Protein 3T0P (pdb70)

Secondary structure (DSSP, 8-state):
--EEEEHHHHHHHHHHHGGGS-SS---GGGEEEEEESSSSEE--B--EEEEEEEP-EESS-EEEEEEHHHHHHHHHHS-SSEEEEEE-TT-EEEEEETTEEEEEE-B-GGGS-PPPP----SEEEEEHHHHHHHHHTTGGGS-SSSSS---EEEEEEEETEEEEEEE-SSEEEEEEE----EEEEEEEEEHHHHHHHHHH----TTSEEEEEEETTEEEEEETTEEEEEE---SPPP---------SEEEEEEHHHHHHHHHHHHTT-------B----TT--B----SSB--B----EEEE-----B-HHHHHHHHTT---SEEEE---TTS-EEEE-TTS-EEEEEPPP--/--EEEEHHHHHHHHHHHGGGS-SS---GGGEEEEEESSSSEE--B--EEEEEEE--EESS-EEEEEEHHHHHHHHHHS-SSEEEEEE-TT-EEEEEETTEEEEEE-B-GGGS-PPPP----SEEEEEHHHHHHHHHTTGGGS-SSSSS---EEEEEEEETEEEEEEE-SSEEEEEEE----EEEEEEEEEHHHHHHHHHH----SSSEEEEEEETTEEEEEETTEEEEEE---SPPP---------SEEEEEEHHHHHHHHHHHHTT--TT----B----TT--B----SS---B----EEEE-----B-HHHHHHHHTT---SEEEE---TTS-EEEE-TTS-EEEEEPPP----

InterPro domains:
  IPR001001 DNA polymerase III, beta sliding clamp [PIRSF000804] (1-364)
  IPR001001 DNA polymerase III, beta sliding clamp [PTHR30478] (1-365)
  IPR001001 DNA polymerase III, beta sliding clamp [SM00480] (17-361)
  IPR001001 DNA polymerase III, beta sliding clamp [TIGR00663] (1-364)
  IPR001001 DNA polymerase III, beta sliding clamp [cd00140] (1-363)
  IPR022634 DNA polymerase III, beta sliding clamp, N-terminal [PF00712] (1-118)
  IPR022635 DNA polymerase III, beta sliding clamp, C-terminal [PF02768] (248-362)
  IPR022637 DNA polymerase III, beta sliding clamp, central [PF02767] (129-241)
  IPR046938 DNA clamp superfamily [SSF55979] (1-115)
  IPR046938 DNA clamp superfamily [SSF55979] (126-241)
  IPR046938 DNA clamp superfamily [SSF55979] (246-363)

B-factor: mean 57.4, std 16.7, range [25.67, 190.21]

Radius of gyration: 31.94 Å; Cα contacts (8 Å, |Δi|>4): 1647; chains: 2; bounding box: 55×83×84 Å

Foldseek 3Di:
DKWKAFLVLVLLQLLQQVLAQDPDDVPLQQWKKFFQQDPWTWIHHDLKGKIFTGDTDPPDGDMWTDRSVVVNVCSVPAPRAMWMWDADPQQWIWIDDDHDIDTDGTDHCVVPDDDDDFDFDDKDKDFLQVLLLVCLQALVAAAPDVPDVLCWWKWWAAFFKTWIWHHHPFKIKIFIDGPGTDDTDIFTFHSSLSVSSSSSRPNDRPFMWIWGDGPQWIWIDGDRMIMIHGTDDDDRDPDVVVPPDFQKKKKFFLVVLLVVLVVQCVQQPPHFWKWWKADAQWWTKTQDPSGIIDMGGIHMDGDIAEIARSVLSNSNSVSDPDRIWMWGYHHQAWIWTDDPVRRIIMTGGTDPD/DKWKAFLVLVLLQLQQQCLQQDPDDPPLQQWKKFFQQDPWTWIHHDLKGKIFTGDTDPPDGDMWIDRSVVVNVCSVPAPRAMWMWDADPQQFIWIDDDHDIDTDGTDHCVVPDDDDDFDFDDKDKDFLQRLLLVCLQALVAAAPDVPDVLCWWKWWAAFFKTWIWHHHPFKIKIFIDGPGTDDTDIFTFHSSLSVSSSSSRPNDNPFMWIWGDGPQWIWIDGDRMIMIHGTDDDDRDPDVVVPPDFQKKKKFFLVVLLVVLVVQCVQADPVGFWWWDKADAQWWTKTADPSGIIDMGGIHMDGDIAETARSVLSNSNSVSDPDRIWMWGYHHQAWIWTADPVRRIIMTGGTDCPVD

Structure (mmCIF, N/CA/C/O backbone):
data_3T0P
#
_entry.id   3T0P
#
_cell.length_a   127.760
_cell.length_b   95.560
_cell.length_c   84.010
_cell.angle_alpha   90.000
_cell.angle_beta   115.940
_cell.angle_gamma   90.000
#
_symmetry.space_group_name_H-M   'C 1 2 1'
#
loop_
_entity.id
_entity.type
_entity.pdbx_description
1 polymer 'DNA polymerase III, beta subunit'
2 non-polymer R-1,2-PROPANEDIOL
3 non-polymer 'ACETATE ION'
4 non-polymer 1,2-ETHANEDIOL
5 non-polymer 'CHLORIDE ION'
6 water water
#
loop_
_atom_site.group_PDB
_atom_site.id
_atom_site.type_symbol
_atom_site.label_atom_id
_atom_site.label_alt_id
_atom_site.label_comp_id
_atom_site.label_asym_id
_atom_site.label_entity_id
_atom_site.label_seq_id
_atom_site.pdbx_PDB_ins_code
_atom_site.Cartn_x
_atom_site.Cartn_y
_atom_site.Cartn_z
_atom_site.occupancy
_atom_site.B_iso_or_equiv
_atom_site.auth_seq_id
_atom_site.auth_comp_id
_atom_site.auth_asym_id
_atom_site.auth_atom_id
_atom_site.pdbx_PDB_model_num
ATOM 1 N N . GLY A 1 1 ? -5.658 108.446 37.604 1.00 71.65 0 GLY A N 1
ATOM 2 C CA . GLY A 1 1 ? -5.480 107.021 37.889 1.00 69.64 0 GLY A CA 1
ATOM 3 C C . GLY A 1 1 ? -4.074 106.486 37.653 1.00 69.09 0 GLY A C 1
ATOM 4 O O . GLY A 1 1 ? -3.315 107.042 36.846 1.00 72.43 0 GLY A O 1
ATOM 13 N N . LYS A 1 3 ? -0.711 104.172 36.638 1.00 51.20 2 LYS A N 1
ATOM 14 C CA . LYS A 1 3 ? -0.117 103.609 35.414 1.00 51.08 2 LYS A CA 1
ATOM 15 C C . LYS A 1 3 ? 1.306 103.132 35.703 1.00 53.98 2 LYS A C 1
ATOM 16 O O . LYS A 1 3 ? 2.143 103.937 36.102 1.00 53.78 2 LYS A O 1
ATOM 22 N N . LEU A 1 4 ? 1.554 101.814 35.569 1.00 49.57 3 LEU A N 1
ATOM 23 C CA . LEU A 1 4 ? 2.857 101.174 35.841 1.00 48.92 3 LEU A CA 1
ATOM 24 C C . LEU A 1 4 ? 3.288 100.268 34.731 1.00 50.79 3 LEU A C 1
ATOM 25 O O . LEU A 1 4 ? 2.430 99.684 34.098 1.00 50.53 3 LEU A O 1
ATOM 30 N N . ILE A 1 5 ? 4.610 100.085 34.546 1.00 48.30 4 ILE A N 1
ATOM 31 C CA . ILE A 1 5 ? 5.230 99.153 33.589 1.00 48.98 4 ILE A CA 1
ATOM 32 C C . ILE A 1 5 ? 6.175 98.262 34.397 1.00 53.97 4 ILE A C 1
ATOM 33 O O . ILE A 1 5 ? 7.041 98.782 35.093 1.00 54.69 4 ILE A O 1
ATOM 38 N N . CYS A 1 6 ? 5.992 96.947 34.333 1.00 50.00 5 CYS A N 1
ATOM 39 C CA . CYS A 1 6 ? 6.795 95.953 35.069 1.00 51.32 5 CYS A CA 1
ATOM 40 C C . CYS A 1 6 ? 7.148 94.827 34.162 1.00 53.54 5 CYS A C 1
ATOM 41 O O . CYS A 1 6 ? 6.287 94.403 33.393 1.00 54.28 5 CYS A O 1
ATOM 44 N N . SER A 1 7 ? 8.309 94.201 34.370 1.00 48.18 6 SER A N 1
ATOM 45 C CA . SER A 1 7 ? 8.624 92.956 33.661 1.00 46.05 6 SER A CA 1
ATOM 46 C C . SER A 1 7 ? 7.695 91.905 34.213 1.00 45.00 6 SER A C 1
ATOM 47 O O . SER A 1 7 ? 7.400 91.946 35.405 1.00 43.72 6 SER A O 1
ATOM 50 N N . LYS A 1 8 ? 7.175 91.011 33.352 1.00 40.75 7 LYS A N 1
ATOM 51 C CA . LYS A 1 8 ? 6.240 89.964 33.758 1.00 39.33 7 LYS A CA 1
ATOM 52 C C . LYS A 1 8 ? 6.849 89.077 34.844 1.00 44.33 7 LYS A C 1
ATOM 53 O O . LYS A 1 8 ? 6.135 88.684 35.771 1.00 46.27 7 LYS A O 1
ATOM 59 N N . ALA A 1 9 ? 8.142 88.740 34.727 1.00 40.99 8 ALA A N 1
ATOM 60 C CA . ALA A 1 9 ? 8.820 87.821 35.667 1.00 39.90 8 ALA A CA 1
ATOM 61 C C . ALA A 1 9 ? 8.885 88.425 37.052 1.00 41.66 8 ALA A C 1
ATOM 62 O O . ALA A 1 9 ? 8.632 87.740 38.020 1.00 41.90 8 ALA A O 1
ATOM 64 N N . ASN A 1 10 ? 9.115 89.725 37.140 1.00 40.47 9 ASN A N 1
ATOM 65 C CA . ASN A 1 10 ? 9.182 90.405 38.436 1.00 40.29 9 ASN A CA 1
ATOM 66 C C . ASN A 1 10 ? 7.809 90.475 39.066 1.00 42.35 9 ASN A C 1
ATOM 67 O O . ASN A 1 10 ? 7.669 90.254 40.259 1.00 41.56 9 ASN A O 1
ATOM 72 N N . LEU A 1 11 ? 6.788 90.720 38.247 1.00 39.37 10 LEU A N 1
ATOM 73 C CA . LEU A 1 11 ? 5.414 90.830 38.704 1.00 39.49 10 LEU A CA 1
ATOM 74 C C . LEU A 1 11 ? 4.924 89.485 39.134 1.00 41.44 10 LEU A C 1
ATOM 75 O O . LEU A 1 11 ? 4.272 89.404 40.165 1.00 40.93 10 LEU A O 1
ATOM 80 N N . LEU A 1 12 ? 5.316 88.407 38.402 1.00 37.91 11 LEU A N 1
ATOM 81 C CA . LEU A 1 12 ? 4.916 87.041 38.717 1.00 36.21 11 LEU A CA 1
ATOM 82 C C . LEU A 1 12 ? 5.545 86.585 40.021 1.00 40.90 11 LEU A C 1
ATOM 83 O O . LEU A 1 12 ? 4.845 86.008 40.868 1.00 40.83 11 LEU A O 1
ATOM 88 N N . LYS A 1 13 ? 6.838 86.824 40.193 1.00 37.47 12 LYS A N 1
ATOM 89 C CA . LYS A 1 13 ? 7.492 86.425 41.445 1.00 38.39 12 LYS A CA 1
ATOM 90 C C . LYS A 1 13 ? 6.787 87.128 42.622 1.00 43.26 12 LYS A C 1
ATOM 91 O O . LYS A 1 13 ? 6.490 86.484 43.608 1.00 45.35 12 LYS A O 1
ATOM 97 N N . GLY A 1 14 ? 6.441 88.397 42.462 1.00 40.07 13 GLY A N 1
ATOM 98 C CA . GLY A 1 14 ? 5.791 89.172 43.509 1.00 40.02 13 GLY A CA 1
ATOM 99 C C . GLY A 1 14 ? 4.405 88.697 43.880 1.00 43.07 13 GLY A C 1
ATOM 100 O O . GLY A 1 14 ? 4.102 88.591 45.069 1.00 42.70 13 GLY A O 1
ATOM 101 N N . VAL A 1 15 ? 3.537 88.434 42.874 1.00 39.25 14 VAL A N 1
ATOM 102 C CA . VAL A 1 15 ? 2.158 87.978 43.153 1.00 38.75 14 VAL A CA 1
ATOM 103 C C . VAL A 1 15 ? 2.202 86.587 43.795 1.00 42.64 14 VAL A C 1
ATOM 104 O O . VAL A 1 15 ? 1.395 86.311 44.668 1.00 42.02 14 VAL A O 1
ATOM 108 N N . ASN A 1 16 ? 3.167 85.738 43.396 1.00 38.46 15 ASN A N 1
ATOM 109 C CA . ASN A 1 16 ? 3.355 84.408 43.949 1.00 37.61 15 ASN A CA 1
ATOM 110 C C . ASN A 1 16 ? 3.820 84.451 45.406 1.00 42.55 15 ASN A C 1
ATOM 111 O O . ASN A 1 16 ? 3.568 83.514 46.148 1.00 43.97 15 ASN A O 1
ATOM 116 N N . ILE A 1 17 ? 4.499 85.518 45.816 1.00 37.59 16 ILE A N 1
ATOM 117 C CA . ILE A 1 17 ? 4.941 85.658 47.197 1.00 35.71 16 ILE A CA 1
ATOM 118 C C . ILE A 1 17 ? 3.769 86.167 48.074 1.00 39.87 16 ILE A C 1
ATOM 119 O O . ILE A 1 17 ? 3.432 85.511 49.059 1.00 38.17 16 ILE A O 1
ATOM 124 N N . VAL A 1 18 ? 3.135 87.294 47.700 1.00 36.46 17 VAL A N 1
ATOM 125 C CA . VAL A 1 18 ? 2.101 87.937 48.516 1.00 35.95 17 VAL A CA 1
ATOM 126 C C . VAL A 1 18 ? 0.826 87.115 48.600 1.00 39.63 17 VAL A C 1
ATOM 127 O O . VAL A 1 18 ? 0.124 87.242 49.590 1.00 39.33 17 VAL A O 1
ATOM 131 N N . SER A 1 19 ? 0.551 86.251 47.608 1.00 37.63 18 SER A N 1
ATOM 132 C CA . SER A 1 19 ? -0.613 85.355 47.576 1.00 38.33 18 SER A CA 1
ATOM 133 C C . SER A 1 19 ? -0.697 84.435 48.792 1.00 41.96 18 SER A C 1
ATOM 134 O O . SER A 1 19 ? -1.804 84.014 49.153 1.00 44.54 18 SER A O 1
ATOM 137 N N . LYS A 1 20 ? 0.441 84.147 49.442 1.00 38.65 19 LYS A N 1
ATOM 138 C CA . LYS A 1 20 ? 0.483 83.273 50.639 1.00 39.24 19 LYS A CA 1
ATOM 139 C C . LYS A 1 20 ? -0.193 83.890 51.852 1.00 43.42 19 LYS A C 1
ATOM 140 O O . LYS A 1 20 ? -0.414 83.169 52.816 1.00 45.64 19 LYS A O 1
ATOM 146 N N . ALA A 1 21 ? -0.494 85.204 51.831 1.00 39.48 20 ALA A N 1
ATOM 147 C CA . ALA A 1 21 ? -1.198 85.900 52.926 1.00 39.90 20 ALA A CA 1
ATOM 148 C C . ALA A 1 21 ? -2.642 86.249 52.505 1.00 44.69 20 ALA A C 1
ATOM 149 O O . ALA A 1 21 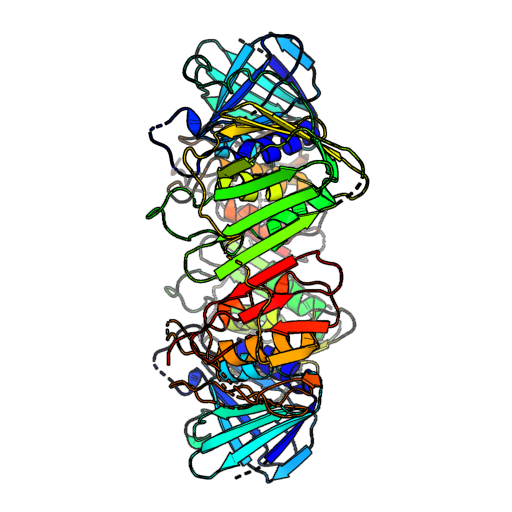? -3.363 86.928 53.249 1.00 45.91 20 ALA A O 1
ATOM 151 N N . VAL A 1 22 ? -3.067 85.787 51.311 1.00 39.91 21 VAL A N 1
ATOM 152 C CA . VAL A 1 22 ? -4.428 86.039 50.833 1.00 39.49 21 VAL A CA 1
ATOM 153 C C . VAL A 1 22 ? -5.273 84.971 51.504 1.00 42.68 21 VAL A C 1
ATOM 154 O O . VAL A 1 22 ? -5.020 83.783 51.309 1.00 41.44 21 VAL A O 1
ATOM 158 N N . PRO A 1 23 ? -6.224 85.370 52.366 1.00 40.19 22 PRO A N 1
ATOM 159 C CA . PRO A 1 23 ? -7.048 84.364 53.038 1.00 40.23 22 PRO A CA 1
ATOM 160 C C . PRO A 1 23 ? -7.869 83.581 52.022 1.00 45.94 22 PRO A C 1
ATOM 161 O O . PRO A 1 23 ? -8.434 84.181 51.100 1.00 44.90 22 PRO A O 1
ATOM 165 N N . THR A 1 24 ? -7.898 82.254 52.183 1.00 45.35 23 THR A N 1
ATOM 166 C CA . THR A 1 24 ? -8.685 81.293 51.392 1.00 47.61 23 THR A CA 1
ATOM 167 C C . THR A 1 24 ? -10.152 81.691 51.492 1.00 54.20 23 THR A C 1
ATOM 168 O O . THR A 1 24 ? -10.850 81.757 50.474 1.00 55.85 23 THR A O 1
ATOM 172 N N A ARG A 1 25 ? -10.602 81.977 52.729 0.50 50.38 24 ARG A N 1
ATOM 173 N N B ARG A 1 25 ? -10.607 81.988 52.721 0.50 50.81 24 ARG A N 1
ATOM 174 C CA A ARG A 1 25 ? -11.961 82.374 53.074 0.50 50.88 24 ARG A CA 1
ATOM 175 C CA B ARG A 1 25 ? -11.961 82.436 53.012 0.50 51.51 24 ARG A CA 1
ATOM 176 C C A ARG A 1 25 ? -11.899 83.585 54.017 0.50 54.55 24 ARG A C 1
ATOM 177 C C B ARG A 1 25 ? -11.890 83.601 53.988 0.50 54.80 24 ARG A C 1
ATOM 178 O O A ARG A 1 25 ? -11.100 83.588 54.959 0.50 53.88 24 ARG A O 1
ATOM 179 O O B ARG A 1 25 ? -11.077 83.590 54.916 0.50 54.12 24 ARG A O 1
ATOM 194 N N . THR A 1 26 ? -12.724 84.619 53.761 1.00 51.16 25 THR A N 1
ATOM 195 C CA . THR A 1 26 ? -12.750 85.821 54.601 1.00 51.61 25 THR A CA 1
ATOM 196 C C . THR A 1 26 ? -14.158 86.422 54.715 1.00 55.15 25 THR A C 1
ATOM 197 O O . THR A 1 26 ? -14.996 86.249 53.830 1.00 54.00 25 THR A O 1
ATOM 201 N N . THR A 1 27 ? -14.367 87.183 55.795 1.00 52.60 26 THR A N 1
ATOM 202 C CA . THR A 1 27 ? -15.575 87.944 56.089 1.00 54.25 26 THR A CA 1
ATOM 203 C C . THR A 1 27 ? -15.481 89.333 55.437 1.00 59.80 26 THR A C 1
ATOM 204 O O . THR A 1 27 ? -16.485 90.044 55.405 1.00 60.32 26 THR A O 1
ATOM 216 N N . ALA A 1 29 ? -14.422 91.196 51.992 1.00 58.13 28 ALA A N 1
ATOM 217 C CA . ALA A 1 29 ? -14.235 91.069 50.544 1.00 56.22 28 ALA A CA 1
ATOM 218 C C . ALA A 1 29 ? -12.905 91.624 50.060 1.00 57.56 28 ALA A C 1
ATOM 219 O O . ALA A 1 29 ? -12.231 91.016 49.233 1.00 56.97 28 ALA A O 1
ATOM 221 N N . ILE A 1 30 ? -12.508 92.751 50.613 1.00 53.56 29 ILE A N 1
ATOM 222 C CA . ILE A 1 30 ? -11.266 93.438 50.263 1.00 52.86 29 ILE A CA 1
ATOM 223 C C . ILE A 1 30 ? -10.031 92.618 50.616 1.00 53.63 29 ILE A C 1
ATOM 224 O O . ILE A 1 30 ? -9.003 92.814 49.988 1.00 53.58 29 ILE A O 1
ATOM 229 N N . LEU A 1 31 ? -10.124 91.679 51.565 1.00 47.58 30 LEU A N 1
ATOM 230 C CA . LEU A 1 31 ? -8.954 90.908 51.916 1.00 45.40 30 LEU A CA 1
ATOM 231 C C . LEU A 1 31 ? -8.679 89.775 50.905 1.00 51.36 30 LEU A C 1
ATOM 232 O O . LEU A 1 31 ? -7.606 89.183 50.967 1.00 51.07 30 LEU A O 1
ATOM 237 N N . GLU A 1 32 ? -9.582 89.558 49.904 1.00 49.46 31 GLU A N 1
ATOM 238 C CA . GLU A 1 32 ? -9.385 88.587 48.796 1.00 48.21 31 GLU A CA 1
ATOM 239 C C . GLU A 1 32 ? -8.488 89.204 47.740 1.00 50.12 31 GLU A C 1
ATOM 240 O O . GLU A 1 32 ? -8.118 88.558 46.761 1.00 48.12 31 GLU A O 1
ATOM 246 N N . CYS A 1 33 ? -8.203 90.490 47.907 1.00 45.88 32 CYS A N 1
ATOM 247 C CA . CYS A 1 33 ? -7.427 91.262 46.966 1.00 46.91 32 CYS A CA 1
ATOM 248 C C . CYS A 1 33 ? -5.949 91.363 47.314 1.00 47.23 32 CYS A C 1
ATOM 249 O O . CYS A 1 33 ? -5.546 91.214 48.465 1.00 47.58 32 CYS A O 1
ATOM 252 N N . ILE A 1 34 ? -5.161 91.708 46.296 1.00 41.48 33 ILE A N 1
ATOM 253 C CA . ILE A 1 34 ? -3.756 92.083 46.372 1.00 40.28 33 ILE A CA 1
ATOM 254 C C . ILE A 1 34 ? -3.753 93.586 46.175 1.00 43.39 33 ILE A C 1
ATOM 255 O O . ILE A 1 34 ? -4.348 94.095 45.214 1.00 43.06 33 ILE A O 1
ATOM 260 N N . LEU A 1 35 ? -3.101 94.290 47.064 1.00 39.96 34 LEU A N 1
ATOM 261 C CA . LEU A 1 35 ? -2.993 95.722 46.945 1.00 41.37 34 LEU A CA 1
ATOM 262 C C . LEU A 1 35 ? -1.753 96.094 46.142 1.00 44.60 34 LEU A C 1
ATOM 263 O O . LEU A 1 35 ? -0.654 95.652 46.489 1.00 44.74 34 LEU A O 1
ATOM 268 N N . ILE A 1 36 ? -1.925 96.930 45.101 1.00 39.91 35 ILE A N 1
ATOM 269 C CA . ILE A 1 36 ? -0.802 97.485 44.352 1.00 40.02 35 ILE A CA 1
ATOM 270 C C . ILE A 1 36 ? -0.662 98.923 44.858 1.00 47.28 35 ILE A C 1
ATOM 271 O O . ILE A 1 36 ? -1.546 99.746 44.627 1.00 46.69 35 ILE A O 1
ATOM 276 N N . ASP A 1 37 ? 0.403 99.195 45.610 1.00 45.79 36 ASP A N 1
ATOM 277 C CA . ASP A 1 37 ? 0.660 100.531 46.126 1.00 45.74 36 ASP A CA 1
ATOM 278 C C . ASP A 1 37 ? 1.850 101.121 45.375 1.00 49.92 36 ASP A C 1
ATOM 279 O O . ASP A 1 37 ? 2.991 100.695 45.551 1.00 51.79 36 ASP A O 1
ATOM 284 N N . ALA A 1 38 ? 1.560 102.049 44.483 1.00 46.05 37 ALA A N 1
ATOM 285 C CA . ALA A 1 38 ? 2.552 102.780 43.707 1.00 46.01 37 ALA A CA 1
ATOM 286 C C . ALA A 1 38 ? 2.371 104.287 43.966 1.00 54.11 37 ALA A C 1
ATOM 287 O O . ALA A 1 38 ? 2.501 105.086 43.046 1.00 55.77 37 ALA A O 1
ATOM 289 N N . SER A 1 39 ? 2.034 104.671 45.218 1.00 54.73 38 SER A N 1
ATOM 290 C CA . SER A 1 39 ? 1.782 106.074 45.590 1.00 57.09 38 SER A CA 1
ATOM 291 C C . SER A 1 39 ? 3.066 106.863 45.814 1.00 67.73 38 SER A C 1
ATOM 292 O O . SER A 1 39 ? 3.041 108.084 45.666 1.00 71.22 38 SER A O 1
ATOM 295 N N . ALA A 1 40 ? 4.175 106.193 46.184 1.00 64.83 39 ALA A N 1
ATOM 296 C CA . ALA A 1 40 ? 5.452 106.873 46.429 1.00 65.80 39 ALA A CA 1
ATOM 297 C C . ALA A 1 40 ? 6.420 106.667 45.243 1.00 70.25 39 ALA A C 1
ATOM 298 O O . ALA A 1 40 ? 6.065 107.015 44.108 1.00 69.27 39 ALA A O 1
ATOM 300 N N . ASN A 1 41 ? 7.626 106.103 45.496 1.00 66.99 40 ASN A N 1
ATOM 301 C CA . ASN A 1 41 ? 8.637 105.882 44.459 1.00 66.85 40 ASN A CA 1
ATOM 302 C C . ASN A 1 41 ? 8.932 104.409 44.243 1.00 66.65 40 ASN A C 1
ATOM 303 O O . ASN A 1 41 ? 9.839 104.082 43.480 1.00 67.70 40 ASN A O 1
ATOM 308 N N . GLU A 1 42 ? 8.167 103.529 44.887 1.00 59.03 41 GLU A N 1
ATOM 309 C CA . GLU A 1 42 ? 8.347 102.090 44.746 1.00 56.92 41 GLU A CA 1
ATOM 310 C C . GLU A 1 42 ? 7.035 101.406 44.403 1.00 57.03 41 GLU A C 1
ATOM 311 O O . GLU A 1 42 ? 5.965 101.849 44.839 1.00 56.74 41 GLU A O 1
ATOM 317 N N . ILE A 1 43 ? 7.116 100.298 43.664 1.00 49.93 42 ILE A N 1
ATOM 318 C CA . ILE A 1 43 ? 5.926 99.498 43.378 1.00 46.69 42 ILE A CA 1
ATOM 319 C C . ILE A 1 43 ? 5.889 98.434 44.443 1.00 47.54 42 ILE A C 1
ATOM 320 O O . ILE A 1 43 ? 6.785 97.585 44.518 1.00 44.98 42 ILE A O 1
ATOM 325 N N . LYS A 1 44 ? 4.861 98.496 45.276 1.00 45.51 43 LYS A N 1
ATOM 326 C CA . LYS A 1 44 ? 4.691 97.583 46.383 1.00 45.60 43 LYS A CA 1
ATOM 327 C C . LYS A 1 44 ? 3.439 96.746 46.218 1.00 50.15 43 LYS A C 1
ATOM 328 O O . LYS A 1 44 ? 2.362 97.292 45.999 1.00 51.22 43 LYS A O 1
ATOM 334 N N . LEU A 1 45 ? 3.585 95.418 46.330 1.00 45.49 44 LEU A N 1
ATOM 335 C CA . LEU A 1 45 ? 2.464 94.492 46.338 1.00 44.28 44 LEU A CA 1
ATOM 336 C C . LEU A 1 45 ? 2.203 94.140 47.771 1.00 48.77 44 LEU A C 1
ATOM 337 O O . LEU A 1 45 ? 3.153 93.952 48.522 1.00 47.27 44 LEU A O 1
ATOM 350 N N . ALA A 1 47 ? -0.589 91.868 50.595 1.00 38.44 46 ALA A N 1
ATOM 351 C CA . ALA A 1 47 ? -1.714 91.038 50.969 1.00 37.22 46 ALA A CA 1
ATOM 352 C C . ALA A 1 47 ? -1.743 90.911 52.470 1.00 43.62 46 ALA A C 1
ATOM 353 O O . ALA A 1 47 ? -0.699 90.860 53.111 1.00 43.13 46 ALA A O 1
ATOM 355 N N . ASN A 1 48 ? -2.942 90.821 53.031 1.00 43.33 47 ASN A N 1
ATOM 356 C CA . ASN A 1 48 ? -3.143 90.753 54.465 1.00 44.84 47 ASN A CA 1
ATOM 357 C C . ASN A 1 48 ? -4.391 89.966 54.839 1.00 50.06 47 ASN A C 1
ATOM 358 O O . ASN A 1 48 ? -5.419 90.080 54.157 1.00 51.00 47 ASN A O 1
ATOM 363 N N . ASP A 1 49 ? -4.325 89.207 55.936 1.00 45.60 48 ASP A N 1
ATOM 364 C CA . ASP A 1 49 ? -5.511 88.510 56.405 1.00 46.51 48 ASP A CA 1
ATOM 365 C C . ASP A 1 49 ? -5.892 88.920 57.868 1.00 51.85 48 ASP A C 1
ATOM 366 O O . ASP A 1 49 ? -6.804 88.309 58.430 1.00 52.61 48 ASP A O 1
ATOM 379 N N . GLU A 1 51 ? -3.961 88.656 60.539 1.00 44.17 50 GLU A N 1
ATOM 380 C CA . GLU A 1 51 ? -2.991 87.981 61.399 1.00 44.19 50 GLU A CA 1
ATOM 381 C C . GLU A 1 51 ? -1.600 87.979 60.732 1.00 45.93 50 GLU A C 1
ATOM 382 O O . GLU A 1 51 ? -0.593 88.225 61.385 1.00 44.81 50 GLU A O 1
ATOM 388 N N . LEU A 1 52 ? -1.580 87.695 59.434 1.00 41.78 51 LEU A N 1
ATOM 389 C CA . LEU A 1 52 ? -0.405 87.585 58.599 1.00 40.32 51 LEU A CA 1
ATOM 390 C C . LEU A 1 52 ? -0.506 88.537 57.418 1.00 45.06 51 LEU A C 1
ATOM 391 O O . LEU A 1 52 ? -1.507 88.561 56.715 1.00 45.07 51 LEU A O 1
ATOM 396 N N . GLY A 1 53 ? 0.546 89.307 57.219 1.00 42.39 52 GLY A N 1
ATOM 397 C CA . GLY A 1 53 ? 0.656 90.255 56.125 1.00 42.41 52 GLY A CA 1
ATOM 398 C C . GLY A 1 53 ? 1.975 90.045 55.418 1.00 44.68 52 GLY A C 1
ATOM 399 O O . GLY A 1 53 ? 2.973 89.688 56.054 1.00 42.78 52 GLY A O 1
ATOM 400 N N . ILE A 1 54 ? 1.960 90.177 54.091 1.00 41.27 53 ILE A N 1
ATOM 401 C CA . ILE A 1 54 ? 3.141 90.027 53.236 1.00 41.09 53 ILE A CA 1
ATOM 402 C C . ILE A 1 54 ? 3.172 91.218 52.286 1.00 48.21 53 ILE A C 1
ATOM 403 O O . ILE A 1 54 ? 2.172 91.560 51.656 1.00 46.86 53 ILE A O 1
ATOM 408 N N . GLU A 1 55 ? 4.345 91.833 52.219 1.00 47.31 54 GLU A N 1
ATOM 409 C CA . GLU A 1 55 ? 4.724 92.993 51.420 1.00 48.15 54 GLU A CA 1
ATOM 410 C C . GLU A 1 55 ? 5.911 92.629 50.541 1.00 47.99 54 GLU A C 1
ATOM 411 O O . GLU A 1 55 ? 6.829 91.979 51.037 1.00 46.86 54 GLU A O 1
ATOM 417 N N . THR A 1 56 ? 5.927 93.045 49.268 1.00 43.33 55 THR A N 1
ATOM 418 C CA . THR A 1 56 ? 7.059 92.783 48.366 1.00 42.81 55 THR A CA 1
ATOM 419 C C . THR A 1 56 ? 7.204 93.982 47.395 1.00 46.48 55 THR A C 1
ATOM 420 O O . THR A 1 56 ? 6.218 94.639 47.054 1.00 45.70 55 THR A O 1
ATOM 424 N N . ILE A 1 57 ? 8.449 94.296 47.023 1.00 46.67 56 ILE A N 1
ATOM 425 C CA . ILE A 1 57 ? 8.775 95.405 46.126 1.00 48.46 56 ILE A CA 1
ATOM 426 C C . ILE A 1 57 ? 9.037 94.843 44.751 1.00 53.09 56 ILE A C 1
ATOM 427 O O . ILE A 1 57 ? 9.814 93.896 44.612 1.00 54.43 56 ILE A O 1
ATOM 432 N N . ILE A 1 58 ? 8.334 95.391 43.749 1.00 48.48 57 ILE A N 1
ATOM 433 C CA . ILE A 1 58 ? 8.463 95.002 42.342 1.00 48.45 57 ILE A CA 1
ATOM 434 C C . ILE A 1 58 ? 9.284 96.051 41.612 1.00 55.02 57 ILE A C 1
ATOM 435 O O . ILE A 1 58 ? 9.004 97.245 41.754 1.00 55.69 57 ILE A O 1
ATOM 440 N N . ASP A 1 59 ? 10.300 95.611 40.843 1.00 52.06 58 ASP A N 1
ATOM 441 C CA . ASP A 1 59 ? 11.050 96.530 39.997 1.00 53.19 58 ASP A CA 1
ATOM 442 C C . ASP A 1 59 ? 10.154 96.923 38.844 1.00 55.42 58 ASP A C 1
ATOM 443 O O . ASP A 1 59 ? 9.447 96.075 38.280 1.00 54.25 58 ASP A O 1
ATOM 448 N N . GLY A 1 60 ? 10.143 98.203 38.532 1.00 51.74 59 GLY A N 1
ATOM 449 C CA . GLY A 1 60 ? 9.343 98.712 37.435 1.00 52.02 59 GLY A CA 1
ATOM 450 C C . GLY A 1 60 ? 9.327 100.214 37.377 1.00 59.51 59 GLY A C 1
ATOM 451 O O . GLY A 1 60 ? 9.986 100.878 38.180 1.00 63.31 59 GLY A O 1
ATOM 452 N N . THR A 1 61 ? 8.546 100.749 36.454 1.00 54.79 60 THR A N 1
ATOM 453 C CA . THR A 1 61 ? 8.424 102.173 36.223 1.00 56.03 60 THR A CA 1
ATOM 454 C C . THR A 1 61 ? 7.036 102.640 36.613 1.00 59.85 60 THR A C 1
ATOM 455 O O . THR A 1 61 ? 6.040 102.056 36.170 1.00 57.77 60 THR A O 1
ATOM 459 N N . ILE A 1 62 ? 6.980 103.714 37.434 1.00 56.16 61 ILE A N 1
ATOM 460 C CA . ILE A 1 62 ? 5.738 104.372 37.823 1.00 54.77 61 ILE A CA 1
ATOM 461 C C . ILE A 1 62 ? 5.578 105.556 36.867 1.00 60.59 61 ILE A C 1
ATOM 462 O O . ILE A 1 62 ? 6.377 106.485 36.906 1.00 62.28 61 ILE A O 1
ATOM 467 N N . GLU A 1 63 ? 4.583 105.500 35.999 1.00 56.67 62 GLU A N 1
ATOM 468 C CA . GLU A 1 63 ? 4.297 106.537 35.034 1.00 58.57 62 GLU A CA 1
ATOM 469 C C . GLU A 1 63 ? 3.328 107.535 35.638 1.00 63.05 62 GLU A C 1
ATOM 470 O O . GLU A 1 63 ? 3.419 108.726 35.363 1.00 65.00 62 GLU A O 1
ATOM 476 N N . GLU A 1 64 ? 2.389 107.032 36.445 1.00 57.48 63 GLU A N 1
ATOM 477 C CA . GLU A 1 64 ? 1.352 107.779 37.151 1.00 56.83 63 GLU A CA 1
ATOM 478 C C . GLU A 1 64 ? 1.108 107.058 38.474 1.00 59.34 63 GLU A C 1
ATOM 479 O O . GLU A 1 64 ? 0.779 105.861 38.489 1.00 56.95 63 GLU A O 1
ATOM 481 N N . ARG A 1 65 ? 1.382 107.770 39.588 1.00 54.69 64 ARG A N 1
ATOM 482 C CA . ARG A 1 65 ? 1.249 107.256 40.947 1.00 53.10 64 ARG A CA 1
ATOM 483 C C . ARG A 1 65 ? -0.191 106.868 41.263 1.00 56.93 64 ARG A C 1
ATOM 484 O O . ARG A 1 65 ? -1.132 107.481 40.752 1.00 58.12 64 ARG A O 1
ATOM 492 N N . GLY A 1 66 ? -0.355 105.845 42.089 1.00 51.07 65 GLY A N 1
ATOM 493 C CA . GLY A 1 66 ? -1.691 105.391 42.435 1.00 50.43 65 GLY A CA 1
ATOM 494 C C . GLY A 1 66 ? -1.720 104.111 43.218 1.00 52.35 65 GLY A C 1
ATOM 495 O O . GLY A 1 66 ? -0.692 103.470 43.438 1.00 49.21 65 GLY A O 1
ATOM 496 N N . ILE A 1 67 ? -2.917 103.771 43.676 1.00 52.13 66 ILE A N 1
ATOM 497 C CA . ILE A 1 67 ? -3.215 102.592 44.468 1.00 52.95 66 ILE A CA 1
ATOM 498 C C . ILE A 1 67 ? -4.470 101.925 43.909 1.00 56.81 66 ILE A C 1
ATOM 499 O O . ILE A 1 67 ? -5.432 102.616 43.565 1.00 56.57 66 ILE A O 1
ATOM 504 N N . ILE A 1 68 ? -4.462 100.585 43.854 1.00 50.61 67 ILE A N 1
ATOM 505 C CA . ILE A 1 68 ? -5.598 99.771 43.449 1.00 49.70 67 ILE A CA 1
ATOM 506 C C . ILE A 1 68 ? -5.516 98.425 44.182 1.00 51.37 67 ILE A C 1
ATOM 507 O O . ILE A 1 68 ? -4.415 97.951 44.458 1.00 50.32 67 ILE A O 1
ATOM 512 N N . ALA A 1 69 ? -6.681 97.814 44.456 1.00 46.10 68 ALA A N 1
ATOM 513 C CA . ALA A 1 69 ? -6.819 96.457 44.971 1.00 44.13 68 ALA A CA 1
ATOM 514 C C . ALA A 1 69 ? -7.423 95.609 43.862 1.00 47.47 68 ALA A C 1
ATOM 515 O O . ALA A 1 69 ? -8.430 95.999 43.270 1.00 48.33 68 ALA A O 1
ATOM 517 N N . LEU A 1 70 ? -6.780 94.494 43.533 1.00 41.54 69 LEU A N 1
ATOM 518 C CA . LEU A 1 70 ? -7.248 93.589 42.495 1.00 41.07 69 LEU A CA 1
ATOM 519 C C . LEU A 1 70 ? -7.469 92.237 43.094 1.00 44.49 69 LEU A C 1
ATOM 520 O O . LEU A 1 70 ? -6.711 91.852 43.985 1.00 42.35 69 LEU A O 1
ATOM 525 N N . ASP A 1 71 ? -8.492 91.504 42.619 1.00 40.68 70 ASP A N 1
ATOM 526 C CA . ASP A 1 71 ? -8.764 90.148 43.088 1.00 40.19 70 ASP A CA 1
ATOM 527 C C . ASP A 1 71 ? -7.491 89.335 42.938 1.00 43.19 70 ASP A C 1
ATOM 528 O O . ASP A 1 71 ? -6.941 89.286 41.845 1.00 42.58 70 ASP A O 1
ATOM 533 N N . ALA A 1 72 ? -6.995 88.760 44.028 1.00 40.72 71 ALA A N 1
ATOM 534 C CA . ALA A 1 72 ? -5.752 88.000 44.030 1.00 40.83 71 ALA A CA 1
ATOM 535 C C . ALA A 1 72 ? -5.765 86.833 43.027 1.00 45.61 71 ALA A C 1
ATOM 536 O O . ALA A 1 72 ? -4.780 86.655 42.309 1.00 45.94 71 ALA A O 1
ATOM 538 N N . LYS A 1 73 ? -6.867 86.077 42.949 1.00 42.45 72 LYS A N 1
ATOM 539 C CA . LYS A 1 73 ? -6.958 84.930 42.032 1.00 42.67 72 LYS A CA 1
ATOM 540 C C . LYS A 1 73 ? -6.904 85.370 40.570 1.00 45.31 72 LYS A C 1
ATOM 541 O O . LYS A 1 73 ? -6.047 84.882 39.824 1.00 44.01 72 LYS A O 1
ATOM 544 N N . ILE A 1 74 ? -7.744 86.344 40.174 1.00 41.22 73 ILE A N 1
ATOM 545 C CA . ILE A 1 74 ? -7.766 86.809 38.784 1.00 40.11 73 ILE A CA 1
ATOM 546 C C . ILE A 1 74 ? -6.426 87.473 38.403 1.00 43.07 73 ILE A C 1
ATOM 547 O O . ILE A 1 74 ? -5.877 87.153 37.355 1.00 42.59 73 ILE A O 1
ATOM 552 N N . PHE A 1 75 ? -5.890 88.356 39.256 1.00 39.46 74 PHE A N 1
ATOM 553 C CA . PHE A 1 75 ? -4.663 89.068 38.961 1.00 39.35 74 PHE A CA 1
ATOM 554 C C . PHE A 1 75 ? -3.469 88.103 38.827 1.00 42.68 74 PHE A C 1
ATOM 555 O O . PHE A 1 75 ? -2.708 88.235 37.865 1.00 41.85 74 PHE A O 1
ATOM 563 N N . SER A 1 76 ? -3.326 87.128 39.744 1.00 38.15 75 SER A N 1
ATOM 564 C CA . SER A 1 76 ? -2.232 86.157 39.645 1.00 38.81 75 SER A CA 1
ATOM 565 C C . SER A 1 76 ? -2.356 85.296 38.366 1.00 43.03 75 SER A C 1
ATOM 566 O O . SER A 1 76 ? -1.353 85.074 37.681 1.00 43.33 75 SER A O 1
ATOM 569 N N . GLU A 1 77 ? -3.571 84.826 38.051 1.00 38.06 76 GLU A N 1
ATOM 570 C CA . GLU A 1 77 ? -3.791 83.982 36.862 1.00 38.33 76 GLU A CA 1
ATOM 571 C C . GLU A 1 77 ? -3.484 84.786 35.592 1.00 41.79 76 GLU A C 1
ATOM 572 O O . GLU A 1 77 ? -2.856 84.248 34.681 1.00 40.75 76 GLU A O 1
ATOM 575 N N . ILE A 1 78 ? -3.822 86.106 35.583 1.00 38.25 77 ILE A N 1
ATOM 576 C CA . ILE A 1 78 ? -3.532 86.966 34.439 1.00 38.12 77 ILE A CA 1
ATOM 577 C C . ILE A 1 78 ? -2.025 87.053 34.255 1.00 45.22 77 ILE A C 1
ATOM 578 O O . ILE A 1 78 ? -1.537 86.719 33.181 1.00 44.68 77 ILE A O 1
ATOM 583 N N . VAL A 1 79 ? -1.291 87.424 35.334 1.00 42.40 78 VAL A N 1
ATOM 584 C CA . VAL A 1 79 ? 0.156 87.650 35.324 1.00 41.35 78 VAL A CA 1
ATOM 585 C C . VAL A 1 79 ? 0.900 86.377 34.895 1.00 42.45 78 VAL A C 1
ATOM 586 O O . VAL A 1 79 ? 1.792 86.443 34.059 1.00 44.15 78 VAL A O 1
ATOM 590 N N A ARG A 1 80 ? 0.493 85.231 35.432 0.50 38.08 79 ARG A N 1
ATOM 591 N N B ARG A 1 80 ? 0.532 85.247 35.441 0.50 38.16 79 ARG A N 1
ATOM 592 C CA A ARG A 1 80 ? 1.047 83.900 35.150 0.50 37.78 79 ARG A CA 1
ATOM 593 C CA B ARG A 1 80 ? 1.155 83.983 35.079 0.50 38.03 79 ARG A CA 1
ATOM 594 C C A ARG A 1 80 ? 0.881 83.465 33.687 0.50 42.97 79 ARG A C 1
ATOM 595 C C B ARG A 1 80 ? 0.995 83.687 33.572 0.50 42.74 79 ARG A C 1
ATOM 596 O O A ARG A 1 80 ? 1.714 82.698 33.190 0.50 43.32 79 ARG A O 1
ATOM 597 O O B ARG A 1 80 ? 1.971 83.314 32.916 0.50 42.86 79 ARG A O 1
ATOM 612 N N . LYS A 1 81 ? -0.219 83.896 33.029 1.00 38.63 80 LYS A N 1
ATOM 613 C CA . LYS A 1 81 ? -0.530 83.540 31.643 1.00 39.27 80 LYS A CA 1
ATOM 614 C C . LYS A 1 81 ? -0.149 84.606 30.610 1.00 44.15 80 LYS A C 1
ATOM 615 O O . LYS A 1 81 ? -0.224 84.324 29.417 1.00 44.57 80 LYS A O 1
ATOM 621 N N . LEU A 1 82 ? 0.328 85.779 31.034 1.00 40.89 81 LEU A N 1
ATOM 622 C CA . LEU A 1 82 ? 0.719 86.808 30.059 1.00 42.69 81 LEU A CA 1
ATOM 623 C C . LEU A 1 82 ? 2.023 86.432 29.367 1.00 44.80 81 LEU A C 1
ATOM 624 O O . LEU A 1 82 ? 2.796 85.654 29.930 1.00 42.40 81 LEU A O 1
ATOM 629 N N . PRO A 1 83 ? 2.305 86.964 28.157 1.00 42.50 82 PRO A N 1
ATOM 630 C CA . PRO A 1 83 ? 3.623 86.706 27.540 1.00 43.35 82 PRO A CA 1
ATOM 631 C C . PRO A 1 83 ? 4.772 87.270 28.401 1.00 47.78 82 PRO A C 1
ATOM 632 O O . PRO A 1 83 ? 4.544 88.133 29.262 1.00 46.26 82 PRO A O 1
ATOM 636 N N . ASP A 1 84 ? 6.002 86.809 28.152 1.00 46.64 83 ASP A N 1
ATOM 637 C CA . ASP A 1 84 ? 7.184 87.206 28.919 1.00 48.26 83 ASP A CA 1
ATOM 638 C C . ASP A 1 84 ? 7.755 88.471 28.373 1.00 56.56 83 ASP A C 1
ATOM 639 O O . ASP A 1 84 ? 8.768 88.451 27.688 1.00 61.62 83 ASP A O 1
ATOM 644 N N . ASN A 1 85 ? 7.048 89.565 28.601 1.00 50.23 84 ASN A N 1
ATOM 645 C CA . ASN A 1 85 ? 7.375 90.893 28.132 1.00 49.38 84 ASN A CA 1
ATOM 646 C C . ASN A 1 85 ? 6.958 91.900 29.196 1.00 50.89 84 ASN A C 1
ATOM 647 O O . ASN A 1 85 ? 6.630 91.491 30.302 1.00 50.02 84 ASN A O 1
ATOM 652 N N . ASP A 1 86 ? 7.007 93.200 28.895 1.00 46.73 85 ASP A N 1
ATOM 653 C CA . ASP A 1 86 ? 6.615 94.198 29.881 1.00 46.97 85 ASP A CA 1
ATOM 654 C C . ASP A 1 86 ? 5.12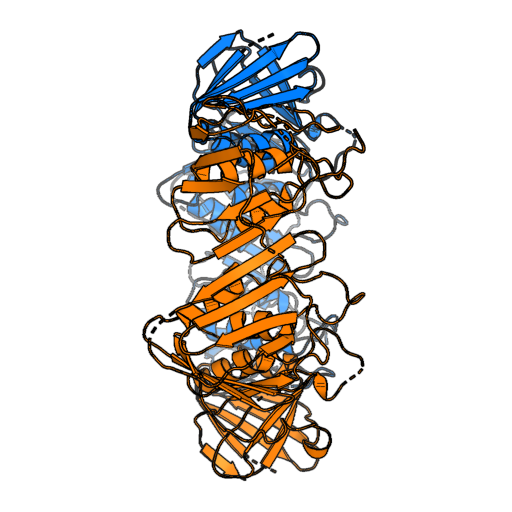0 94.252 30.012 1.00 48.99 85 ASP A C 1
ATOM 655 O O . ASP A 1 86 ? 4.406 94.227 29.022 1.00 49.40 85 ASP A O 1
ATOM 660 N N . VAL A 1 87 ? 4.661 94.315 31.235 1.00 43.54 86 VAL A N 1
ATOM 661 C CA . VAL A 1 87 ? 3.249 94.366 31.559 1.00 41.45 86 VAL A CA 1
ATOM 662 C C . VAL A 1 87 ? 2.909 95.784 31.972 1.00 45.91 86 VAL A C 1
ATOM 663 O O . VAL A 1 87 ? 3.562 96.336 32.868 1.00 45.59 86 VAL A O 1
ATOM 667 N N . THR A 1 88 ? 1.886 96.370 31.332 1.00 39.93 87 THR A N 1
ATOM 668 C CA . THR A 1 88 ? 1.405 97.673 31.745 1.00 40.43 87 THR A CA 1
ATOM 669 C C . THR A 1 88 ? 0.113 97.444 32.526 1.00 44.04 87 THR A C 1
ATOM 670 O O . THR A 1 88 ? -0.765 96.654 32.106 1.00 41.72 87 THR A O 1
ATOM 674 N N . ILE A 1 89 ? 0.005 98.142 33.644 1.00 41.60 88 ILE A N 1
ATOM 675 C CA . ILE A 1 89 ? -1.184 98.178 34.489 1.00 42.33 88 ILE A CA 1
ATOM 676 C C . ILE A 1 89 ? -1.657 99.625 34.519 1.00 47.75 88 ILE A C 1
ATOM 677 O O . ILE A 1 89 ? -0.916 100.500 34.962 1.00 48.28 88 ILE A O 1
ATOM 682 N N . GLU A 1 90 ? -2.886 99.857 34.072 1.00 44.53 89 GLU A N 1
ATOM 683 C CA . GLU A 1 90 ? -3.512 101.167 34.051 1.00 46.06 89 GLU A CA 1
ATOM 684 C C . GLU A 1 90 ? -4.899 101.110 34.660 1.00 53.15 89 GLU A C 1
ATOM 685 O O . GLU A 1 90 ? -5.697 100.239 34.298 1.00 55.05 89 GLU A O 1
ATOM 691 N N . THR A 1 91 ? -5.189 102.041 35.581 1.00 49.37 90 THR A N 1
ATOM 692 C CA . THR A 1 91 ? -6.506 102.160 36.206 1.00 50.36 90 THR A CA 1
ATOM 693 C C . THR A 1 91 ? -7.097 103.565 35.949 1.00 59.29 90 THR A C 1
ATOM 694 O O . THR A 1 91 ? -6.359 104.491 35.607 1.00 60.69 90 THR A O 1
ATOM 698 N N . ASP A 1 92 ? -8.423 103.712 36.087 1.00 56.68 91 ASP A N 1
ATOM 699 C CA . ASP A 1 92 ? -9.086 105.016 35.997 1.00 58.07 91 ASP A CA 1
ATOM 700 C C . ASP A 1 92 ? -9.775 105.288 37.358 1.00 61.25 91 ASP A C 1
ATOM 701 O O . ASP A 1 92 ? -9.691 104.440 38.253 1.00 58.97 91 ASP A O 1
ATOM 706 N N . ALA A 1 93 ? -10.482 106.419 37.504 1.00 58.80 92 ALA A N 1
ATOM 707 C CA . ALA A 1 93 ? -11.144 106.806 38.763 1.00 59.08 92 ALA A CA 1
ATOM 708 C C . ALA A 1 93 ? -12.325 105.901 39.124 1.00 61.86 92 ALA A C 1
ATOM 709 O O . ALA A 1 93 ? -12.718 105.877 40.292 1.00 61.88 92 ALA A O 1
ATOM 711 N N . SER A 1 94 ? -12.899 105.181 38.132 1.00 58.05 93 SER A N 1
ATOM 712 C CA . SER A 1 94 ? -14.014 104.248 38.332 1.0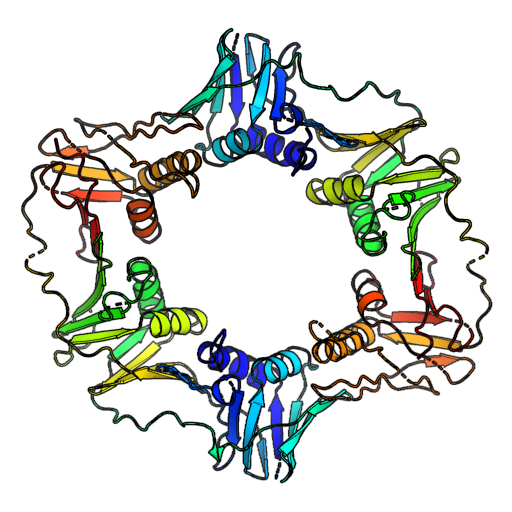0 58.69 93 SER A CA 1
ATOM 713 C C . SER A 1 94 ? -13.508 102.831 38.683 1.00 61.91 93 SER A C 1
ATOM 714 O O . SER A 1 94 ? -14.313 101.892 38.820 1.00 62.52 93 SER A O 1
ATOM 717 N N . PHE A 1 95 ? -12.168 102.692 38.817 1.00 55.95 94 PHE A N 1
ATOM 718 C CA . PHE A 1 95 ? -11.433 101.469 39.190 1.00 54.24 94 PHE A CA 1
ATOM 719 C C . PHE A 1 95 ? -11.387 100.435 38.070 1.00 56.81 94 PHE A C 1
ATOM 720 O O . PHE A 1 95 ? -10.937 99.307 38.306 1.00 55.52 94 PHE A O 1
ATOM 728 N N . LYS A 1 96 ? -11.710 100.862 36.826 1.00 53.52 95 LYS A N 1
ATOM 729 C CA . LYS A 1 96 ? -11.557 100.000 35.654 1.00 52.89 95 LYS A CA 1
ATOM 730 C C . LYS A 1 96 ? -10.056 99.833 35.450 1.00 55.14 95 LYS A C 1
ATOM 731 O O . LYS A 1 96 ? -9.314 100.820 35.515 1.00 54.74 95 LYS A O 1
ATOM 737 N N . THR A 1 97 ? -9.608 98.589 35.312 1.00 49.50 96 THR A N 1
ATOM 738 C CA . THR A 1 97 ? -8.195 98.271 35.190 1.00 48.12 96 THR A CA 1
ATOM 739 C C . THR A 1 97 ? -7.922 97.565 33.871 1.00 51.03 96 THR A C 1
ATOM 740 O O . THR A 1 97 ? -8.585 96.586 33.513 1.00 49.27 96 THR A O 1
ATOM 744 N N . VAL A 1 98 ? -6.890 98.047 33.183 1.00 47.28 97 VAL A N 1
ATOM 745 C CA . VAL A 1 98 ? -6.377 97.451 31.954 1.00 46.02 97 VAL A CA 1
ATOM 746 C C . VAL A 1 98 ? -4.987 96.908 32.251 1.00 46.99 97 VAL A C 1
ATOM 747 O O . VAL A 1 98 ? -4.120 97.634 32.731 1.00 45.84 97 VAL A O 1
ATOM 751 N N . ILE A 1 99 ? -4.792 95.635 31.979 1.00 42.61 98 ILE A N 1
ATOM 752 C CA . ILE A 1 99 ? -3.521 94.944 32.114 1.00 41.35 98 ILE A CA 1
ATOM 753 C C . ILE A 1 99 ? -3.163 94.550 30.699 1.00 45.77 98 ILE A C 1
ATOM 754 O O . ILE A 1 99 ? -3.917 93.808 30.062 1.00 44.89 98 ILE A O 1
ATOM 759 N N . SER A 1 100 ? -2.056 95.083 30.178 0.50 42.80 99 SER A N 1
ATOM 760 C CA . SER A 1 100 ? -1.669 94.816 28.797 0.50 42.81 99 SER A CA 1
ATOM 761 C C . SER A 1 100 ? -0.221 94.361 28.687 0.50 47.82 99 SER A C 1
ATOM 762 O O . SER A 1 100 ? 0.623 94.739 29.496 0.50 47.44 99 SER A O 1
ATOM 765 N N . CYS A 1 101 ? 0.048 93.524 27.683 1.00 45.79 100 CYS A N 1
ATOM 766 C CA . CYS A 1 101 ? 1.353 92.942 27.434 1.00 47.22 100 CYS A CA 1
ATOM 767 C C . CYS A 1 101 ? 1.408 92.481 26.000 1.00 51.88 100 CYS A C 1
ATOM 768 O O . CYS A 1 101 ? 0.565 91.672 25.622 1.00 52.34 100 CYS A O 1
ATOM 771 N N . GLU A 1 102 ? 2.402 92.956 25.208 1.00 48.17 101 GLU A N 1
ATOM 772 C CA . GLU A 1 102 ? 2.573 92.625 23.788 1.00 48.11 101 GLU A CA 1
ATOM 773 C C . GLU A 1 102 ? 1.292 93.045 23.078 1.00 50.29 101 GLU A C 1
ATOM 774 O O . GLU A 1 102 ? 0.904 94.212 23.211 1.00 48.88 101 GLU A O 1
ATOM 780 N N . LYS A 1 103 ? 0.573 92.090 22.450 1.00 45.02 102 LYS A N 1
ATOM 781 C CA . LYS A 1 103 ? -0.672 92.401 21.730 1.00 46.11 102 LYS A CA 1
ATOM 782 C C . LYS A 1 103 ? -1.924 91.902 22.507 1.00 49.08 102 LYS A C 1
ATOM 783 O O . LYS A 1 103 ? -3.007 91.803 21.936 1.00 49.36 102 LYS A O 1
ATOM 789 N N . ALA A 1 104 ? -1.757 91.569 23.787 1.00 42.85 103 ALA A N 1
ATOM 790 C CA . ALA A 1 104 ? -2.834 91.077 24.640 1.00 41.11 103 ALA A CA 1
ATOM 791 C C . ALA A 1 104 ? -3.247 92.139 25.661 1.00 47.41 103 ALA A C 1
ATOM 792 O O . ALA A 1 104 ? -2.419 92.897 26.165 1.00 45.93 103 ALA A O 1
ATOM 794 N N . LYS A 1 105 ? -4.540 92.175 25.971 1.00 45.96 104 LYS A N 1
ATOM 795 C CA . LYS A 1 105 ? -5.124 93.173 26.844 1.00 46.39 104 LYS A CA 1
ATOM 796 C C . LYS A 1 105 ? -6.266 92.555 27.662 1.00 47.79 104 LYS A C 1
ATOM 797 O O . LYS A 1 105 ? -7.116 91.862 27.103 1.00 46.18 104 LYS A O 1
ATOM 803 N N . PHE A 1 106 ? -6.271 92.800 28.981 1.00 42.21 105 PHE A N 1
ATOM 804 C CA . PHE A 1 106 ? -7.328 92.358 29.889 1.00 41.23 105 PHE A CA 1
ATOM 805 C C . PHE A 1 106 ? -8.022 93.554 30.503 1.00 44.47 105 PHE A C 1
ATOM 806 O O . PHE A 1 106 ? -7.350 94.474 30.964 1.00 42.54 105 PHE A O 1
ATOM 814 N N . ASN A 1 107 ? -9.348 93.514 30.575 1.00 41.05 106 ASN A N 1
ATOM 815 C CA . ASN A 1 107 ? -10.091 94.597 31.226 1.00 41.87 106 ASN A CA 1
ATOM 816 C C . ASN A 1 107 ? -10.812 94.010 32.417 1.00 46.86 106 ASN A C 1
ATOM 817 O O . ASN A 1 107 ? -11.558 93.039 32.283 1.00 47.35 106 ASN A O 1
ATOM 822 N N . ILE A 1 108 ? -10.471 94.484 33.593 1.00 44.07 107 ILE A N 1
ATOM 823 C CA . ILE A 1 108 ? -11.060 93.985 34.840 1.00 44.13 107 ILE A CA 1
ATOM 824 C C . ILE A 1 108 ? -11.445 95.187 35.691 1.00 49.98 107 ILE A C 1
ATOM 825 O O . ILE A 1 108 ? -11.201 96.318 35.286 1.00 50.22 107 ILE A O 1
ATOM 830 N N . ILE A 1 109 ? -12.100 94.954 36.825 1.00 48.19 108 ILE A N 1
ATOM 831 C CA . ILE A 1 109 ? -12.482 96.030 37.728 1.00 48.73 108 ILE A CA 1
ATOM 832 C C . ILE A 1 109 ? -11.818 95.799 39.061 1.00 50.32 108 ILE A C 1
ATOM 833 O O . ILE A 1 109 ? -11.851 94.696 39.597 1.00 47.05 108 ILE A O 1
ATOM 838 N N . GLY A 1 110 ? -11.168 96.840 39.542 1.00 48.44 109 GLY A N 1
ATOM 839 C CA . GLY A 1 110 ? -10.503 96.836 40.825 1.00 48.36 109 GLY A CA 1
ATOM 840 C C . GLY A 1 110 ? -11.371 97.467 41.895 1.00 55.00 109 GLY A C 1
ATOM 841 O O . GLY A 1 110 ? -12.551 97.755 41.682 1.00 55.98 109 GLY A O 1
ATOM 842 N N . LYS A 1 111 ? -10.791 97.640 43.064 1.00 52.08 110 LYS A N 1
ATOM 843 C CA . LYS A 1 111 ? -11.430 98.249 44.218 1.00 52.59 110 LYS A CA 1
ATOM 844 C C . LYS A 1 111 ? -10.525 99.330 44.745 1.00 54.63 110 LYS A C 1
ATOM 845 O O . LYS A 1 111 ? -9.312 99.281 44.511 1.00 52.24 110 LYS A O 1
ATOM 851 N N . SER A 1 112 ? -11.096 100.281 45.488 1.00 52.17 111 SER A N 1
ATOM 852 C CA . SER A 1 112 ? -10.313 101.321 46.150 1.00 53.07 111 SER A CA 1
ATOM 853 C C . SER A 1 112 ? -9.401 100.688 47.196 1.00 55.89 111 SER A C 1
ATOM 854 O O . SER A 1 112 ? -9.819 99.768 47.893 1.00 54.89 111 SER A O 1
ATOM 857 N N . GLY A 1 113 ? -8.182 101.190 47.301 1.00 54.64 112 GLY A N 1
ATOM 858 C CA . GLY A 1 113 ? -7.229 100.734 48.309 1.00 55.34 112 GLY A CA 1
ATOM 859 C C . GLY A 1 113 ? -7.555 101.253 49.697 1.00 64.54 112 GLY A C 1
ATOM 860 O O . GLY A 1 113 ? -7.006 100.761 50.685 1.00 63.67 112 GLY A O 1
ATOM 861 N N . ASP A 1 114 ? -8.445 102.267 49.781 1.00 65.95 113 ASP A N 1
ATOM 862 C CA . ASP A 1 114 ? -8.885 102.926 51.024 1.00 68.03 113 ASP A CA 1
ATOM 863 C C . ASP A 1 114 ? -9.612 101.966 51.975 1.00 72.30 113 ASP A C 1
ATOM 864 O O . ASP A 1 114 ? -9.639 102.219 53.185 1.00 71.78 113 ASP A O 1
ATOM 869 N N . ASP A 1 115 ? -10.183 100.870 51.437 1.00 68.84 114 ASP A N 1
ATOM 870 C CA A ASP A 1 115 ? -10.888 99.858 52.222 0.50 68.25 114 ASP A CA 1
ATOM 871 C CA B ASP A 1 115 ? -10.875 99.899 52.289 0.50 68.14 114 ASP A CA 1
ATOM 872 C C . ASP A 1 115 ? -9.893 98.832 52.777 1.00 69.16 114 ASP A C 1
ATOM 873 O O . ASP A 1 115 ? -10.205 98.103 53.708 1.00 68.56 114 ASP A O 1
ATOM 878 N N . PHE A 1 116 ? -8.692 98.766 52.191 1.00 63.16 115 PHE A N 1
ATOM 879 C CA . PHE A 1 116 ? -7.671 97.794 52.570 1.00 61.07 115 PHE A CA 1
ATOM 880 C C . PHE A 1 116 ? -7.029 98.090 53.902 1.00 64.39 115 PHE A C 1
ATOM 881 O O . PHE A 1 116 ? -6.713 99.234 54.223 1.00 64.14 115 PHE A O 1
ATOM 889 N N . SER A 1 117 ? -6.815 97.023 54.672 1.00 61.45 116 SER A N 1
ATOM 890 C CA . SER A 1 117 ? -6.164 97.094 55.979 1.00 60.91 116 SER A CA 1
ATOM 891 C C . SER A 1 117 ? -4.674 96.875 55.775 1.00 60.81 116 SER A C 1
ATOM 892 O O . SER A 1 117 ? -4.249 95.758 55.495 1.00 58.46 116 SER A O 1
ATOM 895 N N . TYR A 1 118 ? -3.894 97.961 55.834 1.00 57.56 117 TYR A N 1
ATOM 896 C CA . TYR A 1 118 ? -2.449 97.913 55.612 1.00 56.90 117 TYR A CA 1
ATOM 897 C C . TYR A 1 118 ? -1.726 97.211 56.730 1.00 61.69 117 TYR A C 1
ATOM 898 O O . TYR A 1 118 ? -2.209 97.191 57.866 1.00 61.32 117 TYR A O 1
ATOM 907 N N . ILE A 1 119 ? -0.549 96.653 56.415 1.00 58.56 118 ILE A N 1
ATOM 908 C CA . ILE A 1 119 ? 0.297 96.018 57.412 1.00 58.21 118 ILE A CA 1
ATOM 909 C C . ILE A 1 119 ? 0.700 97.118 58.394 1.00 63.84 118 ILE A C 1
ATOM 910 O O . ILE A 1 119 ? 1.130 98.186 57.933 1.00 63.64 118 ILE A O 1
ATOM 915 N N . PRO A 1 120 ? 0.499 96.929 59.728 1.00 60.46 119 PRO A N 1
ATOM 916 C CA . PRO A 1 120 ? 0.872 97.993 60.673 1.00 60.48 119 PRO A CA 1
ATOM 917 C C . PRO A 1 120 ? 2.372 98.246 60.708 1.00 64.84 119 PRO A C 1
ATOM 918 O O . PRO A 1 120 ? 3.164 97.368 60.346 1.00 64.45 119 PRO A O 1
ATOM 922 N N . TYR A 1 121 ? 2.756 99.438 61.172 1.00 62.29 120 TYR A N 1
ATOM 923 C CA . TYR A 1 121 ? 4.154 99.769 61.369 1.00 62.96 120 TYR A CA 1
ATOM 924 C C . TYR A 1 121 ? 4.627 98.988 62.589 1.00 64.11 120 TYR A C 1
ATOM 925 O O . TYR A 1 121 ? 3.903 98.915 63.586 1.00 65.38 120 TYR A O 1
ATOM 934 N N . VAL A 1 122 ? 5.807 98.382 62.504 1.00 56.85 121 VAL A N 1
ATOM 935 C CA . VAL A 1 122 ? 6.389 97.599 63.602 1.00 55.06 121 VAL A CA 1
ATOM 936 C C . VAL A 1 122 ? 7.798 98.128 63.799 1.00 62.17 121 VAL A C 1
ATOM 937 O O . VAL A 1 122 ? 8.603 98.139 62.858 1.00 62.08 121 VAL A O 1
ATOM 941 N N . GLU A 1 123 ? 8.069 98.582 65.018 1.00 61.64 122 GLU A N 1
ATOM 942 C CA A GLU A 1 123 ? 9.368 99.115 65.426 0.50 62.74 122 GLU A CA 1
ATOM 943 C CA B GLU A 1 123 ? 9.360 99.111 65.447 0.50 62.88 122 GLU A CA 1
ATOM 944 C C . GLU A 1 123 ? 10.426 98.011 65.331 1.00 66.34 122 GLU A C 1
ATOM 945 O O . GLU A 1 123 ? 10.224 96.911 65.853 1.00 65.19 122 GLU A O 1
ATOM 956 N N . ARG A 1 124 ? 11.534 98.292 64.630 1.00 62.84 123 ARG A N 1
ATOM 957 C CA . ARG A 1 124 ? 12.618 97.334 64.432 1.00 61.36 123 ARG A CA 1
ATOM 958 C C . ARG A 1 124 ? 13.713 97.553 65.480 1.00 65.82 123 ARG A C 1
ATOM 959 O O . ARG A 1 124 ? 14.509 98.479 65.355 1.00 67.72 123 ARG A O 1
ATOM 967 N N . ASN A 1 125 ? 13.738 96.718 66.524 1.00 61.43 124 ASN A N 1
ATOM 968 C CA . ASN A 1 125 ? 14.735 96.821 67.590 1.00 61.34 124 ASN A CA 1
ATOM 969 C C . ASN A 1 125 ? 15.866 95.837 67.294 1.00 59.33 124 ASN A C 1
ATOM 970 O O . ASN A 1 125 ? 16.520 95.962 66.250 1.00 58.40 124 ASN A O 1
ATOM 975 N N . GLU A 1 126 ? 16.090 94.881 68.197 1.00 52.17 125 GLU A N 1
ATOM 976 C CA . GLU A 1 126 ? 17.077 93.820 68.071 1.00 50.45 125 GLU A CA 1
ATOM 977 C C . GLU A 1 126 ? 16.677 92.889 66.923 1.00 50.20 125 GLU A C 1
ATOM 978 O O . GLU A 1 126 ? 15.503 92.530 66.807 1.00 48.91 125 GLU A O 1
ATOM 984 N N . SER A 1 127 ? 17.640 92.561 66.052 1.00 45.55 126 SER A N 1
ATOM 985 C CA . SER A 1 127 ? 17.480 91.681 64.886 1.00 45.32 126 SER A CA 1
ATOM 986 C C . SER A 1 127 ? 18.135 90.340 65.137 1.00 53.02 126 SER A C 1
ATOM 987 O O . SER A 1 127 ? 19.192 90.280 65.757 1.00 53.72 126 SER A O 1
ATOM 990 N N . ILE A 1 128 ? 17.523 89.279 64.638 1.00 49.76 127 ILE A N 1
ATOM 991 C CA . ILE A 1 128 ? 18.022 87.914 64.723 1.00 49.58 127 ILE A CA 1
ATOM 992 C C . ILE A 1 128 ? 18.267 87.446 63.275 1.00 50.72 127 ILE A C 1
ATOM 993 O O . ILE A 1 128 ? 17.374 87.559 62.439 1.00 48.61 127 ILE A O 1
ATOM 998 N N . VAL A 1 129 ? 19.463 86.927 62.976 1.00 46.49 128 VAL A N 1
ATOM 999 C CA . VAL A 1 129 ? 19.734 86.426 61.625 1.00 44.77 128 VAL A CA 1
ATOM 1000 C C . VAL A 1 129 ? 19.823 84.875 61.608 1.00 49.36 128 VAL A C 1
ATOM 1001 O O . VAL A 1 129 ? 20.581 84.272 62.372 1.00 49.85 128 VAL A O 1
ATOM 1005 N N . LEU A 1 130 ? 19.089 84.261 60.704 1.00 45.08 129 LEU A N 1
ATOM 1006 C CA . LEU A 1 130 ? 19.134 82.818 60.436 1.00 44.68 129 LEU A CA 1
ATOM 1007 C C . LEU A 1 130 ? 19.244 82.638 58.944 1.00 48.40 129 LEU A C 1
ATOM 1008 O O . LEU A 1 130 ? 18.696 83.461 58.190 1.00 47.11 129 LEU A O 1
ATOM 1013 N N . SER A 1 131 ? 19.865 81.538 58.489 1.00 45.19 130 SER A N 1
ATOM 1014 C CA . SER A 1 131 ? 19.842 81.278 57.049 1.00 43.90 130 SER A CA 1
ATOM 1015 C C . SER A 1 131 ? 18.443 80.864 56.675 1.00 45.80 130 SER A C 1
ATOM 1016 O O . SER A 1 131 ? 17.668 80.426 57.534 1.00 45.64 130 SER A O 1
ATOM 1019 N N . GLN A 1 132 ? 18.091 81.054 55.418 1.00 41.91 131 GLN A N 1
ATOM 1020 C CA . GLN A 1 132 ? 16.827 80.618 54.884 1.00 41.22 131 GLN A CA 1
ATOM 1021 C C . GLN A 1 132 ? 16.669 79.110 55.126 1.00 47.18 131 GLN A C 1
ATOM 1022 O O . GLN A 1 132 ? 15.579 78.642 55.470 1.00 46.89 131 GLN A O 1
ATOM 1028 N N . PHE A 1 133 ? 17.772 78.360 54.944 1.00 44.01 132 PHE A N 1
ATOM 1029 C CA . PHE A 1 133 ? 17.835 76.916 55.156 1.00 44.65 132 PHE A CA 1
ATOM 1030 C C . PHE A 1 133 ? 17.452 76.550 56.588 1.00 44.93 132 PHE A C 1
ATOM 1031 O O . PHE A 1 133 ? 16.584 75.707 56.787 1.00 43.24 132 PHE A O 1
ATOM 1039 N N . THR A 1 134 ? 18.094 77.185 57.569 1.00 41.45 133 THR A N 1
ATOM 1040 C CA . THR A 1 134 ? 17.881 76.903 58.979 1.00 41.25 133 THR A CA 1
ATOM 1041 C C . THR A 1 134 ? 16.425 77.172 59.360 1.00 45.27 133 THR A C 1
ATOM 1042 O O . THR A 1 134 ? 15.824 76.362 60.056 1.00 46.13 133 THR A O 1
ATOM 1046 N N . LEU A 1 135 ? 15.862 78.299 58.907 1.00 40.77 134 LEU A N 1
ATOM 1047 C CA . LEU A 1 135 ? 14.494 78.633 59.258 1.00 40.16 134 LEU A CA 1
ATOM 1048 C C . LEU A 1 135 ? 13.512 77.650 58.596 1.00 42.79 134 LEU A C 1
ATOM 1049 O O . LEU A 1 135 ? 12.552 77.225 59.230 1.00 42.35 134 LEU A O 1
ATOM 1054 N N . LYS A 1 136 ? 13.769 77.289 57.343 1.00 39.39 135 LYS A N 1
ATOM 1055 C CA . LYS A 1 136 ? 12.875 76.390 56.614 1.00 39.49 135 LYS A CA 1
ATOM 1056 C C . LYS A 1 136 ? 12.936 74.981 57.219 1.00 42.33 135 LYS A C 1
ATOM 1057 O O . LYS A 1 136 ? 11.899 74.365 57.425 1.00 39.72 135 LYS A O 1
ATOM 1063 N N . GLU A 1 137 ? 14.121 74.542 57.600 1.00 41.99 136 GLU A N 1
ATOM 1064 C CA . GLU A 1 137 ? 14.315 73.232 58.196 1.00 43.51 136 GLU A CA 1
ATOM 1065 C C . GLU A 1 137 ? 13.732 73.159 59.604 1.00 44.97 136 GLU A C 1
ATOM 1066 O O . GLU A 1 137 ? 13.041 72.180 59.886 1.00 43.89 136 GLU A O 1
ATOM 1070 N N . VAL A 1 138 ? 13.945 74.198 60.465 1.00 38.45 137 VAL A N 1
ATOM 1071 C CA . VAL A 1 138 ? 13.423 74.129 61.830 1.00 37.98 137 VAL A CA 1
ATOM 1072 C C . VAL A 1 138 ? 11.878 74.084 61.821 1.00 40.37 137 VAL A C 1
ATOM 1073 O O . VAL A 1 138 ? 11.292 73.413 62.675 1.00 41.61 137 VAL A O 1
ATOM 1077 N N . ILE A 1 139 ? 11.225 74.735 60.836 1.00 35.41 138 ILE A N 1
ATOM 1078 C CA . ILE A 1 139 ? 9.763 74.681 60.744 1.00 33.57 138 ILE A CA 1
ATOM 1079 C C . ILE A 1 139 ? 9.373 73.249 60.304 1.00 38.96 138 ILE A C 1
ATOM 1080 O O . ILE A 1 139 ? 8.458 72.656 60.876 1.00 39.50 138 ILE A O 1
ATOM 1085 N N . ARG A 1 140 ? 10.063 72.704 59.294 1.00 34.94 139 ARG A N 1
ATOM 1086 C CA . ARG A 1 140 ? 9.762 71.356 58.790 1.00 36.05 139 ARG A CA 1
ATOM 1087 C C . ARG A 1 140 ? 9.890 70.315 59.935 1.00 40.67 139 ARG A C 1
ATOM 1088 O O . ARG A 1 140 ? 9.048 69.436 60.058 1.00 41.45 139 ARG A O 1
ATOM 1096 N N . GLN A 1 141 ? 10.880 70.506 60.802 1.00 36.68 140 GLN A N 1
ATOM 1097 C CA . GLN A 1 141 ? 11.244 69.641 61.914 1.00 36.32 140 GLN A CA 1
ATOM 1098 C C . GLN A 1 141 ? 10.312 69.736 63.120 1.00 41.14 140 GLN A C 1
ATOM 1099 O O . GLN A 1 141 ? 10.471 68.937 64.059 1.00 39.45 140 GLN A O 1
ATOM 1105 N N . THR A 1 142 ? 9.344 70.693 63.110 1.00 39.05 141 THR A N 1
ATOM 1106 C CA . THR A 1 142 ? 8.447 70.881 64.267 1.00 38.22 141 THR A CA 1
ATOM 1107 C C . THR A 1 142 ? 6.988 71.131 63.930 1.00 41.04 141 THR A C 1
ATOM 1108 O O . THR A 1 142 ? 6.136 70.870 64.774 1.00 40.92 141 THR A O 1
ATOM 1112 N N . ILE A 1 143 ? 6.688 71.717 62.764 1.00 38.65 142 ILE A N 1
ATOM 1113 C CA . ILE A 1 143 ? 5.331 72.150 62.393 1.00 38.11 142 ILE A CA 1
ATOM 1114 C C . ILE A 1 143 ? 4.266 71.027 62.420 1.00 43.55 142 ILE A C 1
ATOM 1115 O O . ILE A 1 143 ? 3.105 71.324 62.697 1.00 44.73 142 ILE A O 1
ATOM 1120 N N . PHE A 1 144 ? 4.651 69.771 62.180 1.00 39.28 143 PHE A N 1
ATOM 1121 C CA . PHE A 1 144 ? 3.730 68.633 62.117 1.00 38.07 143 PHE A CA 1
ATOM 1122 C C . PHE A 1 144 ? 3.028 68.333 63.460 1.00 42.68 143 PHE A C 1
ATOM 1123 O O . PHE A 1 144 ? 2.040 67.611 63.449 1.00 43.95 143 PHE A O 1
ATOM 1131 N N . SER A 1 145 ? 3.557 68.807 64.602 1.00 39.12 144 SER A N 1
ATOM 1132 C CA . SER A 1 145 ? 2.952 68.443 65.880 1.00 39.83 144 SER A CA 1
ATOM 1133 C C . SER A 1 145 ? 2.227 69.598 66.589 1.00 47.62 144 SER A C 1
ATOM 1134 O O . SER A 1 145 ? 1.996 69.508 67.792 1.00 49.02 144 SER A O 1
ATOM 1137 N N . ILE A 1 146 ? 1.786 70.631 65.838 1.00 44.71 145 ILE A N 1
ATOM 1138 C CA . ILE A 1 146 ? 0.921 71.693 66.358 1.00 44.33 145 ILE A CA 1
ATOM 1139 C C . ILE A 1 146 ? -0.493 71.077 66.383 1.00 50.40 145 ILE A C 1
ATOM 1140 O O . ILE A 1 146 ? -0.737 70.119 65.631 1.00 49.34 145 ILE A O 1
ATOM 1145 N N . ALA A 1 147 ? -1.426 71.603 67.204 1.00 48.86 146 ALA A N 1
ATOM 1146 C CA . ALA A 1 147 ? -2.769 71.014 67.230 1.00 50.30 146 ALA A CA 1
ATOM 1147 C C . ALA A 1 147 ? -3.509 71.216 65.897 1.00 58.37 146 ALA A C 1
ATOM 1148 O O . ALA A 1 147 ? -3.360 72.258 65.263 1.00 57.17 146 ALA A O 1
ATOM 1150 N N . ASP A 1 148 ? -4.276 70.189 65.468 1.00 59.15 147 ASP A N 1
ATOM 1151 C CA . ASP A 1 148 ? -5.064 70.190 64.225 1.00 60.33 147 ASP A CA 1
ATOM 1152 C C . ASP A 1 148 ? -6.472 70.820 64.432 1.00 68.49 147 ASP A C 1
ATOM 1153 O O . ASP A 1 148 ? -7.276 70.833 63.491 1.00 69.44 147 ASP A O 1
ATOM 1155 N N . ASN A 1 149 ? -6.753 71.353 65.646 1.00 66.03 148 ASN A N 1
ATOM 1156 C CA . ASN A 1 149 ? -8.015 72.015 66.011 1.00 67.51 148 ASN A CA 1
ATOM 1157 C C . ASN A 1 149 ? -7.726 73.296 66.811 1.00 72.96 148 ASN A C 1
ATOM 1158 O O . ASN A 1 149 ? -6.592 73.487 67.244 1.00 71.70 148 ASN A O 1
ATOM 1163 N N . ASP A 1 150 ? -8.747 74.149 67.033 1.00 72.33 149 ASP A N 1
ATOM 1164 C CA . ASP A 1 150 ? -8.581 75.433 67.739 1.00 73.64 149 ASP A CA 1
ATOM 1165 C C . ASP A 1 150 ? -9.017 75.398 69.228 1.00 78.12 149 ASP A C 1
ATOM 1166 O O . ASP A 1 150 ? -9.173 76.466 69.829 1.00 79.00 149 ASP A O 1
ATOM 1171 N N . ASN A 1 151 ? -9.151 74.197 69.839 1.00 74.05 150 ASN A N 1
ATOM 1172 C CA . ASN A 1 151 ? -9.560 74.050 71.248 1.00 74.96 150 ASN A CA 1
ATOM 1173 C C . ASN A 1 151 ? -8.657 74.857 72.199 1.00 77.24 150 ASN A C 1
ATOM 1174 O O . ASN A 1 151 ? -9.145 75.399 73.194 1.00 77.86 150 ASN A O 1
ATOM 1179 N N . ASN A 1 152 ? -7.350 74.941 71.877 1.00 70.59 151 ASN A N 1
ATOM 1180 C CA . ASN A 1 152 ? -6.335 75.692 72.626 1.00 68.95 151 ASN A CA 1
ATOM 1181 C C . ASN A 1 152 ? -5.513 76.489 71.613 1.00 67.46 151 ASN A C 1
ATOM 1182 O O . ASN A 1 152 ? -4.823 75.895 70.783 1.00 66.06 151 ASN A O 1
ATOM 1187 N N . LYS A 1 153 ? -5.608 77.824 71.667 1.00 61.00 152 LYS A N 1
ATOM 1188 C CA . LYS A 1 153 ? -4.950 78.732 70.729 1.00 58.69 152 LYS A CA 1
ATOM 1189 C C . LYS A 1 153 ? -3.414 78.599 70.756 1.00 56.30 152 LYS A C 1
ATOM 1190 O O . LYS A 1 153 ? -2.810 78.562 69.696 1.00 55.21 152 LYS A O 1
ATOM 1194 N N . LEU A 1 154 ? -2.804 78.470 71.933 1.00 50.56 153 LEU A N 1
ATOM 1195 C CA . LEU A 1 154 ? -1.357 78.324 72.068 1.00 49.00 153 LEU A CA 1
ATOM 1196 C C . LEU A 1 154 ? -0.808 77.055 71.385 1.00 50.79 153 LEU A C 1
ATOM 1197 O O . LEU A 1 154 ? 0.272 77.106 70.793 1.00 50.21 153 LEU A O 1
ATOM 1210 N N . THR A 1 156 ? -1.881 75.804 68.673 1.00 44.45 155 THR A N 1
ATOM 1211 C CA . THR A 1 156 ? -1.927 76.023 67.216 1.00 43.91 155 THR A CA 1
ATOM 1212 C C . THR A 1 156 ? -0.675 76.794 66.742 1.00 48.32 155 THR A C 1
ATOM 1213 O O . THR A 1 156 ? -0.439 76.902 65.550 1.00 46.77 155 THR A O 1
ATOM 1217 N N . GLY A 1 157 ? 0.115 77.307 67.674 1.00 47.32 156 GLY A N 1
ATOM 1218 C CA . GLY A 1 157 ? 1.344 78.000 67.330 1.00 46.96 156 GLY A CA 1
ATOM 1219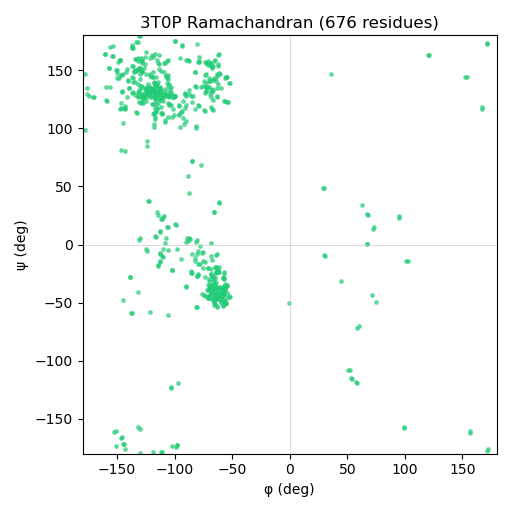 C C . GLY A 1 157 ? 2.593 77.244 67.745 1.00 50.32 156 GLY A C 1
ATOM 1220 O O . GLY A 1 157 ? 2.514 76.120 68.248 1.00 50.12 156 GLY A O 1
ATOM 1221 N N . GLU A 1 158 ? 3.759 77.846 67.484 1.00 43.78 157 GLU A N 1
ATOM 1222 C CA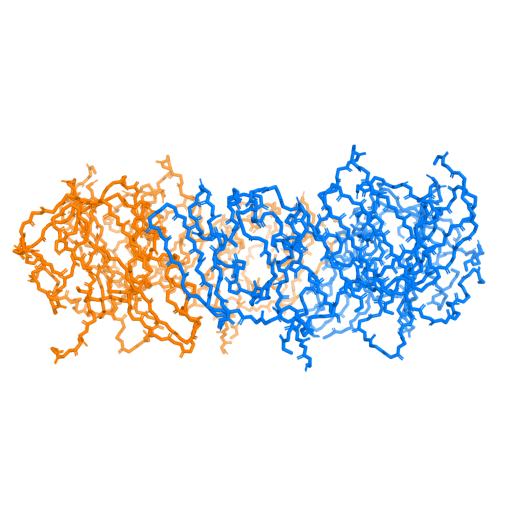 . GLU A 1 158 ? 5.041 77.311 67.889 1.00 41.24 157 GLU A CA 1
ATOM 1223 C C . GLU A 1 158 ? 5.733 78.287 68.784 1.00 45.25 157 GLU A C 1
ATOM 1224 O O . GLU A 1 158 ? 5.799 79.484 68.463 1.00 46.72 157 GLU A O 1
ATOM 1230 N N . LEU A 1 159 ? 6.259 77.791 69.908 1.00 39.55 158 LEU A N 1
ATOM 1231 C CA . LEU A 1 159 ? 7.048 78.610 70.801 1.00 39.89 158 LEU A CA 1
ATOM 1232 C C . LEU A 1 159 ? 8.419 78.877 70.170 1.00 47.48 158 LEU A C 1
ATOM 1233 O O . LEU A 1 159 ? 9.071 77.948 69.689 1.00 46.10 158 LEU A O 1
ATOM 1238 N N . PHE A 1 160 ? 8.848 80.153 70.177 1.00 46.06 159 PHE A N 1
ATOM 1239 C CA . PHE A 1 160 ? 10.173 80.588 69.755 1.00 46.19 159 PHE A CA 1
ATOM 1240 C C . PHE A 1 160 ? 10.844 81.172 70.991 1.00 49.34 159 PHE A C 1
ATOM 1241 O O . PHE A 1 160 ? 10.341 82.143 71.551 1.00 48.37 159 PHE A O 1
ATOM 1249 N N . GLU A 1 161 ? 11.911 80.530 71.475 1.00 47.16 160 GLU A N 1
ATOM 1250 C CA . GLU A 1 161 ? 12.606 80.969 72.684 1.00 47.55 160 GLU A CA 1
ATOM 1251 C C . GLU A 1 161 ? 14.105 81.174 72.426 1.00 53.10 160 GLU A C 1
ATOM 1252 O O . GLU A 1 161 ? 14.791 80.270 71.965 1.00 51.92 160 GLU A O 1
ATOM 1258 N N . ILE A 1 162 ? 14.607 82.358 72.778 1.00 52.47 161 ILE A N 1
ATOM 1259 C CA . ILE A 1 162 ? 16.005 82.749 72.641 1.00 53.43 161 ILE A CA 1
ATOM 1260 C C . ILE A 1 162 ? 16.552 83.090 74.010 1.00 60.26 161 ILE A C 1
ATOM 1261 O O . ILE A 1 162 ? 15.903 83.822 74.761 1.00 58.54 161 ILE A O 1
ATOM 1266 N N . GLU A 1 163 ? 17.746 82.548 74.327 1.00 60.76 162 GLU A N 1
ATOM 1267 C CA . GLU A 1 163 ? 18.552 82.768 75.537 1.00 63.46 162 GLU A CA 1
ATOM 1268 C C . GLU A 1 163 ? 19.999 82.756 75.084 1.00 66.06 162 GLU A C 1
ATOM 1269 O O . GLU A 1 163 ? 20.460 81.738 74.546 1.00 65.14 162 GLU A O 1
ATOM 1275 N N . GLU A 1 164 ? 20.694 83.894 75.245 1.00 61.78 163 GLU A N 1
ATOM 1276 C CA . GLU A 1 164 ? 22.087 84.115 74.824 1.00 61.44 163 GLU A CA 1
ATOM 1277 C C . GLU A 1 164 ? 22.252 83.738 73.343 1.00 64.00 163 GLU A C 1
ATOM 1278 O O . GLU A 1 164 ? 21.706 84.456 72.501 1.00 65.15 163 GLU A O 1
ATOM 1284 N N . ASN A 1 165 ? 22.937 82.619 73.017 1.00 58.41 164 ASN A N 1
ATOM 1285 C CA . ASN A 1 165 ? 23.149 82.206 71.621 1.00 56.77 164 ASN A CA 1
ATOM 1286 C C . ASN A 1 165 ? 22.366 80.922 71.253 1.00 59.00 164 ASN A C 1
ATOM 1287 O O . ASN A 1 165 ? 22.704 80.247 70.277 1.00 59.28 164 ASN A O 1
ATOM 1292 N N . LYS A 1 166 ? 21.310 80.614 72.004 1.00 54.01 165 LYS A N 1
ATOM 1293 C CA . LYS A 1 166 ? 20.515 79.420 71.762 1.00 52.95 165 LYS A CA 1
ATOM 1294 C C . LYS A 1 166 ? 19.082 79.777 71.438 1.00 56.13 165 LYS A C 1
ATOM 1295 O O . LYS A 1 166 ? 18.461 80.598 72.120 1.00 57.78 165 LYS A O 1
ATOM 1301 N N . LEU A 1 167 ? 18.574 79.170 70.370 1.00 49.00 166 LEU A N 1
ATOM 1302 C CA . LEU A 1 167 ? 17.203 79.288 69.938 1.00 47.58 166 LEU A CA 1
ATOM 1303 C C . LEU A 1 167 ? 16.548 77.934 70.139 1.00 49.53 166 LEU A C 1
ATOM 1304 O O . LEU A 1 167 ? 17.128 76.922 69.763 1.00 47.20 166 LEU A O 1
ATOM 1309 N N . ARG A 1 168 ? 15.369 77.906 70.765 1.00 46.19 167 ARG A N 1
ATOM 1310 C CA . ARG A 1 168 ? 14.625 76.670 70.879 1.00 45.69 167 ARG A CA 1
ATOM 1311 C C . ARG A 1 168 ? 13.199 76.889 70.289 1.00 45.57 167 ARG A C 1
ATOM 1312 O O . ARG A 1 168 ? 12.574 77.941 70.478 1.00 42.95 167 ARG A O 1
ATOM 1320 N N . VAL A 1 169 ? 12.766 75.922 69.469 1.00 43.13 168 VAL A N 1
ATOM 1321 C CA . VAL A 1 169 ? 11.482 75.921 68.759 1.00 42.36 168 VAL A CA 1
ATOM 1322 C C . VAL A 1 169 ? 10.690 74.732 69.272 1.00 46.66 168 VAL A C 1
ATOM 1323 O O . VAL A 1 169 ? 11.200 73.614 69.295 1.00 45.18 168 VAL A O 1
ATOM 1327 N N . VAL A 1 170 ? 9.464 74.993 69.771 1.00 43.70 169 VAL A N 1
ATOM 1328 C CA . VAL A 1 170 ? 8.614 73.976 70.404 1.00 41.75 169 VAL A CA 1
ATOM 1329 C C . VAL A 1 170 ? 7.217 73.973 69.797 1.00 47.74 169 VAL A C 1
ATOM 1330 O O . VAL A 1 170 ? 6.625 75.031 69.624 1.00 48.74 169 VAL A O 1
ATOM 1334 N N . SER A 1 171 ? 6.678 72.774 69.539 1.00 43.38 170 SER A N 1
ATOM 1335 C CA . SER A 1 171 ? 5.292 72.534 69.168 1.00 42.42 170 SER A CA 1
ATOM 1336 C C . SER A 1 171 ? 4.775 71.335 69.977 1.00 45.43 170 SER A C 1
ATOM 1337 O O . SER A 1 171 ? 5.544 70.458 70.357 1.00 44.98 170 SER A O 1
ATOM 1340 N N . LEU A 1 172 ? 3.484 71.332 70.279 1.00 44.32 171 LEU A N 1
ATOM 1341 C CA . LEU A 1 172 ? 2.834 70.260 71.032 1.00 45.45 171 LEU A CA 1
ATOM 1342 C C . LEU A 1 172 ? 1.339 70.264 70.725 1.00 51.24 171 LEU A C 1
ATOM 1343 O O . LEU A 1 172 ? 0.770 71.307 70.384 1.00 47.84 171 LEU A O 1
ATOM 1348 N N . ASP A 1 173 ? 0.709 69.087 70.830 1.00 48.66 172 ASP A N 1
ATOM 1349 C CA . ASP A 1 173 ? -0.714 68.981 70.531 1.00 48.32 172 ASP A CA 1
ATOM 1350 C C . ASP A 1 173 ? -1.468 68.229 71.650 1.00 52.86 172 ASP A C 1
ATOM 1351 O O . ASP A 1 173 ? -2.652 67.962 71.515 1.00 54.14 172 ASP A O 1
ATOM 1356 N N . GLY A 1 174 ? -0.767 67.881 72.713 1.00 49.62 173 GLY A N 1
ATOM 1357 C CA . GLY A 1 174 ? -1.318 67.143 73.845 1.00 50.45 173 GLY A CA 1
ATOM 1358 C C . GLY A 1 174 ? -0.956 65.668 73.873 1.00 54.75 173 GLY A C 1
ATOM 1359 O O . GLY A 1 174 ? -1.111 65.023 74.903 1.00 55.41 173 GLY A O 1
ATOM 1360 N N . HIS A 1 175 ? -0.438 65.135 72.754 1.00 51.87 174 HIS A N 1
ATOM 1361 C CA . HIS A 1 175 ? -0.031 63.738 72.577 1.00 52.42 174 HIS A CA 1
ATOM 1362 C C . HIS A 1 175 ? 1.469 63.579 72.357 1.00 54.22 174 HIS A C 1
ATOM 1363 O O . HIS A 1 175 ? 2.006 62.467 72.474 1.00 54.65 174 HIS A O 1
ATOM 1370 N N . ARG A 1 176 ? 2.134 64.679 71.983 1.00 47.58 175 ARG A N 1
ATOM 1371 C CA . ARG A 1 176 ? 3.564 64.687 71.680 1.00 45.27 175 ARG A CA 1
ATOM 1372 C C . ARG A 1 176 ? 4.130 66.095 71.757 1.00 47.64 175 ARG A C 1
ATOM 1373 O O . ARG A 1 176 ? 3.384 67.074 71.721 1.00 46.37 175 ARG A O 1
ATOM 1381 N N . ILE A 1 177 ? 5.459 66.183 71.830 1.00 42.51 176 ILE A N 1
ATOM 1382 C CA . ILE A 1 177 ? 6.187 67.436 71.891 1.00 42.21 176 ILE A CA 1
ATOM 1383 C C . ILE A 1 177 ? 7.379 67.315 70.952 1.00 45.67 176 ILE A C 1
ATOM 1384 O O . ILE A 1 177 ? 8.092 66.309 70.982 1.00 44.11 176 ILE A O 1
ATOM 1389 N N . SER A 1 178 ? 7.567 68.334 70.099 1.00 41.26 177 SER A N 1
ATOM 1390 C CA . SER A 1 178 ? 8.709 68.436 69.193 1.00 39.57 177 SER A CA 1
ATOM 1391 C C . SER A 1 178 ? 9.505 69.648 69.592 1.00 43.47 177 SER A C 1
ATOM 1392 O O . SER A 1 178 ? 8.956 70.739 69.644 1.00 42.27 177 SER A O 1
ATOM 1395 N N . ILE A 1 179 ? 10.773 69.449 69.930 1.00 41.76 178 ILE A N 1
ATOM 1396 C CA . ILE A 1 179 ? 11.685 70.520 70.352 1.00 41.35 178 ILE A CA 1
ATOM 1397 C C . ILE A 1 179 ? 12.960 70.472 69.530 1.00 43.69 178 ILE A C 1
ATOM 1398 O O . ILE A 1 179 ? 13.652 69.448 69.490 1.00 40.95 178 ILE A O 1
ATOM 1403 N N . ARG A 1 180 ? 13.293 71.602 68.926 1.00 41.26 179 ARG A N 1
ATOM 1404 C CA . ARG A 1 180 ? 14.527 71.773 68.183 1.00 40.04 179 ARG A CA 1
ATOM 1405 C C . ARG A 1 180 ? 15.360 72.850 68.834 1.00 45.27 179 ARG A C 1
ATOM 1406 O O . ARG A 1 180 ? 14.822 73.850 69.300 1.00 43.78 179 ARG A O 1
ATOM 1414 N N . TYR A 1 181 ? 16.669 72.618 68.900 1.00 43.86 180 TYR A N 1
ATOM 1415 C CA . TYR A 1 181 ? 17.638 73.545 69.446 1.00 44.70 180 TYR A CA 1
ATOM 1416 C C . TYR A 1 181 ? 18.583 73.966 68.368 1.00 48.93 180 TYR A C 1
ATOM 1417 O O . TYR A 1 181 ? 19.004 73.143 67.559 1.00 49.54 180 TYR A O 1
ATOM 1426 N N . ILE A 1 182 ? 18.905 75.250 68.332 1.00 46.00 181 ILE A N 1
ATOM 1427 C CA . ILE A 1 182 ? 19.803 75.838 67.336 1.00 45.78 181 ILE A CA 1
ATOM 1428 C C . ILE A 1 182 ? 20.805 76.689 68.075 1.00 51.35 181 ILE A C 1
ATOM 1429 O O . ILE A 1 182 ? 20.412 77.510 68.903 1.00 50.06 181 ILE A O 1
ATOM 1434 N N . GLU A 1 183 ? 22.097 76.449 67.823 1.00 50.67 182 GLU A N 1
ATOM 1435 C CA . GLU A 1 183 ? 23.171 77.246 68.412 1.00 52.84 182 GLU A CA 1
ATOM 1436 C C . GLU A 1 183 ? 23.502 78.335 67.401 1.00 56.91 182 GLU A C 1
ATOM 1437 O O . GLU A 1 183 ? 23.769 78.030 66.228 1.00 57.10 182 GLU A O 1
ATOM 1456 N N . LYS A 1 185 ? 25.635 82.054 66.282 1.00 55.83 184 LYS A N 1
ATOM 1457 C CA . LYS A 1 185 ? 26.956 82.670 66.431 1.00 56.52 184 LYS A CA 1
ATOM 1458 C C . LYS A 1 185 ? 26.853 84.050 67.106 1.00 59.65 184 LYS A C 1
ATOM 1459 O O . LYS A 1 185 ? 27.875 84.627 67.457 1.00 63.19 184 LYS A O 1
ATOM 1465 N N . ASN A 1 186 ? 25.632 84.538 67.343 1.00 53.54 185 ASN A N 1
ATOM 1466 C CA . ASN A 1 186 ? 25.358 85.816 67.997 1.00 54.42 185 ASN A CA 1
ATOM 1467 C C . ASN A 1 186 ? 24.698 85.609 69.334 1.00 58.43 185 ASN A C 1
ATOM 1468 O O . ASN A 1 186 ? 23.993 84.620 69.522 1.00 56.14 185 ASN A O 1
ATOM 1473 N N . HIS A 1 187 ? 24.852 86.580 70.227 1.00 57.24 186 HIS A N 1
ATOM 1474 C CA . HIS A 1 187 ? 24.210 86.531 71.531 1.00 57.83 186 HIS A CA 1
ATOM 1475 C C . HIS A 1 187 ? 23.102 87.578 71.497 1.00 58.43 186 HIS A C 1
ATOM 1476 O O . HIS A 1 187 ? 23.277 88.674 70.943 1.00 57.01 186 HIS A O 1
ATOM 1483 N N . TYR A 1 188 ? 21.929 87.179 71.978 1.00 52.88 187 TYR A N 1
ATOM 1484 C CA . TYR A 1 188 ? 20.733 88.006 71.924 1.00 52.17 187 TYR A CA 1
ATOM 1485 C C . TYR A 1 188 ? 20.068 88.118 73.274 1.00 60.19 187 TYR A C 1
ATOM 1486 O O . TYR A 1 188 ? 20.272 87.248 74.128 1.00 60.96 187 TYR A O 1
ATOM 1495 N N . ASP A 1 189 ? 19.214 89.153 73.453 1.00 58.72 188 ASP A N 1
ATOM 1496 C CA . ASP A 1 189 ? 18.407 89.306 74.667 1.00 60.30 188 ASP A CA 1
ATOM 1497 C C . ASP A 1 189 ? 17.389 88.193 74.714 1.00 64.08 188 ASP A C 1
ATOM 1498 O O . ASP A 1 189 ? 17.003 87.666 73.666 1.00 62.25 188 ASP A O 1
ATOM 1503 N N . SER A 1 190 ? 16.973 87.806 75.924 1.00 61.86 189 SER A N 1
ATOM 1504 C CA . SER A 1 190 ? 15.976 86.760 76.084 1.00 60.80 189 SER A CA 1
ATOM 1505 C C . SER A 1 190 ? 14.646 87.168 75.445 1.00 64.35 189 SER A C 1
ATOM 1506 O O . SER A 1 190 ? 14.227 88.327 75.541 1.00 67.13 189 SER A O 1
ATOM 1509 N N A LYS A 1 191 ? 14.016 86.220 74.744 0.50 57.92 190 LYS A N 1
ATOM 1510 N N B LYS A 1 191 ? 14.012 86.217 74.758 0.50 57.91 190 LYS A N 1
ATOM 1511 C CA A LYS A 1 191 ? 12.737 86.391 74.074 0.50 56.00 190 LYS A CA 1
ATOM 1512 C CA B LYS A 1 191 ? 12.722 86.407 74.128 0.50 56.00 190 LYS A CA 1
ATOM 1513 C C A LYS A 1 191 ? 11.981 85.060 74.061 0.50 57.29 190 LYS A C 1
ATOM 1514 C C B LYS A 1 191 ? 11.981 85.070 74.069 0.50 57.29 190 LYS A C 1
ATOM 1515 O O A LYS A 1 191 ? 12.569 84.013 73.784 0.50 55.18 190 LYS A O 1
ATOM 1516 O O B LYS A 1 191 ? 12.577 84.033 73.773 0.50 55.20 190 LYS A O 1
ATOM 1527 N N . LYS A 1 192 ? 10.681 85.111 74.371 1.00 53.24 191 LYS A N 1
ATOM 1528 C CA . LYS A 1 192 ? 9.806 83.950 74.420 1.00 51.79 191 LYS A CA 1
ATOM 1529 C C . LYS A 1 192 ? 8.473 84.346 73.806 1.00 54.14 191 LYS A C 1
ATOM 1530 O O . LYS A 1 192 ? 7.723 85.099 74.416 1.00 54.82 191 LYS A O 1
ATOM 1536 N N . VAL A 1 193 ? 8.203 83.895 72.565 1.00 48.05 192 VAL A N 1
ATOM 1537 C CA . VAL A 1 193 ? 6.970 84.231 71.838 1.00 46.27 192 VAL A CA 1
ATOM 1538 C C . VAL A 1 193 ? 6.349 82.988 71.196 1.00 48.52 192 VAL A C 1
ATOM 1539 O O . VAL A 1 193 ? 7.031 81.986 70.976 1.00 48.44 192 VAL A O 1
ATOM 1543 N N . VAL A 1 194 ? 5.054 83.073 70.875 1.00 43.07 193 VAL A N 1
ATOM 1544 C CA . VAL A 1 194 ? 4.332 81.984 70.235 1.00 40.15 193 VAL A CA 1
ATOM 1545 C C . VAL A 1 194 ? 3.844 82.519 68.889 1.00 42.41 193 VAL A C 1
ATOM 1546 O O . VAL A 1 194 ? 3.008 83.424 68.830 1.00 40.28 193 VAL A O 1
ATOM 1550 N N . VAL A 1 195 ? 4.416 81.967 67.818 1.00 37.37 194 VAL A N 1
ATOM 1551 C CA . VAL A 1 195 ? 4.146 82.309 66.439 1.00 36.51 194 VAL A CA 1
ATOM 1552 C C . VAL A 1 195 ? 3.018 81.416 65.916 1.00 42.69 194 VAL A C 1
ATOM 1553 O O . VAL A 1 195 ? 3.139 80.193 66.024 1.00 42.12 194 VAL A O 1
ATOM 1557 N N . PRO A 1 196 ? 1.961 81.994 65.288 1.00 40.66 195 PRO A N 1
ATOM 1558 C CA . PRO A 1 196 ? 0.881 81.150 64.727 1.00 39.78 195 PRO A CA 1
ATOM 1559 C C . PRO A 1 196 ? 1.406 80.110 63.745 1.00 45.53 195 PRO A C 1
ATOM 1560 O O . PRO A 1 196 ? 2.374 80.380 63.035 1.00 46.21 195 PRO A O 1
ATOM 1564 N N . GLY A 1 197 ? 0.788 78.931 63.742 1.00 42.52 196 GLY A N 1
ATOM 1565 C CA . GLY A 1 197 ? 1.153 77.815 62.863 1.00 42.18 196 GLY A CA 1
ATOM 1566 C C . GLY A 1 197 ? 1.035 78.186 61.398 1.00 44.00 196 GLY A C 1
ATOM 1567 O O . GLY A 1 197 ? 1.960 77.927 60.612 1.00 42.92 196 GLY A O 1
ATOM 1568 N N . LYS A 1 198 ? -0.080 78.861 61.041 1.00 38.46 197 LYS A N 1
ATOM 1569 C CA . LYS A 1 198 ? -0.310 79.338 59.664 1.00 37.83 197 LYS A CA 1
ATOM 1570 C C . LYS A 1 198 ? 0.840 80.245 59.159 1.00 39.70 197 LYS A C 1
ATOM 1571 O O . LYS A 1 198 ? 1.196 80.146 57.997 1.00 38.94 197 LYS A O 1
ATOM 1577 N N . THR A 1 199 ? 1.410 81.111 60.017 1.00 35.10 198 THR A N 1
ATOM 1578 C CA . THR A 1 199 ? 2.499 82.013 59.625 1.00 34.36 198 THR A CA 1
ATOM 1579 C C . THR A 1 199 ? 3.707 81.237 59.183 1.00 37.76 198 THR A C 1
ATOM 1580 O O . THR A 1 199 ? 4.296 81.558 58.160 1.00 37.93 198 THR A O 1
ATOM 1584 N N . LEU A 1 200 ? 4.079 80.220 59.984 1.00 35.59 199 LEU A N 1
ATOM 1585 C CA . LEU A 1 200 ? 5.201 79.345 59.725 1.00 34.54 199 LEU A CA 1
ATOM 1586 C C . LEU A 1 200 ? 4.955 78.479 58.497 1.00 37.84 199 LEU A C 1
ATOM 1587 O O . LEU A 1 200 ? 5.879 78.320 57.698 1.00 36.14 199 LEU A O 1
ATOM 1592 N N . GLN A 1 201 ? 3.718 77.990 58.302 1.00 35.14 200 GLN A N 1
ATOM 1593 C CA . GLN A 1 201 ? 3.388 77.188 57.110 1.00 35.50 200 GLN A CA 1
ATOM 1594 C C . GLN A 1 201 ? 3.499 78.041 55.845 1.00 44.02 200 GLN A C 1
ATOM 1595 O O . GLN A 1 201 ? 4.114 77.605 54.877 1.00 47.65 200 GLN A O 1
ATOM 1601 N N . GLU A 1 202 ? 2.968 79.280 55.867 1.00 38.32 201 GLU A N 1
ATOM 1602 C CA . GLU A 1 202 ? 3.008 80.160 54.695 1.00 37.36 201 GLU A CA 1
ATOM 1603 C C . GLU A 1 202 ? 4.434 80.652 54.375 1.00 42.23 201 GLU A C 1
ATOM 1604 O O . GLU A 1 202 ? 4.796 80.757 53.208 1.00 41.83 201 GLU A O 1
ATOM 1610 N N . ILE A 1 203 ? 5.254 80.891 55.401 1.00 40.19 202 ILE A N 1
ATOM 1611 C CA . ILE A 1 203 ? 6.596 81.374 55.185 1.00 41.71 202 ILE A CA 1
ATOM 1612 C C . ILE A 1 203 ? 7.484 80.265 54.568 1.00 46.77 202 ILE A C 1
ATOM 1613 O O . ILE A 1 203 ? 8.300 80.575 53.697 1.00 46.04 202 ILE A O 1
ATOM 1618 N N . SER A 1 204 ? 7.262 78.978 54.939 1.00 44.47 203 SER A N 1
ATOM 1619 C CA . SER A 1 204 ? 7.944 77.826 54.332 1.00 44.17 203 SER A CA 1
ATOM 1620 C C . SER A 1 204 ? 7.715 77.764 52.807 1.00 46.87 203 SER A C 1
ATOM 1621 O O . SER A 1 204 ? 8.631 77.420 52.069 1.00 46.10 203 SER A O 1
ATOM 1624 N N . LYS A 1 205 ? 6.518 78.139 52.341 1.00 43.73 204 LYS A N 1
ATOM 1625 C CA . LYS A 1 205 ? 6.180 78.151 50.912 1.00 42.76 204 LYS A CA 1
ATOM 1626 C C . LYS A 1 205 ? 6.894 79.264 50.137 1.00 47.72 204 LYS A C 1
ATOM 1627 O O . LYS A 1 205 ? 6.949 79.181 48.911 1.00 48.99 204 LYS A O 1
ATOM 1633 N N . ILE A 1 206 ? 7.392 80.329 50.801 1.00 43.48 205 ILE A N 1
ATOM 1634 C CA . ILE A 1 206 ? 8.000 81.426 50.026 1.00 42.99 205 ILE A CA 1
ATOM 1635 C C . ILE A 1 206 ? 9.507 81.552 50.248 1.00 50.91 205 ILE A C 1
ATOM 1636 O O . ILE A 1 206 ? 10.151 82.304 49.525 1.00 50.76 205 ILE A O 1
ATOM 1641 N N . ILE A 1 207 ? 10.071 80.798 51.200 1.00 50.31 206 ILE A N 1
ATOM 1642 C CA . ILE A 1 207 ? 11.504 80.851 51.453 1.00 52.67 206 ILE A CA 1
ATOM 1643 C C . ILE A 1 207 ? 12.194 79.807 50.564 1.00 58.65 206 ILE A C 1
ATOM 1644 O O . ILE A 1 207 ? 11.887 78.612 50.680 1.00 57.40 206 ILE A O 1
ATOM 1649 N N . PRO A 1 208 ? 13.116 80.255 49.664 1.00 58.32 207 PRO A N 1
ATOM 1650 C CA . PRO A 1 208 ? 13.803 79.306 48.761 1.00 58.94 207 PRO A CA 1
ATOM 1651 C C . PRO A 1 208 ? 14.547 78.203 49.524 1.00 64.50 207 PRO A C 1
ATOM 1652 O O . PRO A 1 208 ? 14.532 77.047 49.091 1.00 64.52 207 PRO A O 1
ATOM 1656 N N . GLY A 1 209 ? 15.119 78.550 50.684 1.00 60.45 208 GLY A N 1
ATOM 1657 C CA . GLY A 1 209 ? 15.803 77.589 51.543 1.00 58.68 208 GLY A CA 1
ATOM 1658 C C . GLY A 1 209 ? 17.305 77.483 51.353 1.00 58.70 208 GLY A C 1
ATOM 1659 O O . GLY A 1 209 ? 17.890 76.461 51.727 1.00 59.06 208 GLY A O 1
ATOM 1660 N N . SER A 1 210 ? 17.955 78.534 50.808 1.00 51.45 209 SER A N 1
ATOM 1661 C CA . SER A 1 210 ? 19.402 78.516 50.620 1.00 50.81 209 SER A CA 1
ATOM 1662 C C . SER A 1 210 ? 20.154 78.710 51.941 1.00 54.60 209 SER A C 1
ATOM 1663 O O . SER A 1 210 ? 19.773 79.536 52.776 1.00 53.27 209 SER A O 1
ATOM 1666 N N . ALA A 1 211 ? 21.253 77.969 52.092 1.00 51.97 210 ALA A N 1
ATOM 1667 C CA . ALA A 1 211 ? 22.130 78.025 53.254 1.00 53.05 210 ALA A CA 1
ATOM 1668 C C . ALA A 1 211 ? 23.024 79.255 53.174 1.00 60.37 210 ALA A C 1
ATOM 1669 O O . ALA A 1 211 ? 23.598 79.673 54.188 1.00 61.89 210 ALA A O 1
ATOM 1671 N N . ASP A 1 212 ? 23.118 79.848 51.977 1.00 57.51 211 ASP A N 1
ATOM 1672 C CA . ASP A 1 212 ? 23.940 81.026 51.715 1.00 59.21 211 ASP A CA 1
ATOM 1673 C C . ASP A 1 212 ? 23.125 82.348 51.753 1.00 60.05 211 ASP A C 1
ATOM 1674 O O . ASP A 1 212 ? 23.714 83.413 51.644 1.00 59.53 211 ASP A O 1
ATOM 1679 N N . GLU A 1 213 ? 21.795 82.275 51.930 1.00 55.07 212 GLU A N 1
ATOM 1680 C CA . GLU A 1 213 ? 20.904 83.449 51.988 1.00 54.15 212 GLU A CA 1
ATOM 1681 C C . GLU A 1 213 ? 20.301 83.557 53.386 1.00 53.66 212 GLU A C 1
ATOM 1682 O O . GLU A 1 213 ? 19.920 82.544 53.965 1.00 52.72 212 GLU A O 1
ATOM 1688 N N . ASP A 1 214 ? 20.201 84.782 53.916 1.00 46.76 213 ASP A N 1
ATOM 1689 C CA . ASP A 1 214 ? 19.736 85.012 55.274 1.00 44.44 213 ASP A CA 1
ATOM 1690 C C . ASP A 1 214 ? 18.354 85.642 55.386 1.00 45.59 213 ASP A C 1
ATOM 1691 O O . ASP A 1 214 ? 17.882 86.329 54.484 1.00 46.31 213 ASP A O 1
ATOM 1696 N N . VAL A 1 215 ? 17.731 85.409 56.533 1.00 41.15 214 VAL A N 1
ATOM 1697 C CA . VAL A 1 215 ? 16.449 85.970 56.955 1.00 40.23 214 VAL A CA 1
ATOM 1698 C C . VAL A 1 215 ? 16.732 86.865 58.182 1.00 42.50 214 VAL A C 1
ATOM 1699 O O . VAL A 1 215 ? 17.383 86.416 59.141 1.00 41.22 214 VAL A O 1
ATOM 1703 N N . VAL A 1 216 ? 16.250 88.116 58.159 1.00 38.31 215 VAL A N 1
ATOM 1704 C CA . VAL A 1 216 ? 16.396 88.993 59.339 1.00 37.56 215 VAL A CA 1
ATOM 1705 C C . VAL A 1 216 ? 15.043 88.959 60.075 1.00 40.99 215 VAL A C 1
ATOM 1706 O O . VAL A 1 216 ? 13.990 89.136 59.460 1.00 39.53 215 VAL A O 1
ATOM 1710 N N . ILE A 1 217 ? 15.069 88.664 61.361 1.00 39.09 216 ILE A N 1
ATOM 1711 C CA . ILE A 1 217 ? 13.838 88.525 62.151 1.00 38.82 216 ILE A CA 1
ATOM 1712 C C . ILE A 1 217 ? 13.783 89.593 63.258 1.00 45.07 216 ILE A C 1
ATOM 1713 O O . ILE A 1 217 ? 14.770 89.802 63.947 1.00 47.58 216 ILE A O 1
ATOM 1718 N N . TYR A 1 218 ? 12.622 90.235 63.442 1.00 41.61 217 TYR A N 1
ATOM 1719 C CA . TYR A 1 218 ? 12.400 91.206 64.528 1.00 43.32 217 TYR A CA 1
ATOM 1720 C C . TYR A 1 218 ? 11.222 90.742 65.349 1.00 49.01 217 TYR A C 1
ATOM 1721 O O . TYR A 1 218 ? 10.190 90.398 64.781 1.00 47.80 217 TYR A O 1
ATOM 1730 N N . ILE A 1 219 ? 11.367 90.725 66.667 1.00 49.55 218 ILE A N 1
ATOM 1731 C CA . ILE A 1 219 ? 10.314 90.333 67.595 1.00 50.85 218 ILE A CA 1
ATOM 1732 C C . ILE A 1 219 ? 10.010 91.551 68.464 1.00 60.17 218 ILE A C 1
ATOM 1733 O O . ILE A 1 219 ? 10.827 91.926 69.294 1.00 60.85 218 ILE A O 1
ATOM 1738 N N . THR A 1 220 ? 8.890 92.231 68.192 1.00 62.09 219 THR A N 1
ATOM 1739 C CA . THR A 1 220 ? 8.529 93.464 68.903 1.00 64.54 219 THR A CA 1
ATOM 1740 C C . THR A 1 220 ? 7.145 93.323 69.543 1.00 69.49 219 THR A C 1
ATOM 1741 O O . THR A 1 220 ? 6.124 93.706 68.952 1.00 68.12 219 THR A O 1
ATOM 1745 N N . ASN A 1 221 ? 7.155 92.732 70.761 1.00 66.00 220 ASN A N 1
ATOM 1746 C CA . ASN A 1 221 ? 6.046 92.516 71.694 1.00 66.12 220 ASN A CA 1
ATOM 1747 C C . ASN A 1 221 ? 4.866 91.702 71.143 1.00 64.92 220 ASN A C 1
ATOM 1748 O O . ASN A 1 221 ? 4.646 90.594 71.613 1.00 65.85 220 ASN A O 1
ATOM 1750 N N . ASN A 1 222 ? 4.069 92.278 70.234 1.00 57.41 221 ASN A N 1
ATOM 1751 C CA . ASN A 1 222 ? 2.833 91.688 69.704 1.00 55.53 221 ASN A CA 1
ATOM 1752 C C . ASN A 1 222 ? 3.002 91.185 68.290 1.00 53.59 221 ASN A C 1
ATOM 1753 O O . ASN A 1 222 ? 2.063 90.614 67.739 1.00 52.94 221 ASN A O 1
ATOM 1758 N N . HIS A 1 223 ? 4.188 91.427 67.690 1.00 47.69 222 HIS A N 1
ATOM 1759 C CA . HIS A 1 223 ? 4.485 91.105 66.307 1.00 45.93 222 HIS A CA 1
ATOM 1760 C C . HIS A 1 223 ? 5.856 90.476 66.085 1.00 46.07 222 HIS A C 1
ATOM 1761 O O . HIS A 1 223 ? 6.799 90.690 66.843 1.00 44.23 222 HIS A O 1
ATOM 1768 N N . ILE A 1 224 ? 5.939 89.696 65.012 1.00 40.51 223 ILE A N 1
ATOM 1769 C CA . ILE A 1 224 ? 7.165 89.084 64.507 1.00 39.30 223 ILE A CA 1
ATOM 1770 C C . ILE A 1 224 ? 7.265 89.520 63.058 1.00 43.18 223 ILE A C 1
ATOM 1771 O O . ILE A 1 224 ? 6.258 89.527 62.357 1.00 42.51 223 ILE A O 1
ATOM 1776 N N . VAL A 1 225 ? 8.462 89.945 62.640 1.00 40.96 224 VAL A N 1
ATOM 1777 C CA . VAL A 1 225 ? 8.765 90.412 61.288 1.00 39.99 224 VAL A CA 1
ATOM 1778 C C . VAL A 1 225 ? 9.914 89.561 60.732 1.00 42.82 224 VAL A C 1
ATOM 1779 O O . VAL A 1 225 ? 10.905 89.349 61.409 1.00 42.38 224 VAL A O 1
ATOM 1783 N N . PHE A 1 226 ? 9.735 89.039 59.527 1.00 40.17 225 PHE A N 1
ATOM 1784 C CA . PHE A 1 226 ? 10.722 88.283 58.757 1.00 38.34 225 PHE A CA 1
ATOM 1785 C C . PHE A 1 226 ? 11.068 89.077 57.523 1.00 42.57 225 PHE A C 1
ATOM 1786 O O . PHE A 1 226 ? 10.159 89.482 56.798 1.00 41.58 225 PHE A O 1
ATOM 1794 N N . GLU A 1 227 ? 12.365 89.297 57.265 1.00 41.10 226 GLU A N 1
ATOM 1795 C CA . GLU A 1 227 ? 12.788 89.987 56.047 1.00 41.79 226 GLU A CA 1
ATOM 1796 C C . GLU A 1 227 ? 13.767 89.146 55.277 1.00 46.53 226 GLU A C 1
ATOM 1797 O O . GLU A 1 227 ? 14.750 88.697 55.838 1.00 45.23 226 GLU A O 1
ATOM 1803 N N . PHE A 1 228 ? 13.531 88.984 53.983 1.00 45.82 227 PHE A N 1
ATOM 1804 C CA . PHE A 1 228 ? 14.392 88.214 53.097 1.00 48.10 227 PHE A CA 1
ATOM 1805 C C . PHE A 1 228 ? 14.176 88.719 51.676 1.00 56.22 227 PHE A C 1
ATOM 1806 O O . PHE A 1 228 ? 13.035 88.980 51.283 1.00 55.95 227 PHE A O 1
ATOM 1814 N N . GLU A 1 229 ? 15.286 88.909 50.928 1.00 54.56 228 GLU A N 1
ATOM 1815 C CA . GLU A 1 229 ? 15.318 89.383 49.534 1.00 54.21 228 GLU A CA 1
ATOM 1816 C C . GLU A 1 229 ? 14.545 90.704 49.456 1.00 57.49 228 GLU A C 1
ATOM 1817 O O . GLU A 1 229 ? 14.942 91.629 50.153 1.00 59.75 228 GLU A O 1
ATOM 1822 N N . ASN A 1 230 ? 13.425 90.795 48.728 1.00 51.33 229 ASN A N 1
ATOM 1823 C CA . ASN A 1 230 ? 12.681 92.065 48.662 1.00 51.54 229 ASN A CA 1
ATOM 1824 C C . ASN A 1 230 ? 11.295 91.943 49.302 1.00 53.53 229 ASN A C 1
ATOM 1825 O O . ASN A 1 230 ? 10.379 92.694 48.942 1.00 54.27 229 ASN A O 1
ATOM 1830 N N . THR A 1 231 ? 11.169 91.020 50.274 1.00 46.69 230 THR A N 1
ATOM 1831 C CA . THR A 1 231 ? 9.940 90.652 50.970 1.00 45.44 230 THR A CA 1
ATOM 1832 C C . THR A 1 231 ? 10.008 90.895 52.479 1.00 49.11 230 THR A C 1
ATOM 1833 O O . THR A 1 231 ? 11.041 90.700 53.111 1.00 48.31 230 THR A O 1
ATOM 1837 N N . THR A 1 232 ? 8.874 91.312 53.049 1.00 46.78 231 THR A N 1
ATOM 1838 C CA . THR A 1 232 ? 8.692 91.531 54.488 1.00 46.47 231 THR A CA 1
ATOM 1839 C C . THR A 1 232 ? 7.400 90.813 54.872 1.00 48.15 231 THR A C 1
ATOM 1840 O O . THR A 1 232 ? 6.348 91.053 54.279 1.00 49.01 231 THR A O 1
ATOM 1844 N N . VAL A 1 233 ? 7.508 89.891 55.826 1.00 41.83 232 VAL A N 1
ATOM 1845 C CA . VAL A 1 233 ? 6.408 89.111 56.374 1.00 38.70 232 VAL A CA 1
ATOM 1846 C C . VAL A 1 233 ? 6.182 89.608 57.773 1.00 42.68 232 VAL A C 1
ATOM 1847 O O . VAL A 1 233 ? 7.147 89.713 58.540 1.00 42.58 232 VAL A O 1
ATOM 1851 N N . VAL A 1 234 ? 4.927 89.985 58.087 1.00 38.37 233 VAL A N 1
ATOM 1852 C CA . VAL A 1 234 ? 4.552 90.480 59.401 1.00 39.05 233 VAL A CA 1
ATOM 1853 C C . VAL A 1 234 ? 3.431 89.592 59.978 1.00 42.72 233 VAL A C 1
ATOM 1854 O O . VAL A 1 234 ? 2.448 89.312 59.308 1.00 42.31 233 VAL A O 1
ATOM 1858 N N . SER A 1 235 ? 3.586 89.152 61.220 1.00 38.61 234 SER A N 1
ATOM 1859 C CA . SER A 1 235 ? 2.586 88.308 61.841 1.00 36.74 234 SER A CA 1
ATOM 1860 C C . SER A 1 235 ? 2.316 88.720 63.251 1.00 40.99 234 SER A C 1
ATOM 1861 O O . SER A 1 235 ? 3.227 89.094 63.977 1.00 40.73 234 SER A O 1
ATOM 1864 N N . ARG A 1 236 ? 1.051 88.591 63.664 1.00 39.18 235 ARG A N 1
ATOM 1865 C CA . ARG A 1 236 ? 0.655 88.789 65.057 1.00 39.66 235 ARG A CA 1
ATOM 1866 C C . ARG A 1 236 ? 1.205 87.614 65.851 1.00 42.58 235 ARG A C 1
ATOM 1867 O O . ARG A 1 236 ? 1.565 86.606 65.255 1.00 40.49 235 ARG A O 1
ATOM 1875 N N . LEU A 1 237 ? 1.375 87.773 67.153 1.00 41.95 236 LEU A N 1
ATOM 1876 C CA . LEU A 1 237 ? 1.844 86.695 68.017 1.00 43.24 236 LEU A CA 1
ATOM 1877 C C . LEU A 1 237 ? 0.680 86.208 68.896 1.00 48.50 236 LEU A C 1
ATOM 1878 O O . LEU A 1 237 ? -0.267 86.965 69.121 1.00 48.57 236 LEU A O 1
ATOM 1883 N N . ILE A 1 238 ? 0.731 84.965 69.379 1.00 44.85 237 ILE A N 1
ATOM 1884 C CA . ILE A 1 238 ? -0.334 84.439 70.242 1.00 44.44 237 ILE A CA 1
ATOM 1885 C C . ILE A 1 238 ? -0.060 84.865 71.690 1.00 53.19 237 ILE A C 1
ATOM 1886 O O . ILE A 1 238 ? 1.044 84.652 72.197 1.00 53.06 237 ILE A O 1
ATOM 1891 N N . GLU A 1 239 ? -1.065 85.471 72.348 1.00 52.11 238 GLU A N 1
ATOM 1892 C CA . GLU A 1 239 ? -0.951 85.946 73.724 1.00 53.51 238 GLU A CA 1
ATOM 1893 C C . GLU A 1 239 ? -1.175 84.815 74.735 1.00 58.75 238 GLU A C 1
ATOM 1894 O O . GLU A 1 239 ? -1.925 83.867 74.473 1.00 58.28 238 GLU A O 1
ATOM 1896 N N . GLY A 1 240 ? -0.498 84.916 75.872 1.00 57.25 239 GLY A N 1
ATOM 1897 C CA . GLY A 1 240 ? -0.631 83.939 76.950 1.00 58.72 239 GLY A CA 1
ATOM 1898 C C . GLY A 1 240 ? 0.630 83.216 77.366 1.00 64.40 239 GLY A C 1
ATOM 1899 O O . GLY A 1 240 ? 1.623 83.192 76.634 1.00 64.58 239 GLY A O 1
ATOM 1900 N N . GLU A 1 241 ? 0.583 82.603 78.550 1.00 62.51 240 GLU A N 1
ATOM 1901 C CA . GLU A 1 241 ? 1.705 81.847 79.089 1.00 62.03 240 GLU A CA 1
ATOM 1902 C C . GLU A 1 241 ? 1.739 80.484 78.418 1.00 63.08 240 GLU A C 1
ATOM 1903 O O . GLU A 1 241 ? 0.759 79.746 78.514 1.00 63.09 240 GLU A O 1
ATOM 1909 N N . TYR A 1 242 ? 2.842 80.163 77.703 1.00 57.71 241 TYR A N 1
ATOM 1910 C CA . TYR A 1 242 ? 2.996 78.859 77.047 1.00 55.74 241 TYR A CA 1
ATOM 1911 C C . TYR A 1 242 ? 3.179 77.787 78.119 1.00 60.19 241 TYR A C 1
ATOM 1912 O O . TYR A 1 242 ? 3.579 78.093 79.242 1.00 61.41 241 TYR A O 1
ATOM 1921 N N . PHE A 1 243 ? 2.847 76.539 77.774 1.00 55.56 242 PHE A N 1
ATOM 1922 C CA . PHE A 1 243 ? 2.933 75.364 78.639 1.00 55.78 242 PHE A CA 1
ATOM 1923 C C . PHE A 1 243 ? 4.322 75.217 79.276 1.00 65.24 242 PHE A C 1
ATOM 1924 O O . PHE A 1 243 ? 5.343 75.469 78.622 1.00 65.11 242 PHE A O 1
ATOM 1932 N N . LYS A 1 244 ? 4.356 74.838 80.558 1.00 66.11 243 LYS A N 1
ATOM 1933 C CA . LYS A 1 244 ? 5.616 74.592 81.263 1.00 68.16 243 LYS A CA 1
ATOM 1934 C C . LYS A 1 244 ? 6.045 73.192 80.879 1.00 74.85 243 LYS A C 1
ATOM 1935 O O . LYS A 1 244 ? 5.438 72.219 81.330 1.00 75.30 243 LYS A O 1
ATOM 1941 N N . ILE A 1 245 ? 6.994 73.090 79.932 1.00 72.50 244 ILE A N 1
ATOM 1942 C CA . ILE A 1 245 ? 7.410 71.791 79.389 1.00 72.25 244 ILE A CA 1
ATOM 1943 C C . ILE A 1 245 ? 8.745 71.297 79.964 1.00 77.08 244 ILE A C 1
ATOM 1944 O O . ILE A 1 245 ? 8.997 70.096 79.903 1.00 75.70 244 ILE A O 1
ATOM 1949 N N . ASP A 1 246 ? 9.591 72.201 80.502 1.00 75.68 245 ASP A N 1
ATOM 1950 C CA . ASP A 1 246 ? 10.909 71.852 81.048 1.00 77.02 245 ASP A CA 1
ATOM 1951 C C . ASP A 1 246 ? 10.821 70.813 82.180 1.00 83.13 245 ASP A C 1
ATOM 1952 O O . ASP A 1 246 ? 11.742 70.008 82.339 1.00 81.51 245 ASP A O 1
ATOM 1957 N N . GLN A 1 247 ? 9.692 70.808 82.914 1.00 82.77 246 GLN A N 1
ATOM 1958 C CA . GLN A 1 247 ? 9.377 69.876 83.998 1.00 84.71 246 GLN A CA 1
ATOM 1959 C C . GLN A 1 247 ? 9.209 68.434 83.486 1.00 91.33 246 GLN A C 1
ATOM 1960 O O . GLN A 1 247 ? 9.537 67.485 84.209 1.00 92.25 246 GLN A O 1
ATOM 1974 N N . LEU A 1 249 ? 10.704 67.182 80.757 1.00 80.35 248 LEU A N 1
ATOM 1975 C CA . LEU A 1 249 ? 11.921 66.712 80.114 1.00 78.97 248 LEU A CA 1
ATOM 1976 C C . LEU A 1 249 ? 12.845 66.137 81.191 1.00 85.70 248 LEU A C 1
ATOM 1977 O O . LEU A 1 249 ? 14.037 66.463 81.258 1.00 85.96 248 LEU A O 1
ATOM 1982 N N . SER A 1 250 ? 12.262 65.271 82.051 1.00 84.60 249 SER A N 1
ATOM 1983 C CA . SER A 1 250 ? 12.950 64.564 83.132 1.00 86.08 249 SER A CA 1
ATOM 1984 C C . SER A 1 250 ? 13.911 63.572 82.506 1.00 89.52 249 SER A C 1
ATOM 1985 O O . SER A 1 250 ? 13.481 62.666 81.780 1.00 89.31 249 SER A O 1
ATOM 1988 N N . SER A 1 251 ? 15.219 63.779 82.745 1.00 84.64 250 SER A N 1
ATOM 1989 C CA . SER A 1 251 ? 16.312 62.975 82.185 1.00 82.88 250 SER A CA 1
ATOM 1990 C C . SER A 1 251 ? 16.371 61.509 82.726 1.00 80.49 250 SER A C 1
ATOM 1991 O O . SER A 1 251 ? 17.285 60.777 82.327 1.00 80.45 250 SER A O 1
ATOM 1994 N N . ASP A 1 252 ? 15.438 61.093 83.607 1.00 72.34 251 ASP A N 1
ATOM 1995 C CA A ASP A 1 252 ? 15.454 59.740 84.164 0.50 71.59 251 ASP A CA 1
ATOM 1996 C CA B ASP A 1 252 ? 15.449 59.740 84.166 0.50 72.09 251 ASP A CA 1
ATOM 1997 C C . ASP A 1 252 ? 14.742 58.772 83.211 1.00 72.01 251 ASP A C 1
ATOM 1998 O O . ASP A 1 252 ? 13.674 59.092 82.678 1.00 72.60 251 ASP A O 1
ATOM 2007 N N . TYR A 1 253 ? 15.357 57.613 82.973 1.00 61.24 252 TYR A N 1
ATOM 2008 C CA . TYR A 1 253 ? 14.853 56.556 82.097 1.00 57.13 252 TYR A CA 1
ATOM 2009 C C . TYR A 1 253 ? 15.273 55.194 82.638 1.00 59.56 252 TYR A C 1
ATOM 2010 O O . TYR A 1 253 ? 16.247 55.138 83.359 1.00 58.65 252 TYR A O 1
ATOM 2019 N N . ASP A 1 254 ? 14.572 54.109 82.259 1.00 56.83 253 ASP A N 1
ATOM 2020 C CA . ASP A 1 254 ? 14.889 52.733 82.671 1.00 57.67 253 ASP A CA 1
ATOM 2021 C C . ASP A 1 254 ? 15.350 51.893 81.471 1.00 56.49 253 ASP A C 1
ATOM 2022 O O . ASP A 1 254 ? 15.882 50.810 81.647 1.00 54.04 253 ASP A O 1
ATOM 2027 N N . THR A 1 255 ? 15.123 52.395 80.247 1.00 51.96 254 THR A N 1
ATOM 2028 C CA . THR A 1 255 ? 15.489 51.713 79.007 1.00 49.70 254 THR A CA 1
ATOM 2029 C C . THR A 1 255 ? 16.034 52.719 78.007 1.00 50.71 254 THR A C 1
ATOM 2030 O O . THR A 1 255 ? 15.427 53.763 77.804 1.00 47.96 254 THR A O 1
ATOM 2034 N N . LYS A 1 256 ? 17.149 52.376 77.350 1.00 47.98 255 LYS A N 1
ATOM 2035 C CA . LYS A 1 256 ? 17.742 53.185 76.290 1.00 46.41 255 LYS A CA 1
ATOM 2036 C C . LYS A 1 256 ? 17.951 52.284 75.081 1.00 49.36 255 LYS A C 1
ATOM 2037 O O . LYS A 1 256 ? 18.534 51.210 75.210 1.00 49.14 255 LYS A O 1
ATOM 2043 N N . VAL A 1 257 ? 17.464 52.709 73.917 1.00 45.47 256 VAL A N 1
ATOM 2044 C CA . VAL A 1 257 ? 17.564 51.924 72.688 1.00 44.12 256 VAL A CA 1
ATOM 2045 C C . VAL A 1 257 ? 18.313 52.707 71.611 1.00 47.55 256 VAL A C 1
ATOM 2046 O O . VAL A 1 257 ? 17.943 53.833 71.314 1.00 46.77 256 VAL A O 1
ATOM 2050 N N . ARG A 1 258 ? 19.366 52.099 71.021 1.00 43.61 257 ARG A N 1
ATOM 2051 C CA . ARG A 1 258 ? 20.077 52.672 69.866 1.00 42.09 257 ARG A CA 1
ATOM 2052 C C . ARG A 1 258 ? 19.581 51.875 68.658 1.00 43.92 257 ARG A C 1
ATOM 2053 O O . ARG A 1 258 ? 19.695 50.659 68.653 1.00 42.95 257 ARG A O 1
ATOM 2061 N N . ILE A 1 259 ? 18.972 52.537 67.672 1.00 38.98 258 ILE A N 1
ATOM 2062 C CA . ILE A 1 259 ? 18.392 51.864 66.508 1.00 37.89 258 ILE A CA 1
ATOM 2063 C C . ILE A 1 259 ? 18.647 52.695 65.256 1.00 44.80 258 ILE A C 1
ATOM 2064 O O . ILE A 1 259 ? 18.703 53.920 65.329 1.00 45.55 258 ILE A O 1
ATOM 2069 N N . ASN A 1 260 ? 18.750 52.024 64.104 1.00 43.22 259 ASN A N 1
ATOM 2070 C CA . ASN A 1 260 ? 18.931 52.640 62.790 1.00 41.56 259 ASN A CA 1
ATOM 2071 C C . ASN A 1 260 ? 17.621 53.395 62.423 1.00 40.65 259 ASN A C 1
ATOM 2072 O O . ASN A 1 260 ? 16.529 52.819 62.449 1.00 38.27 259 ASN A O 1
ATOM 2077 N N . LYS A 1 261 ? 17.735 54.717 62.244 1.00 37.10 260 LYS A N 1
ATOM 2078 C CA . LYS A 1 261 ? 16.615 55.611 61.981 1.00 36.28 260 LYS A CA 1
ATOM 2079 C C . LYS A 1 261 ? 15.812 55.147 60.758 1.00 41.25 260 LYS A C 1
ATOM 2080 O O . LYS A 1 261 ? 14.581 55.028 60.861 1.00 40.73 260 LYS A O 1
ATOM 2086 N N . ARG A 1 262 ? 16.486 54.876 59.620 1.00 39.09 261 ARG A N 1
ATOM 2087 C CA . ARG A 1 262 ? 15.805 54.456 58.372 1.00 39.48 261 ARG A CA 1
ATOM 2088 C C . ARG A 1 262 ? 15.086 53.118 58.554 1.00 41.54 261 ARG A C 1
ATOM 2089 O O . ARG A 1 262 ? 13.956 52.991 58.096 1.00 38.80 261 ARG A O 1
ATOM 2097 N N . GLU A 1 263 ? 15.719 52.141 59.256 1.00 38.68 262 GLU A N 1
ATOM 2098 C CA . GLU A 1 263 ? 15.097 50.852 59.503 1.00 38.59 262 GLU A CA 1
ATOM 2099 C C . GLU A 1 263 ? 13.809 50.989 60.335 1.00 41.80 262 GLU A C 1
ATOM 2100 O O . GLU A 1 263 ? 12.790 50.384 59.993 1.00 41.19 262 GLU A O 1
ATOM 2106 N N . LEU A 1 264 ? 13.839 51.820 61.382 1.00 36.81 263 LEU A N 1
ATOM 2107 C CA . LEU A 1 264 ? 12.673 52.034 62.236 1.00 36.50 263 LEU A CA 1
ATOM 2108 C C . LEU A 1 264 ? 11.564 52.711 61.438 1.00 39.38 263 LEU A C 1
ATOM 2109 O O . LEU A 1 264 ? 10.427 52.226 61.427 1.00 42.00 263 LEU A O 1
ATOM 2114 N N . LEU A 1 265 ? 11.900 53.779 60.733 1.00 32.23 264 LEU A N 1
ATOM 2115 C CA . LEU A 1 265 ? 10.964 54.517 59.880 1.00 32.20 264 LEU A CA 1
ATOM 2116 C C . LEU A 1 265 ? 10.320 53.602 58.836 1.00 36.32 264 LEU A C 1
ATOM 2117 O O . LEU A 1 265 ? 9.087 53.568 58.744 1.00 34.81 264 LEU A O 1
ATOM 2122 N N . ASP A 1 266 ? 11.120 52.838 58.083 1.00 35.26 265 ASP A N 1
ATOM 2123 C CA . ASP A 1 266 ? 10.555 51.916 57.068 1.00 36.61 265 ASP A CA 1
ATOM 2124 C C . ASP A 1 266 ? 9.622 50.852 57.668 1.00 40.96 265 ASP A C 1
ATOM 2125 O O . ASP A 1 266 ? 8.601 50.526 57.062 1.00 39.80 265 ASP A O 1
ATOM 2130 N N . CYS A 1 267 ? 9.936 50.357 58.864 1.00 38.05 266 CYS A N 1
ATOM 2131 C CA . CYS A 1 267 ? 9.118 49.354 59.486 1.00 39.49 266 CYS A CA 1
ATOM 2132 C C . CYS A 1 267 ? 7.771 49.924 59.956 1.00 42.30 266 CYS A C 1
ATOM 2133 O O . CYS A 1 267 ? 6.745 49.272 59.784 1.00 41.81 266 CYS A O 1
ATOM 2136 N N . ILE A 1 268 ? 7.783 51.083 60.627 1.00 38.94 267 ILE A N 1
ATOM 2137 C CA . ILE A 1 268 ? 6.557 51.718 61.138 1.00 37.31 267 ILE A CA 1
ATOM 2138 C C . ILE A 1 268 ? 5.681 52.145 59.928 1.00 42.56 267 ILE A C 1
ATOM 2139 O O . ILE A 1 268 ? 4.463 51.993 59.966 1.00 42.30 267 ILE A O 1
ATOM 2144 N N . ASP A 1 269 ? 6.309 52.604 58.860 1.00 41.33 268 ASP A N 1
ATOM 2145 C CA . ASP A 1 269 ? 5.607 52.967 57.634 1.00 42.94 268 ASP A CA 1
ATOM 2146 C C . ASP A 1 269 ? 4.927 51.710 57.027 1.00 48.92 268 ASP A C 1
ATOM 2147 O O . ASP A 1 269 ? 3.757 51.796 56.670 1.00 50.58 268 ASP A O 1
ATOM 2152 N N . ARG A 1 270 ? 5.612 50.546 57.005 1.00 44.68 269 ARG A N 1
ATOM 2153 C CA . ARG A 1 270 ? 5.050 49.266 56.527 1.00 45.14 269 ARG A CA 1
ATOM 2154 C C . ARG A 1 270 ? 3.798 48.908 57.315 1.00 49.59 269 ARG A C 1
ATOM 2155 O O . ARG A 1 270 ? 2.794 48.545 56.729 1.00 52.19 269 ARG A O 1
ATOM 2163 N N . ALA A 1 271 ? 3.875 48.993 58.644 1.00 41.96 270 ALA A N 1
ATOM 2164 C CA . ALA A 1 271 ? 2.769 48.709 59.547 1.00 41.60 270 ALA A CA 1
ATOM 2165 C C . ALA A 1 271 ? 1.511 49.564 59.241 1.00 44.09 270 ALA A C 1
ATOM 2166 O O . ALA A 1 271 ? 0.405 49.049 59.342 1.00 43.57 270 ALA A O 1
ATOM 2168 N N . THR A 1 272 ? 1.673 50.827 58.845 1.00 40.85 271 THR A N 1
ATOM 2169 C CA . THR A 1 272 ? 0.522 51.699 58.593 1.00 43.00 271 THR A CA 1
ATOM 2170 C C . THR A 1 272 ? -0.363 51.240 57.437 1.00 51.05 271 THR A C 1
ATOM 2171 O O . THR A 1 272 ? -1.559 51.546 57.465 1.00 52.66 271 THR A O 1
ATOM 2175 N N . LEU A 1 273 ? 0.163 50.454 56.473 1.00 47.17 272 LEU A N 1
ATOM 2176 C CA . LEU A 1 273 ? -0.675 49.992 55.368 1.00 46.25 272 LEU A CA 1
ATOM 2177 C C . LEU A 1 273 ? -1.841 49.091 55.904 1.00 51.79 272 LEU A C 1
ATOM 2178 O O . LEU A 1 273 ? -2.862 48.957 55.240 1.00 52.94 272 LEU A O 1
ATOM 2183 N N . LEU A 1 274 ? -1.682 48.491 57.093 1.00 46.82 273 LEU A N 1
ATOM 2184 C CA . LEU A 1 274 ? -2.723 47.630 57.656 1.00 46.18 273 LEU A CA 1
ATOM 2185 C C . LEU A 1 274 ? -3.846 48.417 58.374 1.00 54.05 273 LEU A C 1
ATOM 2186 O O . LEU A 1 274 ? -4.880 47.832 58.676 1.00 56.15 273 LEU A O 1
ATOM 2191 N N . VAL A 1 275 ? -3.665 49.723 58.620 1.00 53.25 274 VAL A N 1
ATOM 2192 C CA . VAL A 1 275 ? -4.656 50.559 59.291 1.00 55.68 274 VAL A CA 1
ATOM 2193 C C . VAL A 1 275 ? -5.235 51.564 58.259 1.00 67.14 274 VAL A C 1
ATOM 2194 O O . VAL A 1 275 ? -4.510 52.404 57.723 1.00 66.22 274 VAL A O 1
ATOM 2198 N N . LYS A 1 276 ? -6.531 51.412 57.920 1.00 70.39 275 LYS A N 1
ATOM 2199 C CA . LYS A 1 276 ? -7.199 52.273 56.926 1.00 72.46 275 LYS A CA 1
ATOM 2200 C C . LYS A 1 276 ? -8.461 52.937 57.473 1.00 83.42 275 LYS A C 1
ATOM 2201 O O . LYS A 1 276 ? -9.193 52.317 58.251 1.00 84.73 275 LYS A O 1
ATOM 2207 N N . GLU A 1 277 ? -8.740 54.183 57.006 1.00 83.20 276 GLU A N 1
ATOM 2208 C CA . GLU A 1 277 ? -9.938 54.998 57.304 1.00 84.60 276 GLU A CA 1
ATOM 2209 C C . GLU A 1 277 ? -10.357 55.010 58.779 1.00 90.50 276 GLU A C 1
ATOM 2210 O O . GLU A 1 277 ? -10.096 55.947 59.524 1.00 90.64 276 GLU A O 1
ATOM 2212 N N . ASP A 1 279 ? -10.069 52.840 60.943 1.00 86.53 278 ASP A N 1
ATOM 2213 C CA . ASP A 1 279 ? -9.239 52.127 61.908 1.00 86.18 278 ASP A CA 1
ATOM 2214 C C . ASP A 1 279 ? -8.227 53.053 62.558 1.00 86.04 278 ASP A C 1
ATOM 2215 O O . ASP A 1 279 ? -7.736 54.000 61.935 1.00 85.12 278 ASP A O 1
ATOM 2220 N N . LYS A 1 280 ? -7.931 52.764 63.821 1.00 80.42 279 LYS A N 1
ATOM 2221 C CA . LYS A 1 280 ? -6.949 53.462 64.638 1.00 78.69 279 LYS A CA 1
ATOM 2222 C C . LYS A 1 280 ? -6.344 52.423 65.564 1.00 76.97 279 LYS A C 1
ATOM 2223 O O . LYS A 1 280 ? -6.804 52.257 66.699 1.00 78.48 279 LYS A O 1
ATOM 2229 N N . LYS A 1 281 ? -5.371 51.650 65.042 1.00 66.82 280 LYS A N 1
ATOM 2230 C CA . LYS A 1 281 ? -4.709 50.581 65.811 1.00 63.51 280 LYS A CA 1
ATOM 2231 C C . LYS A 1 281 ? -3.276 50.973 66.236 1.00 58.05 280 LYS A C 1
ATOM 2232 O O . LYS A 1 281 ? -2.594 51.668 65.500 1.00 56.58 280 LYS A O 1
ATOM 2238 N N . PRO A 1 282 ? -2.774 50.552 67.404 1.00 50.02 281 PRO A N 1
ATOM 2239 C CA . PRO A 1 282 ? -1.397 50.940 67.761 1.00 47.54 281 PRO A CA 1
ATOM 2240 C C . PRO A 1 282 ? -0.316 49.996 67.240 1.00 47.24 281 PRO A C 1
ATOM 2241 O O . PRO A 1 282 ? -0.555 48.807 67.001 1.00 44.35 281 PRO A O 1
ATOM 2245 N N . ILE A 1 283 ? 0.901 50.518 67.125 1.00 43.88 282 ILE A N 1
ATOM 2246 C CA . ILE A 1 283 ? 2.031 49.655 66.809 1.00 43.57 282 ILE A CA 1
ATOM 2247 C C . ILE A 1 283 ? 2.593 49.214 68.192 1.00 46.46 282 ILE A C 1
ATOM 2248 O O . ILE A 1 283 ? 2.732 50.056 69.077 1.00 46.69 282 ILE A O 1
ATOM 2253 N N . ILE A 1 284 ? 2.814 47.924 68.405 1.00 43.42 283 ILE A N 1
ATOM 2254 C CA . ILE A 1 284 ? 3.332 47.393 69.688 1.00 44.09 283 ILE A CA 1
ATOM 2255 C C . ILE A 1 284 ? 4.835 47.068 69.542 1.00 46.98 283 ILE A C 1
ATOM 2256 O O . ILE A 1 284 ? 5.217 46.328 68.646 1.00 45.43 283 ILE A O 1
ATOM 2269 N N . ASN A 1 286 ? 8.214 45.378 71.339 1.00 45.01 285 ASN A N 1
ATOM 2270 C CA . ASN A 1 286 ? 8.734 44.428 72.329 1.00 44.69 285 ASN A CA 1
ATOM 2271 C C . ASN A 1 286 ? 10.245 44.562 72.297 1.00 47.80 285 ASN A C 1
ATOM 2272 O O . ASN A 1 286 ? 10.893 44.103 71.353 1.00 47.63 285 ASN A O 1
ATOM 2277 N N . ILE A 1 287 ? 10.786 45.320 73.233 1.00 43.35 286 ILE A N 1
ATOM 2278 C CA . ILE A 1 287 ? 12.209 45.593 73.277 1.00 42.71 286 ILE A CA 1
ATOM 2279 C C . ILE A 1 287 ? 12.893 44.605 74.247 1.00 47.51 286 ILE A C 1
ATOM 2280 O O . ILE A 1 287 ? 12.552 44.547 75.417 1.00 45.45 286 ILE A O 1
ATOM 2285 N N . THR A 1 288 ? 13.821 43.826 73.733 1.00 46.69 287 THR A N 1
ATOM 2286 C CA . THR A 1 288 ? 14.619 42.865 74.506 1.00 49.17 287 THR A CA 1
ATOM 2287 C C . THR A 1 288 ? 16.073 43.127 74.114 1.00 54.74 287 THR A C 1
ATOM 2288 O O . THR A 1 288 ? 16.305 43.999 73.267 1.00 52.66 287 THR A O 1
ATOM 2292 N N . ASP A 1 289 ? 17.033 42.384 74.696 1.00 54.29 288 ASP A N 1
ATOM 2293 C CA . ASP A 1 289 ? 18.463 42.482 74.383 1.00 55.54 288 ASP A CA 1
ATOM 2294 C C . ASP A 1 289 ? 18.706 42.268 72.884 1.00 59.80 288 ASP A C 1
ATOM 2295 O O . ASP A 1 289 ? 18.279 41.240 72.323 1.00 61.09 288 ASP A O 1
ATOM 2300 N N . GLY A 1 290 ? 19.338 43.251 72.249 1.00 52.17 289 GLY A N 1
ATOM 2301 C CA . GLY A 1 290 ? 19.692 43.175 70.835 1.00 50.58 289 GLY A CA 1
ATOM 2302 C C . GLY A 1 290 ? 18.565 43.159 69.812 1.00 51.22 289 GLY A C 1
ATOM 2303 O O . GLY A 1 290 ? 18.845 43.109 68.617 1.00 49.96 289 GLY A O 1
ATOM 2304 N N . ASN A 1 291 ? 17.290 43.217 70.254 1.00 44.77 290 ASN A N 1
ATOM 2305 C CA . ASN A 1 291 ? 16.164 43.134 69.340 1.00 42.45 290 ASN A CA 1
ATOM 2306 C C . ASN A 1 291 ? 14.952 43.954 69.738 1.00 44.68 290 ASN A C 1
ATOM 2307 O O . ASN A 1 291 ? 14.553 43.995 70.900 1.00 44.86 290 ASN A O 1
ATOM 2320 N N . GLU A 1 293 ? 10.999 43.991 68.452 1.00 45.38 292 GLU A N 1
ATOM 2321 C CA . GLU A 1 293 ? 9.932 43.364 67.707 1.00 45.17 292 GLU A CA 1
ATOM 2322 C C . GLU A 1 293 ? 8.750 44.330 67.635 1.00 48.77 292 GLU A C 1
ATOM 2323 O O . GLU A 1 293 ? 8.279 44.809 68.668 1.00 48.87 292 GLU A O 1
ATOM 2329 N N . LEU A 1 294 ? 8.266 44.587 66.417 1.00 42.67 293 LEU A N 1
ATOM 2330 C CA . LEU A 1 294 ? 7.129 45.461 66.143 1.00 41.37 293 LEU A CA 1
ATOM 2331 C C . LEU A 1 294 ? 5.986 44.658 65.573 1.00 44.48 293 LEU A C 1
ATOM 2332 O O . LEU A 1 294 ? 6.183 43.858 64.654 1.00 41.48 293 LEU A O 1
ATOM 2337 N N . ARG A 1 295 ? 4.785 44.854 66.143 1.00 42.75 294 ARG A N 1
ATOM 2338 C CA . ARG A 1 295 ? 3.563 44.177 65.684 1.00 42.92 294 ARG A CA 1
ATOM 2339 C C . ARG A 1 295 ? 2.404 45.131 65.521 1.00 47.28 294 ARG A C 1
ATOM 2340 O O . ARG A 1 295 ? 2.306 46.136 66.240 1.00 45.68 294 ARG A O 1
ATOM 2348 N N . ILE A 1 296 ? 1.507 44.800 64.587 1.00 44.36 295 ILE A N 1
ATOM 2349 C CA . ILE A 1 296 ? 0.267 45.524 64.348 1.00 44.31 295 ILE A CA 1
ATOM 2350 C C . ILE A 1 296 ? -0.753 44.480 63.865 1.00 49.93 295 ILE A C 1
ATOM 2351 O O . ILE A 1 296 ? -0.363 43.508 63.236 1.00 47.46 295 ILE A O 1
ATOM 2356 N N . ASN A 1 297 ? -2.024 44.625 64.274 1.00 51.19 296 ASN A N 1
ATOM 2357 C CA . ASN A 1 297 ? -3.145 43.732 63.958 1.00 53.19 296 ASN A CA 1
ATOM 2358 C C . ASN A 1 297 ? -4.372 44.506 63.549 1.00 59.61 296 ASN A C 1
ATOM 2359 O O . ASN A 1 297 ? -4.767 45.424 64.266 1.00 60.50 296 ASN A O 1
ATOM 2364 N N . SER A 1 298 ? -4.978 44.164 62.407 1.00 56.51 297 SER A N 1
ATOM 2365 C CA . SER A 1 298 ? -6.226 44.805 61.992 1.00 56.68 297 SER A CA 1
ATOM 2366 C C . SER A 1 298 ? -7.113 43.776 61.312 1.00 63.02 297 SER A C 1
ATOM 2367 O O . SER A 1 298 ? -6.759 42.592 61.276 1.00 62.63 297 SER A O 1
ATOM 2370 N N . PHE A 1 299 ? -8.271 44.214 60.780 1.00 61.89 298 PHE A N 1
ATOM 2371 C CA . PHE A 1 299 ? -9.177 43.339 60.034 1.00 62.67 298 PHE A CA 1
ATOM 2372 C C . PHE A 1 299 ? -8.509 42.900 58.727 1.00 66.08 298 PHE A C 1
ATOM 2373 O O . PHE A 1 299 ? -8.776 41.798 58.259 1.00 67.16 298 PHE A O 1
ATOM 2376 N N . ILE A 1 300 ? -7.613 43.744 58.166 1.00 61.41 299 ILE A N 1
ATOM 2377 C CA . ILE A 1 300 ? -6.875 43.461 56.925 1.00 60.45 299 ILE A CA 1
ATOM 2378 C C . ILE A 1 300 ? -5.859 42.316 57.131 1.00 63.82 299 ILE A C 1
ATOM 2379 O O . ILE A 1 300 ? -5.699 41.486 56.238 1.00 64.92 299 ILE A O 1
ATOM 2384 N N . GLY A 1 301 ? -5.202 42.288 58.291 1.00 58.24 300 GLY A N 1
ATOM 2385 C CA . GLY A 1 301 ? -4.217 41.268 58.630 1.00 57.34 300 GLY A CA 1
ATOM 2386 C C . GLY A 1 301 ? -3.230 41.715 59.691 1.00 58.55 300 GLY A C 1
ATOM 2387 O O . GLY A 1 301 ? -3.487 42.657 60.435 1.00 58.71 300 GLY A O 1
ATOM 2388 N N . SER A 1 302 ? -2.101 41.049 59.783 1.00 52.74 301 SER A N 1
ATOM 2389 C CA . SER A 1 302 ? -1.115 41.419 60.790 1.00 50.95 301 SER A CA 1
ATOM 2390 C C . SER A 1 302 ? 0.301 41.539 60.200 1.00 50.04 301 SER A C 1
ATOM 2391 O O . SER A 1 302 ? 0.597 41.079 59.099 1.00 47.44 301 SER A O 1
ATOM 2402 N N . ASN A 1 304 ? 4.556 41.350 61.580 1.00 42.76 303 ASN A N 1
ATOM 2403 C CA . ASN A 1 304 ? 5.563 41.117 62.595 1.00 42.23 303 ASN A CA 1
ATOM 2404 C C . ASN A 1 304 ? 6.932 41.485 62.001 1.00 45.56 303 ASN A C 1
ATOM 2405 O O . ASN A 1 304 ? 7.252 41.035 60.896 1.00 46.89 303 ASN A O 1
ATOM 2410 N N . GLU A 1 305 ? 7.713 42.331 62.695 1.00 39.82 304 GLU A N 1
ATOM 2411 C CA . GLU A 1 305 ? 9.030 42.722 62.203 1.00 39.41 304 GLU A CA 1
ATOM 2412 C C . GLU A 1 305 ? 10.035 42.790 63.339 1.00 45.38 304 GLU A C 1
ATOM 2413 O O . GLU A 1 305 ? 9.708 43.307 64.396 1.00 44.12 304 GLU A O 1
ATOM 2419 N N . ASP A 1 306 ? 11.275 42.339 63.090 1.00 43.42 305 ASP A N 1
ATOM 2420 C CA . ASP A 1 306 ? 12.377 42.398 64.049 1.00 43.25 305 ASP A CA 1
ATOM 2421 C C . ASP A 1 306 ? 13.441 43.365 63.544 1.00 46.09 305 ASP A C 1
ATOM 2422 O O . ASP A 1 306 ? 13.815 43.315 62.380 1.00 46.43 305 ASP A O 1
ATOM 2427 N N . ILE A 1 307 ? 13.925 44.237 64.409 1.00 41.81 306 ILE A N 1
ATOM 2428 C CA . ILE A 1 307 ? 14.987 45.189 64.094 1.00 40.97 306 ILE A CA 1
ATOM 2429 C C . ILE A 1 307 ? 16.097 44.987 65.110 1.00 46.75 306 ILE A C 1
ATOM 2430 O O . ILE A 1 307 ? 15.819 44.917 66.316 1.00 46.94 306 ILE A O 1
ATOM 2435 N N . ASP A 1 308 ? 17.352 44.916 64.632 1.00 43.85 307 ASP A N 1
ATOM 2436 C CA . ASP A 1 308 ? 18.525 44.827 65.507 1.00 44.93 307 ASP A CA 1
ATOM 2437 C C . ASP A 1 308 ? 18.701 46.135 66.254 1.00 46.41 307 ASP A C 1
ATOM 2438 O O . ASP A 1 308 ? 18.628 47.191 65.628 1.00 43.44 307 ASP A O 1
ATOM 2443 N N . ILE A 1 309 ? 18.912 46.084 67.582 1.00 41.95 308 ILE A N 1
ATOM 2444 C CA . ILE A 1 309 ? 19.130 47.288 68.382 1.00 40.65 308 ILE A CA 1
ATOM 2445 C C . ILE A 1 309 ? 20.253 47.058 69.358 1.00 49.34 308 ILE A C 1
ATOM 2446 O O . ILE A 1 309 ? 20.693 45.909 69.557 1.00 49.57 308 ILE A O 1
ATOM 2451 N N . ASP A 1 310 ? 20.671 48.144 70.023 1.00 47.38 309 ASP A N 1
ATOM 2452 C CA . ASP A 1 310 ? 21.578 48.083 71.166 1.00 49.60 309 ASP A CA 1
ATOM 2453 C C . ASP A 1 310 ? 20.751 48.639 72.317 1.00 52.37 309 ASP A C 1
ATOM 2454 O O . ASP A 1 310 ? 20.363 49.804 72.274 1.00 51.90 309 ASP A O 1
ATOM 2456 N N . LYS A 1 311 ? 20.364 47.783 73.262 1.00 49.10 310 LYS A N 1
ATOM 2457 C CA . LYS A 1 311 ? 19.522 48.159 74.396 1.00 48.99 310 LYS A CA 1
ATOM 2458 C C . LYS A 1 311 ? 20.275 48.083 75.729 1.00 55.65 310 LYS A C 1
ATOM 2459 O O . LYS A 1 311 ? 20.966 47.110 76.000 1.00 54.05 310 LYS A O 1
ATOM 2465 N N . ASP A 1 312 ? 20.098 49.121 76.563 1.00 53.95 311 ASP A N 1
ATOM 2466 C CA . ASP A 1 312 ? 20.601 49.204 77.927 1.00 54.70 311 ASP A CA 1
ATOM 2467 C C . ASP A 1 312 ? 19.392 49.404 78.835 1.00 54.49 311 ASP A C 1
ATOM 2468 O O . ASP A 1 312 ? 18.503 50.190 78.515 1.00 52.68 311 ASP A O 1
ATOM 2473 N N . GLY A 1 313 ? 19.345 48.678 79.936 1.00 49.81 312 GLY A N 1
ATOM 2474 C CA . GLY A 1 313 ? 18.229 48.790 80.871 1.00 48.60 312 GLY A CA 1
ATOM 2475 C C . GLY A 1 313 ? 17.195 47.698 80.716 1.00 50.22 312 GLY A C 1
ATOM 2476 O O . GLY A 1 313 ? 17.487 46.646 80.167 1.00 46.74 312 GLY A O 1
ATOM 2477 N N . LYS A 1 314 ? 15.966 47.962 81.158 1.00 48.21 313 LYS A N 1
ATOM 2478 C CA . LYS A 1 314 ? 14.894 46.976 81.199 1.00 48.22 313 LYS A CA 1
ATOM 2479 C C . LYS A 1 314 ? 14.281 46.592 79.855 1.00 51.13 313 LYS A C 1
ATOM 2480 O O . LYS A 1 314 ? 14.059 47.444 78.985 1.00 48.75 313 LYS A O 1
ATOM 2486 N N . ASP A 1 315 ? 13.875 45.310 79.747 1.00 47.06 314 ASP A N 1
ATOM 2487 C CA . ASP A 1 315 ? 13.032 44.851 78.644 1.00 44.26 314 ASP A CA 1
ATOM 2488 C C . ASP A 1 315 ? 11.713 45.619 78.769 1.00 47.59 314 ASP A C 1
ATOM 2489 O O . ASP A 1 315 ? 11.297 45.945 79.895 1.00 47.93 314 ASP A O 1
ATOM 2494 N N . ILE A 1 316 ? 11.059 45.940 77.647 1.00 43.81 315 ILE A N 1
ATOM 2495 C CA . ILE A 1 316 ? 9.808 46.689 77.727 1.00 43.39 315 ILE A CA 1
ATOM 2496 C C . ILE A 1 316 ? 8.908 46.395 76.540 1.00 47.65 315 ILE A C 1
ATOM 2497 O O . ILE A 1 316 ? 9.367 46.283 75.402 1.00 46.64 315 ILE A O 1
ATOM 2510 N N . ILE A 1 318 ? 5.708 48.258 74.816 1.00 45.41 317 ILE A N 1
ATOM 2511 C CA . ILE A 1 318 ? 5.058 49.572 74.804 1.00 44.64 317 ILE A CA 1
ATOM 2512 C C . ILE A 1 318 ? 4.330 49.783 73.473 1.00 48.07 317 ILE A C 1
ATOM 2513 O O . ILE A 1 318 ? 4.818 49.353 72.431 1.00 47.69 317 ILE A O 1
ATOM 2518 N N . GLY A 1 319 ? 3.174 50.449 73.529 1.00 44.79 318 GLY A N 1
ATOM 2519 C CA . GLY A 1 319 ? 2.363 50.724 72.342 1.00 43.88 318 GLY A CA 1
ATOM 2520 C C . GLY A 1 319 ? 2.301 52.190 71.974 1.00 45.88 318 GLY A C 1
ATOM 2521 O O . GLY A 1 319 ? 2.366 53.037 72.864 1.00 45.08 318 GLY A O 1
ATOM 2522 N N . PHE A 1 320 ? 2.170 52.497 70.658 1.00 41.46 319 PHE A N 1
ATOM 2523 C CA . PHE A 1 320 ? 2.118 53.869 70.159 1.00 41.49 319 PHE A CA 1
ATOM 2524 C C . PHE A 1 320 ? 1.258 54.039 68.948 1.00 44.63 319 PHE A C 1
ATOM 2525 O O . PHE A 1 320 ? 1.077 53.099 68.173 1.00 43.83 319 PHE A O 1
ATOM 2533 N N . ASN A 1 321 ? 0.820 55.282 68.728 1.00 42.60 320 ASN A N 1
ATOM 2534 C CA . ASN A 1 321 ? 0.178 55.702 67.481 1.00 41.77 320 ASN A CA 1
ATOM 2535 C C . ASN A 1 321 ? 1.327 55.786 66.448 1.00 44.05 320 ASN A C 1
ATOM 2536 O O . ASN A 1 321 ? 2.258 56.587 66.648 1.00 40.63 320 ASN A O 1
ATOM 2541 N N . PRO A 1 322 ? 1.319 54.920 65.404 1.00 39.91 321 PRO A N 1
ATOM 2542 C CA . PRO A 1 322 ? 2.447 54.910 64.442 1.00 39.21 321 PRO A CA 1
ATOM 2543 C C . PRO A 1 322 ? 2.714 56.276 63.797 1.00 46.41 321 PRO A C 1
ATOM 2544 O O . PRO A 1 322 ? 3.888 56.610 63.576 1.00 46.87 321 PRO A O 1
ATOM 2548 N N . LYS A 1 323 ? 1.650 57.086 63.552 1.00 43.69 322 LYS A N 1
ATOM 2549 C CA . LYS A 1 323 ? 1.727 58.432 62.931 1.00 43.38 322 LYS A CA 1
ATOM 2550 C C . LYS A 1 323 ? 2.753 59.361 63.637 1.00 47.66 322 LYS A C 1
ATOM 2551 O O . LYS A 1 323 ? 3.563 60.023 62.970 1.00 47.06 322 LYS A O 1
ATOM 2557 N N . PHE A 1 324 ? 2.728 59.380 64.969 1.00 43.98 323 PHE A N 1
ATOM 2558 C CA . PHE A 1 324 ? 3.605 60.207 65.800 1.00 43.95 323 PHE A CA 1
ATOM 2559 C C . PHE A 1 324 ? 5.103 59.862 65.603 1.00 45.80 323 PHE A C 1
ATOM 2560 O O . PHE A 1 324 ? 5.941 60.761 65.546 1.00 44.39 323 PHE A O 1
ATOM 2568 N N . PHE A 1 325 ? 5.420 58.582 65.442 1.00 42.83 324 PHE A N 1
ATOM 2569 C CA . PHE A 1 325 ? 6.786 58.135 65.205 1.00 41.64 324 PHE A CA 1
ATOM 2570 C C . PHE A 1 325 ? 7.212 58.462 63.783 1.00 43.02 324 PHE A C 1
ATOM 2571 O O . PHE A 1 325 ? 8.329 58.925 63.586 1.00 43.28 324 PHE A O 1
ATOM 2579 N N A ILE A 1 326 ? 6.315 58.210 62.807 0.50 38.86 325 ILE A N 1
ATOM 2580 N N B ILE A 1 326 ? 6.344 58.194 62.788 0.50 36.99 325 ILE A N 1
ATOM 2581 C CA A ILE A 1 326 ? 6.494 58.486 61.385 0.50 38.17 325 ILE A CA 1
ATOM 2582 C CA B ILE A 1 326 ? 6.637 58.485 61.387 0.50 35.48 325 ILE A CA 1
ATOM 2583 C C A ILE A 1 326 ? 6.821 59.961 61.193 0.50 39.54 325 ILE A C 1
ATOM 2584 C C B ILE A 1 326 ? 6.888 59.988 61.226 0.50 38.35 325 ILE A C 1
ATOM 2585 O O A ILE A 1 326 ? 7.826 60.284 60.558 0.50 38.51 325 ILE A O 1
ATOM 2586 O O B ILE A 1 326 ? 7.920 60.360 60.662 0.50 37.24 325 ILE A O 1
ATOM 2595 N N . ASP A 1 327 ? 5.994 60.844 61.767 1.00 35.59 326 ASP A N 1
ATOM 2596 C CA . ASP A 1 327 ? 6.174 62.314 61.664 1.00 35.91 326 ASP A CA 1
ATOM 2597 C C . ASP A 1 327 ? 7.525 62.751 62.158 1.00 40.01 326 ASP A C 1
ATOM 2598 O O . ASP A 1 327 ? 8.199 63.498 61.450 1.00 39.37 326 ASP A O 1
ATOM 2603 N N . ALA A 1 328 ? 7.967 62.209 63.320 1.00 36.65 327 ALA A N 1
ATOM 2604 C CA . ALA A 1 328 ? 9.246 62.617 63.906 1.00 36.15 327 ALA A CA 1
ATOM 2605 C C . ALA A 1 328 ? 10.422 61.989 63.170 1.00 39.42 327 ALA A C 1
ATOM 2606 O O . ALA A 1 328 ? 11.395 62.681 62.903 1.00 38.80 327 ALA A O 1
ATOM 2608 N N . LEU A 1 329 ? 10.339 60.700 62.816 1.00 36.93 328 LEU A N 1
ATOM 2609 C CA . LEU A 1 329 ? 11.453 60.036 62.132 1.00 36.45 328 LEU A CA 1
ATOM 2610 C C . LEU A 1 329 ? 11.691 60.611 60.735 1.00 38.23 328 LEU A C 1
ATOM 2611 O O . LEU A 1 329 ? 12.849 60.727 60.337 1.00 38.47 328 LEU A O 1
ATOM 2616 N N . ARG A 1 330 ? 10.638 61.030 60.036 1.00 35.15 329 ARG A N 1
ATOM 2617 C CA . ARG A 1 330 ? 10.745 61.669 58.692 1.00 37.95 329 ARG A CA 1
ATOM 2618 C C . ARG A 1 330 ? 11.549 62.975 58.697 1.00 45.42 329 ARG A C 1
ATOM 2619 O O . ARG A 1 330 ? 12.014 63.386 57.641 1.00 46.49 329 ARG A O 1
ATOM 2627 N N . VAL A 1 331 ? 11.720 63.615 59.871 1.00 42.61 330 VAL A N 1
ATOM 2628 C CA . VAL A 1 331 ? 12.426 64.891 59.950 1.00 41.27 330 VAL A CA 1
ATOM 2629 C C . VAL A 1 331 ? 13.729 64.755 60.695 1.00 46.78 330 VAL A C 1
ATOM 2630 O O . VAL A 1 331 ? 14.354 65.770 60.995 1.00 47.36 330 VAL A O 1
ATOM 2634 N N . ILE A 1 332 ? 14.164 63.507 60.973 1.00 42.48 331 ILE A N 1
ATOM 2635 C CA . ILE A 1 332 ? 15.438 63.257 61.642 1.00 41.24 331 ILE A CA 1
ATOM 2636 C C . ILE A 1 332 ? 16.403 62.769 60.566 1.00 48.32 331 ILE A C 1
ATOM 2637 O O . ILE A 1 332 ? 16.142 61.752 59.910 1.00 49.42 331 ILE A O 1
ATOM 2642 N N . ASP A 1 333 ? 17.509 63.488 60.392 1.00 46.03 332 ASP A N 1
ATOM 2643 C CA . ASP A 1 333 ? 18.529 63.197 59.384 1.00 46.53 332 ASP A CA 1
ATOM 2644 C C . ASP A 1 333 ? 19.563 62.179 59.836 1.00 50.32 332 ASP A C 1
ATOM 2645 O O . ASP A 1 333 ? 20.150 61.522 58.983 1.00 51.99 332 ASP A O 1
ATOM 2650 N N . GLU A 1 334 ? 19.773 62.025 61.157 1.00 44.38 333 GLU A N 1
ATOM 2651 C CA . GLU A 1 334 ? 20.761 61.122 61.761 1.00 44.51 333 GLU A CA 1
ATOM 2652 C C . GLU A 1 334 ? 20.576 59.671 61.311 1.00 48.68 333 GLU A C 1
ATOM 2653 O O . GLU A 1 334 ? 19.446 59.241 61.087 1.00 46.12 333 GLU A O 1
ATOM 2659 N N . GLU A 1 335 ? 21.695 58.947 61.117 1.00 46.87 334 GLU A N 1
ATOM 2660 C CA . GLU A 1 335 ? 21.684 57.540 60.702 1.00 48.36 334 GLU A CA 1
ATOM 2661 C C . GLU A 1 335 ? 21.063 56.675 61.820 1.00 48.73 334 GLU A C 1
ATOM 2662 O O . GLU A 1 335 ? 20.353 55.715 61.541 1.00 46.68 334 GLU A O 1
ATOM 2668 N N . GLU A 1 336 ? 21.347 57.024 63.070 1.00 44.91 335 GLU A N 1
ATOM 2669 C CA . GLU A 1 336 ? 20.837 56.330 64.242 1.00 44.53 335 GLU A CA 1
ATOM 2670 C C . GLU A 1 336 ? 20.147 57.299 65.210 1.00 48.39 335 GLU A C 1
ATOM 2671 O O . GLU A 1 336 ? 20.480 58.490 65.268 1.00 47.77 335 GLU A O 1
ATOM 2677 N N . VAL A 1 337 ? 19.182 56.776 65.972 1.00 44.01 336 VAL A N 1
ATOM 2678 C CA . VAL A 1 337 ? 18.471 57.524 67.006 1.00 42.64 336 VAL A CA 1
ATOM 2679 C C . VAL A 1 337 ? 18.556 56.773 68.343 1.00 43.90 336 VAL A C 1
ATOM 2680 O O . VAL A 1 337 ? 18.692 55.562 68.362 1.00 39.47 336 VAL A O 1
ATOM 2684 N N . ASN A 1 338 ? 18.421 57.519 69.445 1.00 42.05 337 ASN A N 1
ATOM 2685 C CA . ASN A 1 338 ? 18.347 57.007 70.791 1.00 41.40 337 ASN A CA 1
ATOM 2686 C C . ASN A 1 338 ? 16.922 57.174 71.264 1.00 45.00 337 ASN A C 1
ATOM 2687 O O . ASN A 1 338 ? 16.354 58.270 71.181 1.00 43.26 337 ASN A O 1
ATOM 2692 N N . LEU A 1 339 ? 16.347 56.101 71.776 1.00 42.85 338 LEU A N 1
ATOM 2693 C CA . LEU A 1 339 ? 15.009 56.123 72.358 1.00 42.57 338 LEU A CA 1
ATOM 2694 C C . LEU A 1 339 ? 15.166 55.916 73.863 1.00 48.30 338 LEU A C 1
ATOM 2695 O O . LEU A 1 339 ? 15.929 55.048 74.262 1.00 48.79 338 LEU A O 1
ATOM 2700 N N . TYR A 1 340 ? 14.510 56.746 74.692 1.00 45.29 339 TYR A N 1
ATOM 2701 C CA . TYR A 1 340 ? 14.577 56.650 76.163 1.00 45.27 339 TYR A CA 1
ATOM 2702 C C . TYR A 1 340 ? 13.199 56.399 76.715 1.00 48.48 339 TYR A C 1
ATOM 2703 O O . TYR A 1 340 ? 12.264 57.118 76.363 1.00 46.37 339 TYR A O 1
ATOM 2720 N N . VAL A 1 342 ? 10.783 54.968 80.386 1.00 50.49 341 VAL A N 1
ATOM 2721 C CA . VAL A 1 342 ? 10.720 54.600 81.797 1.00 51.79 341 VAL A CA 1
ATOM 2722 C C . VAL A 1 342 ? 9.858 53.353 81.912 1.00 58.37 341 VAL A C 1
ATOM 2723 O O . VAL A 1 342 ? 10.327 52.324 82.407 1.00 60.54 341 VAL A O 1
ATOM 2727 N N . ASN A 1 343 ? 8.593 53.447 81.451 1.00 51.77 342 ASN A N 1
ATOM 2728 C CA . ASN A 1 343 ? 7.635 52.355 81.555 1.00 50.96 342 ASN A CA 1
ATOM 2729 C C . ASN A 1 343 ? 6.542 52.495 80.461 1.00 52.02 342 ASN A C 1
ATOM 2730 O O . ASN A 1 343 ? 6.467 53.548 79.813 1.00 50.73 342 ASN A O 1
ATOM 2735 N N . PRO A 1 344 ? 5.677 51.457 80.265 1.00 46.35 343 PRO A N 1
ATOM 2736 C CA . PRO A 1 344 ? 4.689 51.505 79.169 1.00 44.29 343 PRO A CA 1
ATOM 2737 C C . PRO A 1 344 ? 3.631 52.617 79.237 1.00 51.95 343 PRO A C 1
ATOM 2738 O O . PRO A 1 344 ? 2.909 52.826 78.256 1.00 49.80 343 PRO A O 1
ATOM 2742 N N . LYS A 1 345 ? 3.564 53.345 80.340 1.00 52.15 344 LYS A N 1
ATOM 2743 C CA . LYS A 1 345 ? 2.595 54.424 80.506 1.00 53.72 344 LYS A CA 1
ATOM 2744 C C . LYS A 1 345 ? 3.283 55.796 80.515 1.00 61.12 344 LYS A C 1
ATOM 2745 O O . LYS A 1 345 ? 2.597 56.801 80.428 1.00 62.31 344 LYS A O 1
ATOM 2749 N N . ALA A 1 346 ? 4.629 55.832 80.584 1.00 58.21 345 ALA A N 1
ATOM 2750 C CA . ALA A 1 346 ? 5.433 57.066 80.610 1.00 57.58 345 ALA A CA 1
ATOM 2751 C C . ALA A 1 346 ? 5.822 57.531 79.198 1.00 60.76 345 ALA A C 1
ATOM 2752 O O . ALA A 1 346 ? 5.870 56.707 78.291 1.00 60.39 345 ALA A O 1
ATOM 2754 N N . PRO A 1 347 ? 6.176 58.816 78.975 1.00 57.12 346 PRO A N 1
ATOM 2755 C CA . PRO A 1 347 ? 6.568 59.234 77.623 1.00 55.65 346 PRO A CA 1
ATOM 2756 C C . PRO A 1 347 ? 7.822 58.532 77.078 1.00 57.01 346 PRO A C 1
ATOM 2757 O O . PRO A 1 347 ? 8.657 58.048 77.835 1.00 57.10 346 PRO A O 1
ATOM 2761 N N . CYS A 1 348 ? 7.938 58.466 75.758 1.00 51.93 347 CYS A N 1
ATOM 2762 C CA . CYS A 1 348 ? 9.154 57.978 75.099 1.00 51.08 347 CYS A CA 1
ATOM 2763 C C . CYS A 1 348 ? 9.851 59.207 74.511 1.00 50.82 347 CYS A C 1
ATOM 2764 O O . CYS A 1 348 ? 9.170 60.099 73.984 1.00 47.21 347 CYS A O 1
ATOM 2767 N N . PHE A 1 349 ? 11.189 59.270 74.623 1.00 46.11 348 PHE A N 1
ATOM 2768 C CA . PHE A 1 349 ? 11.933 60.393 74.064 1.00 44.53 348 PHE A CA 1
ATOM 2769 C C . PHE A 1 349 ? 12.858 59.951 72.962 1.00 45.95 348 PHE A C 1
ATOM 2770 O O . PHE A 1 349 ? 13.622 59.015 73.143 1.00 44.99 348 PHE A O 1
ATOM 2778 N N . ILE A 1 350 ? 12.816 60.654 71.835 1.00 42.75 349 ILE A N 1
ATOM 2779 C CA . ILE A 1 350 ? 13.765 60.474 70.740 1.00 42.09 349 ILE A CA 1
ATOM 2780 C C . ILE A 1 350 ? 14.738 61.618 70.888 1.00 47.49 349 ILE A C 1
ATOM 2781 O O . ILE A 1 350 ? 14.332 62.770 70.823 1.00 44.95 349 ILE A O 1
ATOM 2786 N N . LYS A 1 351 ? 15.993 61.305 71.152 1.00 48.96 350 LYS A N 1
ATOM 2787 C CA . LYS A 1 351 ? 17.039 62.286 71.353 1.00 51.17 350 LYS A CA 1
ATOM 2788 C C . LYS A 1 351 ? 18.252 61.940 70.526 1.00 62.90 350 LYS A C 1
ATOM 2789 O O . LYS A 1 351 ? 18.383 60.805 70.031 1.00 65.81 350 LYS A O 1
ATOM 2795 N N . ASP A 1 352 ? 19.100 62.954 70.309 1.00 58.95 351 ASP A N 1
ATOM 2796 C CA . ASP A 1 352 ? 20.361 62.826 69.604 1.00 58.44 351 ASP A CA 1
ATOM 2797 C C . ASP A 1 352 ? 21.455 63.091 70.612 1.00 65.01 351 ASP A C 1
ATOM 2798 O O . ASP A 1 352 ? 21.205 63.713 71.656 1.00 65.08 351 ASP A O 1
ATOM 2803 N N . ASP A 1 353 ? 22.673 62.701 70.278 1.00 63.29 352 ASP A N 1
ATOM 2804 C CA . ASP A 1 353 ? 23.806 62.888 71.175 1.00 65.04 352 ASP A CA 1
ATOM 2805 C C . ASP A 1 353 ? 24.273 64.332 71.258 1.00 67.52 352 ASP A C 1
ATOM 2806 O O . ASP A 1 353 ? 24.768 64.728 72.308 1.00 68.62 352 ASP A O 1
ATOM 2811 N N . GLU A 1 354 ? 24.066 65.131 70.187 1.00 62.22 353 GLU A N 1
ATOM 2812 C CA . GLU A 1 354 ? 24.544 66.510 70.097 1.00 60.92 353 GLU A CA 1
ATOM 2813 C C . GLU A 1 354 ? 23.572 67.585 70.646 1.00 62.36 353 GLU A C 1
ATOM 2814 O O . GLU A 1 354 ? 23.877 68.775 70.549 1.00 62.47 353 GLU A O 1
ATOM 2820 N N . GLY A 1 355 ? 22.456 67.172 71.240 1.00 57.24 354 GLY A N 1
ATOM 2821 C CA . GLY A 1 355 ? 21.461 68.077 71.820 1.00 55.66 354 GLY A CA 1
ATOM 2822 C C . GLY A 1 355 ? 20.710 68.932 70.821 1.00 56.50 354 GLY A C 1
ATOM 2823 O O . GLY A 1 355 ? 20.227 70.011 71.173 1.00 56.79 354 GLY A O 1
ATOM 2824 N N . LYS A 1 356 ? 20.580 68.461 69.571 1.00 50.22 355 LYS A N 1
ATOM 2825 C CA . LYS A 1 356 ? 19.889 69.232 68.518 1.00 47.81 355 LYS A CA 1
ATOM 2826 C C . LYS A 1 356 ? 18.364 69.090 68.617 1.00 46.05 355 LYS A C 1
ATOM 2827 O O . LYS A 1 356 ? 17.640 70.002 68.229 1.00 42.00 355 LYS A O 1
ATOM 2833 N N . PHE A 1 357 ? 17.863 67.973 69.173 1.00 42.36 356 PHE A N 1
ATOM 2834 C CA . PHE A 1 357 ? 16.409 67.795 69.237 1.00 41.43 356 PHE A CA 1
ATOM 2835 C C . PHE A 1 357 ? 15.945 66.882 70.358 1.00 45.43 356 PHE A C 1
ATOM 2836 O O . PHE A 1 357 ? 16.720 66.081 70.885 1.00 44.90 356 PHE A O 1
ATOM 2844 N N . ILE A 1 358 ? 14.646 66.988 70.678 1.00 41.88 357 ILE A N 1
ATOM 2845 C CA . ILE A 1 358 ? 13.915 66.115 71.602 1.00 42.03 357 ILE A CA 1
ATOM 2846 C C . ILE A 1 358 ? 12.515 65.925 71.037 1.00 44.37 357 ILE A C 1
ATOM 2847 O O . ILE A 1 358 ? 11.782 66.892 70.877 1.00 44.14 357 ILE A O 1
ATOM 2852 N N . TYR A 1 359 ? 12.159 64.699 70.711 1.00 40.68 358 TYR A N 1
ATOM 2853 C CA . TYR A 1 359 ? 10.815 64.362 70.287 1.00 39.62 358 TYR A CA 1
ATOM 2854 C C . TYR A 1 359 ? 10.212 63.495 71.401 1.00 47.60 358 TYR A C 1
ATOM 2855 O O . TYR A 1 359 ? 10.737 62.426 71.711 1.00 49.84 358 TYR A O 1
ATOM 2864 N N . LEU A 1 360 ? 9.193 64.019 72.078 1.00 43.98 359 LEU A N 1
ATOM 2865 C CA . LEU A 1 360 ? 8.491 63.313 73.166 1.00 43.87 359 LEU A CA 1
ATOM 2866 C C . LEU A 1 360 ? 7.209 62.777 72.583 1.00 45.62 359 LEU A C 1
ATOM 2867 O O . LEU A 1 360 ? 6.499 63.522 71.935 1.00 43.78 359 LEU A O 1
ATOM 2872 N N . ILE A 1 361 ? 6.931 61.490 72.755 1.00 43.24 360 ILE A N 1
ATOM 2873 C CA . ILE A 1 361 ? 5.711 60.871 72.234 1.00 42.80 360 ILE A CA 1
ATOM 2874 C C . ILE A 1 361 ? 5.046 60.137 73.393 1.00 48.30 360 ILE A C 1
ATOM 2875 O O . ILE A 1 361 ? 5.713 59.362 74.082 1.00 47.98 360 ILE A O 1
ATOM 2880 N N . LEU A 1 362 ? 3.745 60.375 73.620 1.00 45.23 361 LEU A N 1
ATOM 2881 C CA . LEU A 1 362 ? 3.043 59.649 74.690 1.00 45.22 361 LEU A CA 1
ATOM 2882 C C . LEU A 1 362 ? 2.624 58.289 74.157 1.00 49.35 361 LEU A C 1
ATOM 2883 O O . LEU A 1 362 ? 2.124 58.206 73.025 1.00 48.16 361 LEU A O 1
ATOM 2888 N N . PRO A 1 363 ? 2.809 57.211 74.935 1.00 45.34 362 PRO A N 1
ATOM 2889 C CA . PRO A 1 363 ? 2.377 55.888 74.454 1.00 45.98 362 PRO A CA 1
ATOM 2890 C C . PRO A 1 363 ? 0.863 55.705 74.625 1.00 52.92 362 PRO A C 1
ATOM 2891 O O . PRO A 1 363 ? 0.239 56.441 75.382 1.00 50.57 362 PRO A O 1
ATOM 2895 N N . VAL A 1 364 ? 0.274 54.747 73.918 1.00 55.47 363 VAL A N 1
ATOM 2896 C CA . VAL A 1 364 ? -1.154 54.478 74.021 1.00 59.66 363 VAL A CA 1
ATOM 2897 C C . VAL A 1 364 ? -1.329 53.405 75.071 1.00 75.27 363 VAL A C 1
ATOM 2898 O O . VAL A 1 364 ? -0.692 52.350 74.991 1.00 75.73 363 VAL A O 1
ATOM 2902 N N . ASN A 1 365 ? -2.128 53.694 76.099 1.00 79.70 364 ASN A N 1
ATOM 2903 C CA . ASN A 1 365 ? -2.336 52.748 77.191 1.00 84.06 364 ASN A CA 1
ATOM 2904 C C . ASN A 1 365 ? -3.329 51.641 76.721 1.00 92.53 364 ASN A C 1
ATOM 2905 O O . ASN A 1 365 ? -4.472 51.573 77.193 1.00 94.58 364 ASN A O 1
ATOM 2910 N N . PHE A 1 366 ? -2.859 50.795 75.752 1.00 88.70 365 PHE A N 1
ATOM 2911 C CA . PHE A 1 366 ? -3.564 49.661 75.130 1.00 110.84 365 PHE A CA 1
ATOM 2912 C C . PHE A 1 366 ? -3.851 48.558 76.165 1.00 157.35 365 PHE A C 1
ATOM 2913 O O . PHE A 1 366 ? -3.064 48.342 77.089 1.00 122.17 365 PHE A O 1
ATOM 2921 N N . GLY B 1 1 ? -0.314 24.056 49.499 1.00 71.55 0 GLY B N 1
ATOM 2922 C CA . GLY B 1 1 ? -0.396 25.468 49.109 1.00 69.23 0 GLY B CA 1
ATOM 2923 C C . GLY B 1 1 ? 0.844 26.035 48.431 1.00 68.20 0 GLY B C 1
ATOM 2924 O O . GLY B 1 1 ? 1.952 25.505 48.598 1.00 70.79 0 GLY B O 1
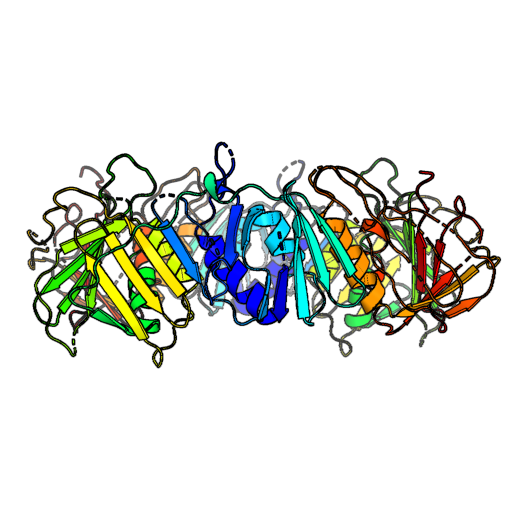ATOM 2933 N N . LYS B 1 3 ? 4.068 28.407 47.172 1.00 51.75 2 LYS B N 1
ATOM 2934 C CA . LYS B 1 3 ? 5.279 28.987 47.772 1.00 51.80 2 LYS B CA 1
ATOM 2935 C C . LYS B 1 3 ? 6.211 29.496 46.677 1.00 56.66 2 LYS B C 1
ATOM 2936 O O . LYS B 1 3 ? 6.642 28.711 45.822 1.00 56.07 2 LYS B O 1
ATOM 2942 N N . LEU B 1 4 ? 6.479 30.828 46.684 1.00 52.02 3 LEU B N 1
ATOM 2943 C CA . LEU B 1 4 ? 7.346 31.461 45.682 1.00 51.54 3 LEU B CA 1
ATOM 2944 C C . LEU B 1 4 ? 8.363 32.348 46.309 1.00 56.57 3 LEU B C 1
ATOM 2945 O O . LEU B 1 4 ? 8.105 32.877 47.381 1.00 57.24 3 LEU B O 1
ATOM 2950 N N . ILE B 1 5 ? 9.474 32.612 45.583 1.00 53.91 4 ILE B N 1
ATOM 2951 C CA . ILE B 1 5 ? 10.532 33.559 45.950 1.00 53.14 4 ILE B CA 1
ATOM 2952 C C . ILE B 1 5 ? 10.766 34.465 44.739 1.00 54.88 4 ILE B C 1
ATOM 2953 O O . ILE B 1 5 ? 11.067 33.962 43.665 1.00 54.10 4 ILE B O 1
ATOM 2958 N N . CYS B 1 6 ? 10.602 35.779 44.899 1.00 52.16 5 CYS B N 1
ATOM 2959 C CA . CYS B 1 6 ? 10.764 36.787 43.840 1.00 53.23 5 CYS B CA 1
ATOM 2960 C C . CYS B 1 6 ? 11.581 37.924 44.334 1.00 55.01 5 CYS B C 1
ATOM 2961 O O . CYS B 1 6 ? 11.383 38.323 45.472 1.00 54.34 5 CYS B O 1
ATOM 2964 N N . SER B 1 7 ? 12.340 38.590 43.443 1.00 50.80 6 SER B N 1
ATOM 2965 C CA . SER B 1 7 ? 13.013 39.828 43.819 1.00 50.10 6 SER B CA 1
ATOM 2966 C C . SER B 1 7 ? 11.926 40.867 43.977 1.00 50.25 6 SER B C 1
ATOM 2967 O O . SER B 1 7 ? 10.969 40.826 43.222 1.00 49.60 6 SER B O 1
ATOM 2970 N N . LYS B 1 8 ? 12.035 41.746 44.981 1.00 44.15 7 LYS B N 1
ATOM 2971 C CA . LYS B 1 8 ? 11.039 42.775 45.253 1.00 41.87 7 LYS B CA 1
ATOM 2972 C C . LYS B 1 8 ? 10.836 43.685 44.030 1.00 44.91 7 LYS B C 1
ATOM 2973 O O . LYS B 1 8 ? 9.701 44.057 43.745 1.00 43.38 7 LYS B O 1
ATOM 2979 N N . ALA B 1 9 ? 11.928 44.061 43.329 1.00 42.31 8 ALA B N 1
ATOM 2980 C CA . ALA B 1 9 ? 11.863 44.988 42.189 1.00 41.18 8 ALA B CA 1
ATOM 2981 C C . ALA B 1 9 ? 11.063 44.384 41.046 1.00 44.35 8 ALA B C 1
ATOM 2982 O O . ALA B 1 9 ? 10.264 45.077 40.434 1.00 42.58 8 ALA B O 1
ATOM 2984 N N . ASN B 1 10 ? 11.205 43.075 40.824 1.00 42.11 9 ASN B N 1
ATOM 2985 C CA . ASN B 1 10 ? 10.477 42.405 39.758 1.00 42.11 9 ASN B CA 1
ATOM 2986 C C . ASN B 1 10 ? 9.014 42.301 40.113 1.00 46.62 9 ASN B C 1
ATOM 2987 O O . ASN B 1 10 ? 8.160 42.509 39.267 1.00 45.39 9 ASN B O 1
ATOM 2992 N N . LEU B 1 11 ? 8.728 42.029 41.393 1.00 44.31 10 LEU B N 1
ATOM 2993 C CA . LEU B 1 11 ? 7.366 41.886 41.880 1.00 43.89 10 LEU B CA 1
ATOM 2994 C C . LEU B 1 11 ? 6.691 43.240 41.860 1.00 46.58 10 LEU B C 1
ATOM 2995 O O . LEU B 1 11 ? 5.546 43.316 41.445 1.00 47.48 10 LEU B O 1
ATOM 3000 N N . LEU B 1 12 ? 7.432 44.319 42.208 1.00 41.65 11 LEU B N 1
ATOM 3001 C CA . LEU B 1 12 ? 6.899 45.671 42.212 1.00 40.20 11 LEU B CA 1
ATOM 3002 C C . LEU B 1 12 ? 6.576 46.135 40.798 1.00 45.03 11 LEU B C 1
ATOM 3003 O O . LEU B 1 12 ? 5.496 46.681 40.571 1.00 44.90 11 LEU B O 1
ATOM 3008 N N . LYS B 1 13 ? 7.499 45.946 39.858 1.00 43.35 12 LYS B N 1
ATOM 3009 C CA . LYS B 1 13 ? 7.238 46.335 38.478 1.00 43.98 12 LYS B CA 1
ATOM 3010 C C . LYS B 1 13 ? 5.967 45.613 37.978 1.00 47.43 12 LYS B C 1
ATOM 3011 O O . LYS B 1 13 ? 5.116 46.251 37.391 1.00 45.97 12 LYS B O 1
ATOM 3017 N N . GLY B 1 14 ? 5.823 44.333 38.302 1.00 45.86 13 GLY B N 1
ATOM 3018 C CA . GLY B 1 14 ? 4.673 43.542 37.883 1.00 46.40 13 GLY B CA 1
ATOM 3019 C C . GLY B 1 14 ? 3.341 43.987 38.450 1.00 51.23 13 GLY B C 1
ATOM 3020 O O . GLY B 1 14 ? 2.360 44.081 37.698 1.00 50.16 13 GLY B O 1
ATOM 3021 N N . VAL B 1 15 ? 3.280 44.238 39.788 1.00 47.21 14 VAL B N 1
ATOM 3022 C CA . VAL B 1 15 ? 2.018 44.661 40.424 1.00 46.98 14 VAL B CA 1
ATOM 3023 C C . VAL B 1 15 ? 1.627 46.047 39.907 1.00 48.73 14 VAL B C 1
ATOM 3024 O O . VAL B 1 15 ? 0.445 46.297 39.727 1.00 48.86 14 VAL B O 1
ATOM 3028 N N . ASN B 1 16 ? 2.613 46.916 39.633 1.00 43.92 15 ASN B N 1
ATOM 3029 C CA . ASN B 1 16 ? 2.400 48.253 39.092 1.00 42.57 15 ASN B CA 1
ATOM 3030 C C . ASN B 1 16 ? 1.859 48.212 37.664 1.00 48.73 15 ASN B C 1
ATOM 3031 O O . ASN B 1 16 ? 1.188 49.140 37.249 1.00 50.73 15 ASN B O 1
ATOM 3036 N N . ILE B 1 17 ? 2.147 47.158 36.917 1.00 45.45 16 ILE B N 1
ATOM 3037 C CA . ILE B 1 17 ? 1.642 47.017 35.558 1.00 44.27 16 ILE B CA 1
ATOM 3038 C C . ILE B 1 17 ? 0.196 46.483 35.586 1.00 47.19 16 ILE B C 1
ATOM 3039 O O . ILE B 1 17 ? -0.685 47.116 35.021 1.00 47.46 16 ILE B O 1
ATOM 3044 N N . VAL B 1 18 ? -0.050 45.355 36.257 1.00 43.96 17 VAL B N 1
ATOM 3045 C CA . VAL B 1 18 ? -1.361 44.691 36.252 1.00 44.75 17 VAL B CA 1
ATOM 3046 C C . VAL B 1 18 ? -2.435 45.496 36.982 1.00 51.85 17 VAL B C 1
ATOM 3047 O O . VAL B 1 18 ? -3.606 45.362 36.634 1.00 53.38 17 VAL B O 1
ATOM 3051 N N . SER B 1 19 ? -2.045 46.353 37.936 1.00 49.65 18 SER B N 1
ATOM 3052 C CA . SER B 1 19 ? -2.948 47.235 38.689 1.00 50.39 18 SER B CA 1
ATOM 3053 C C . SER B 1 19 ? -3.770 48.169 37.791 1.00 56.04 18 SER B C 1
ATOM 3054 O O . SER B 1 19 ? -4.833 48.625 38.212 1.00 56.58 18 SER B O 1
ATOM 3057 N N . LYS B 1 20 ? -3.292 48.461 36.568 1.00 52.65 19 LYS B N 1
ATOM 3058 C CA . LYS B 1 20 ? -4.012 49.333 35.618 1.00 50.67 19 LYS B CA 1
ATOM 3059 C C . LYS B 1 20 ? -5.301 48.693 35.093 1.00 55.45 19 LYS B C 1
ATOM 3060 O O . LYS B 1 20 ? -6.086 49.386 34.467 1.00 55.00 19 LYS B O 1
ATOM 3066 N N . ALA B 1 21 ? -5.528 47.382 35.362 1.00 52.25 20 ALA B N 1
ATOM 3067 C CA . ALA B 1 21 ? -6.731 46.657 34.943 1.00 51.90 20 ALA B CA 1
ATOM 3068 C C . ALA B 1 21 ? -7.621 46.359 36.138 1.00 56.68 20 ALA B C 1
ATOM 3069 O O . ALA B 1 21 ? -8.655 45.702 35.988 1.00 57.13 20 ALA B O 1
ATOM 3071 N N . VAL B 1 22 ? -7.203 46.817 37.333 1.00 52.67 21 VAL B N 1
ATOM 3072 C CA . VAL B 1 22 ? -7.969 46.615 38.566 1.00 52.95 21 VAL B CA 1
ATOM 3073 C C . VAL B 1 22 ? -9.006 47.755 38.654 1.00 54.72 21 VAL B C 1
ATOM 3074 O O . VAL B 1 22 ? -8.605 48.915 38.628 1.00 51.32 21 VAL B O 1
ATOM 3078 N N . PRO B 1 23 ? -10.332 47.458 38.736 1.00 54.05 22 PRO B N 1
ATOM 3079 C CA . PRO B 1 23 ? -11.322 48.555 38.788 1.00 55.33 22 PRO B CA 1
ATOM 3080 C C . PRO B 1 23 ? -11.129 49.489 39.985 1.00 62.23 22 PRO B C 1
ATOM 3081 O O . PRO B 1 23 ? -10.862 49.071 41.117 1.00 61.54 22 PRO B O 1
ATOM 3085 N N . THR B 1 24 ? -11.202 50.774 39.679 1.00 62.25 23 THR B N 1
ATOM 3086 C CA . THR B 1 24 ? -11.050 51.911 40.604 1.00 64.45 23 THR B CA 1
ATOM 3087 C C . THR B 1 24 ? -12.054 51.827 41.767 1.00 71.16 23 THR B C 1
ATOM 3088 O O . THR B 1 24 ? -11.666 51.928 42.923 1.00 71.16 23 THR B O 1
ATOM 3092 N N . ARG B 1 25 ? -13.334 51.608 41.433 1.00 69.44 24 ARG B N 1
ATOM 3093 C CA . ARG B 1 25 ? -14.460 51.474 42.352 1.00 70.62 24 ARG B CA 1
ATOM 3094 C C . ARG B 1 25 ? -15.429 50.477 41.744 1.00 73.52 24 ARG B C 1
ATOM 3095 O O . ARG B 1 25 ? -15.865 50.672 40.607 1.00 73.10 24 ARG B O 1
ATOM 3097 N N . THR B 1 26 ? -15.724 49.378 42.463 1.00 69.15 25 THR B N 1
ATOM 3098 C CA . THR B 1 26 ? -16.601 48.327 41.939 1.00 69.18 25 THR B CA 1
ATOM 3099 C C . THR B 1 26 ? -17.382 47.616 43.050 1.00 74.26 25 THR B C 1
ATOM 3100 O O . THR B 1 26 ? -16.948 47.572 44.203 1.00 72.87 25 THR B O 1
ATOM 3104 N N . THR B 1 27 ? -18.512 47.016 42.658 1.00 72.44 26 THR B N 1
ATOM 3105 C CA . THR B 1 27 ? -19.392 46.219 43.507 1.00 73.59 26 THR B CA 1
ATOM 3106 C C . THR B 1 27 ? -18.931 44.763 43.489 1.00 79.63 26 THR B C 1
ATOM 3107 O O . THR B 1 27 ? -19.349 43.977 44.339 1.00 80.74 26 THR B O 1
ATOM 3119 N N . ALA B 1 29 ? -16.185 42.110 44.141 1.00 71.85 28 ALA B N 1
ATOM 3120 C CA . ALA B 1 29 ? -15.049 41.913 45.044 1.00 69.65 28 ALA B CA 1
ATOM 3121 C C . ALA B 1 29 ? -13.830 41.185 44.414 1.00 70.23 28 ALA B C 1
ATOM 3122 O O . ALA B 1 29 ? -12.716 41.682 44.605 1.00 67.34 28 ALA B O 1
ATOM 3124 N N . ILE B 1 30 ? -14.008 40.027 43.685 1.00 66.96 29 ILE B N 1
ATOM 3125 C CA . ILE B 1 30 ? -12.861 39.308 43.084 1.00 65.95 29 ILE B CA 1
ATOM 3126 C C . ILE B 1 30 ? -12.137 40.212 42.052 1.00 66.96 29 ILE B C 1
ATOM 3127 O O . ILE B 1 30 ? -10.938 40.012 41.827 1.00 67.64 29 ILE B O 1
ATOM 3132 N N . LEU B 1 31 ? -12.846 41.233 41.472 1.00 59.01 30 LEU B N 1
ATOM 3133 C CA . LEU B 1 31 ? -12.252 42.168 40.513 1.00 56.96 30 LEU B CA 1
ATOM 3134 C C . LEU B 1 31 ? -11.267 43.126 41.189 1.00 61.00 30 LEU B C 1
ATOM 3135 O O . LEU B 1 31 ? -10.405 43.682 40.505 1.00 59.81 30 LEU B O 1
ATOM 3140 N N . GLU B 1 32 ? -11.373 43.302 42.521 1.00 57.61 31 GLU B N 1
ATOM 3141 C CA . GLU B 1 32 ? -10.453 44.142 43.295 1.00 57.36 31 GLU B CA 1
ATOM 3142 C C . GLU B 1 32 ? -9.135 43.381 43.616 1.00 59.21 31 GLU B C 1
ATOM 3143 O O . GLU B 1 32 ? -8.295 43.931 44.328 1.00 56.94 31 GLU B O 1
ATOM 3146 N N . CYS B 1 33 ? -8.963 42.134 43.091 1.00 55.91 32 CYS B N 1
ATOM 3147 C CA . CYS B 1 33 ? -7.787 41.292 43.330 1.00 56.50 32 CYS B CA 1
ATOM 3148 C C . CYS B 1 33 ? -6.844 41.195 42.132 1.00 56.99 32 CYS B C 1
ATOM 3149 O O . CYS B 1 33 ? -7.231 41.381 40.979 1.00 55.52 32 CYS B O 1
ATOM 3152 N N . ILE B 1 34 ? -5.594 40.826 42.444 1.00 51.04 33 ILE B N 1
ATOM 3153 C CA . ILE B 1 34 ? -4.541 40.468 41.512 1.00 48.18 33 ILE B CA 1
ATOM 3154 C C . ILE B 1 34 ? -4.402 38.949 41.636 1.00 51.43 33 ILE B C 1
ATOM 3155 O O . ILE B 1 34 ? -4.268 38.439 42.745 1.00 51.87 33 ILE B O 1
ATOM 3160 N N . LEU B 1 35 ? -4.447 38.229 40.525 1.00 46.98 34 LEU B N 1
ATOM 3161 C CA . LEU B 1 35 ? -4.209 36.807 40.570 1.00 47.94 34 LEU B CA 1
ATOM 3162 C C . LEU B 1 35 ? -2.714 36.495 40.448 1.00 52.33 34 LEU B C 1
ATOM 3163 O O . LEU B 1 35 ? -2.035 37.019 39.564 1.00 51.45 34 LEU B O 1
ATOM 3168 N N . ILE B 1 36 ? -2.217 35.615 41.319 1.00 48.96 35 ILE B N 1
ATOM 3169 C CA . ILE B 1 36 ? -0.871 35.082 41.214 1.00 48.37 35 ILE B CA 1
ATOM 3170 C C . ILE B 1 36 ? -1.051 33.648 40.713 1.00 56.18 35 ILE B C 1
ATOM 3171 O O . ILE B 1 36 ? -1.604 32.813 41.430 1.00 57.74 35 ILE B O 1
ATOM 3176 N N . ASP B 1 37 ? -0.668 33.387 39.458 1.00 52.97 36 ASP B N 1
ATOM 3177 C CA . ASP B 1 37 ? -0.748 32.048 38.891 1.00 53.71 36 ASP B CA 1
ATOM 3178 C C . ASP B 1 37 ? 0.658 31.488 38.757 1.00 58.78 36 ASP B C 1
ATOM 3179 O O . ASP B 1 37 ? 1.438 31.945 37.921 1.00 58.94 36 ASP B O 1
ATOM 3184 N N . ALA B 1 38 ? 0.992 30.546 39.622 1.00 56.48 37 ALA B N 1
ATOM 3185 C CA . ALA B 1 38 ? 2.264 29.843 39.611 1.00 57.23 37 ALA B CA 1
ATOM 3186 C C . ALA B 1 38 ? 1.993 28.328 39.511 1.00 66.60 37 ALA B C 1
ATOM 3187 O O . ALA B 1 38 ? 2.693 27.535 40.137 1.00 66.79 37 ALA B O 1
ATOM 3189 N N . SER B 1 39 ? 0.951 27.927 38.730 1.00 66.79 38 SER B N 1
ATOM 3190 C CA . SER B 1 39 ? 0.551 26.517 38.580 1.00 68.78 38 SER B CA 1
ATOM 3191 C C . SER B 1 39 ? 1.428 25.752 37.589 1.00 76.18 38 SER B C 1
ATOM 3192 O O . SER B 1 39 ? 1.524 24.534 37.700 1.00 78.31 38 SER B O 1
ATOM 3195 N N . ALA B 1 40 ? 2.055 26.443 36.627 1.00 73.43 39 ALA B N 1
ATOM 3196 C CA . ALA B 1 40 ? 2.918 25.806 35.628 1.00 74.13 39 ALA B CA 1
ATOM 3197 C C . ALA B 1 40 ? 4.415 26.039 35.960 1.00 77.30 39 ALA B C 1
ATOM 3198 O O . ALA B 1 40 ? 4.848 25.686 37.056 1.00 75.81 39 ALA B O 1
ATOM 3200 N N . ASN B 1 41 ? 5.191 26.625 35.023 1.00 74.59 40 ASN B N 1
ATOM 3201 C CA . ASN B 1 41 ? 6.622 26.879 35.199 1.00 74.39 40 ASN B CA 1
ATOM 3202 C C . ASN B 1 41 ? 6.942 28.373 35.181 1.00 77.12 40 ASN B C 1
ATOM 3203 O O . ASN B 1 41 ? 8.113 28.750 35.159 1.00 78.09 40 ASN B O 1
ATOM 3208 N N . GLU B 1 42 ? 5.913 29.224 35.172 1.00 70.21 41 GLU B N 1
ATOM 3209 C CA . GLU B 1 42 ? 6.097 30.674 35.159 1.00 67.92 41 GLU B CA 1
ATOM 3210 C C . GLU B 1 42 ? 5.295 31.330 36.264 1.00 66.17 41 GLU B C 1
ATOM 3211 O O . GLU B 1 42 ? 4.208 30.853 36.606 1.00 66.88 41 GLU B O 1
ATOM 3217 N N . ILE B 1 43 ? 5.795 32.443 36.791 1.00 57.44 42 ILE B N 1
ATOM 3218 C CA . ILE B 1 43 ? 5.046 33.224 37.774 1.00 54.71 42 ILE B CA 1
ATOM 3219 C C . ILE B 1 43 ? 4.337 34.284 36.980 1.00 55.60 42 ILE B C 1
ATOM 3220 O O . ILE B 1 43 ? 4.965 35.154 36.374 1.00 53.75 42 ILE B O 1
ATOM 3225 N N . LYS B 1 44 ? 3.023 34.192 36.970 1.00 52.23 43 LYS B N 1
ATOM 3226 C CA . LYS B 1 44 ? 2.171 35.076 36.203 1.00 51.15 43 LYS B CA 1
ATOM 3227 C C . LYS B 1 44 ? 1.309 35.912 37.133 1.00 55.04 43 LYS B C 1
ATOM 3228 O O . LYS B 1 44 ? 0.638 35.349 37.994 1.00 55.11 43 LYS B O 1
ATOM 3234 N N . LEU B 1 45 ? 1.330 37.248 36.970 1.00 50.44 44 LEU B N 1
ATOM 3235 C CA . LEU B 1 45 ? 0.432 38.154 37.674 1.00 49.07 44 LEU B CA 1
ATOM 3236 C C . LEU B 1 45 ? -0.661 38.501 36.724 1.00 53.32 44 LEU B C 1
ATOM 3237 O O . LEU B 1 45 ? -0.379 38.704 35.550 1.00 52.89 44 LEU B O 1
ATOM 3250 N N . ALA B 1 47 ? -4.635 40.701 36.250 1.00 47.98 46 ALA B N 1
ATOM 3251 C CA . ALA B 1 47 ? -5.782 41.506 36.642 1.00 48.65 46 ALA B CA 1
ATOM 3252 C C . ALA B 1 47 ? -6.747 41.574 35.463 1.00 55.53 46 ALA B C 1
ATOM 3253 O O . ALA B 1 47 ? -6.318 41.670 34.305 1.00 54.35 46 ALA B O 1
ATOM 3255 N N . ASN B 1 48 ? -8.037 41.375 35.740 1.00 54.77 47 ASN B N 1
ATOM 3256 C CA . ASN B 1 48 ? -9.055 41.377 34.700 1.00 55.71 47 ASN B CA 1
ATOM 3257 C C . ASN B 1 48 ? -10.325 42.046 35.182 1.00 63.59 47 ASN B C 1
ATOM 3258 O O . ASN B 1 48 ? -10.866 41.638 36.204 1.00 65.74 47 ASN B O 1
ATOM 3263 N N . ASP B 1 49 ? -10.825 43.045 34.432 1.00 60.20 48 ASP B N 1
ATOM 3264 C CA . ASP B 1 49 ? -12.077 43.725 34.763 1.00 59.95 48 ASP B CA 1
ATOM 3265 C C . ASP B 1 49 ? -13.215 43.287 33.819 1.00 65.10 48 ASP B C 1
ATOM 3266 O O . ASP B 1 49 ? -14.293 43.882 33.852 1.00 65.59 48 ASP B O 1
ATOM 3279 N N . GLU B 1 51 ? -13.406 43.594 30.617 1.00 52.05 50 GLU B N 1
ATOM 3280 C CA . GLU B 1 51 ? -13.219 44.356 29.391 1.00 50.53 50 GLU B CA 1
ATOM 3281 C C . GLU B 1 51 ? -11.712 44.368 29.062 1.00 54.05 50 GLU B C 1
ATOM 3282 O O . GLU B 1 51 ? -11.312 44.089 27.937 1.00 53.31 50 GLU B O 1
ATOM 3288 N N . LEU B 1 52 ? -10.896 44.707 30.058 1.00 50.85 51 LEU B N 1
ATOM 3289 C CA . LEU B 1 52 ? -9.449 44.808 29.935 1.00 49.25 51 LEU B CA 1
ATOM 3290 C C . LEU B 1 52 ? -8.763 43.830 30.873 1.00 54.62 51 LEU B C 1
ATOM 3291 O O . LEU B 1 52 ? -9.040 43.817 32.067 1.00 55.53 51 LEU B O 1
ATOM 3296 N N . GLY B 1 53 ? -7.874 43.027 30.302 1.00 51.49 52 GLY B N 1
ATOM 3297 C CA . GLY B 1 53 ? -7.042 42.055 30.992 1.00 50.92 52 GLY B CA 1
ATOM 3298 C C . GLY B 1 53 ? -5.573 42.395 30.834 1.00 54.80 52 GLY B C 1
ATOM 3299 O O . GLY B 1 53 ? -5.130 42.767 29.746 1.00 54.32 52 GLY B O 1
ATOM 3300 N N . ILE B 1 54 ? -4.814 42.341 31.930 1.00 51.02 53 ILE B N 1
ATOM 3301 C CA . ILE B 1 54 ? -3.376 42.575 31.887 1.00 49.64 53 ILE B CA 1
ATOM 3302 C C . ILE B 1 54 ? -2.730 41.394 32.596 1.00 57.06 53 ILE B C 1
ATOM 3303 O O . ILE B 1 54 ? -3.132 40.999 33.693 1.00 58.02 53 ILE B O 1
ATOM 3308 N N . GLU B 1 55 ? -1.689 40.878 31.964 1.00 52.91 54 GLU B N 1
ATOM 3309 C CA . GLU B 1 55 ? -0.898 39.725 32.357 1.00 52.07 54 GLU B CA 1
ATOM 3310 C C . GLU B 1 55 ? 0.563 40.075 32.268 1.00 52.44 54 GLU B C 1
ATOM 3311 O O . GLU B 1 55 ? 0.991 40.706 31.302 1.00 50.52 54 GLU B O 1
ATOM 3317 N N . THR B 1 56 ? 1.344 39.651 33.246 1.00 48.94 55 THR B N 1
ATOM 3318 C CA . THR B 1 56 ? 2.770 39.936 33.244 1.00 48.89 55 THR B CA 1
ATOM 3319 C C . THR B 1 56 ? 3.498 38.756 33.900 1.00 54.12 55 THR B C 1
ATOM 3320 O O . THR B 1 56 ? 2.933 38.061 34.762 1.00 53.09 55 THR B O 1
ATOM 3324 N N . ILE B 1 57 ? 4.716 38.470 33.409 1.00 52.06 56 ILE B N 1
ATOM 3325 C CA . ILE B 1 57 ? 5.534 37.369 33.909 1.00 53.10 56 ILE B CA 1
ATOM 3326 C C . ILE B 1 57 ? 6.567 37.943 34.860 1.00 55.33 56 ILE B C 1
ATOM 3327 O O . ILE B 1 57 ? 7.247 38.921 34.521 1.00 56.67 56 ILE B O 1
ATOM 3332 N N . ILE B 1 58 ? 6.636 37.368 36.062 1.00 49.30 57 ILE B N 1
ATOM 3333 C CA . ILE B 1 58 ? 7.582 37.768 37.115 1.00 48.83 57 ILE B CA 1
ATOM 3334 C C . ILE B 1 58 ? 8.690 36.743 37.179 1.00 55.32 57 ILE B C 1
ATOM 3335 O O . ILE B 1 58 ? 8.412 35.541 37.219 1.00 53.56 57 ILE B O 1
ATOM 3340 N N . ASP B 1 59 ? 9.952 37.212 37.155 1.00 55.69 58 ASP B N 1
ATOM 3341 C CA . ASP B 1 59 ? 11.096 36.310 37.326 1.00 57.33 58 ASP B CA 1
ATOM 3342 C C . ASP B 1 59 ? 11.123 35.909 38.786 1.00 58.01 58 ASP B C 1
ATOM 3343 O O . ASP B 1 59 ? 10.890 36.743 39.661 1.00 59.08 58 ASP B O 1
ATOM 3348 N N . GLY B 1 60 ? 11.331 34.637 39.033 1.00 52.89 59 GLY B N 1
ATOM 3349 C CA . GLY B 1 60 ? 11.369 34.098 40.379 1.00 52.43 59 GLY B CA 1
ATOM 3350 C C . GLY B 1 60 ? 11.412 32.592 40.409 1.00 59.06 59 GLY B C 1
ATOM 3351 O O . GLY B 1 60 ? 11.422 31.945 39.361 1.00 59.87 59 GLY B O 1
ATOM 3352 N N . THR B 1 61 ? 11.403 32.033 41.617 1.00 56.29 60 THR B N 1
ATOM 3353 C CA . THR B 1 61 ? 11.479 30.606 41.866 1.00 56.54 60 THR B CA 1
ATOM 3354 C C . THR B 1 61 ? 10.161 30.106 42.415 1.00 63.30 60 THR B C 1
ATOM 3355 O O . THR B 1 61 ? 9.644 30.660 43.392 1.00 62.02 60 THR B O 1
ATOM 3359 N N . ILE B 1 62 ? 9.630 29.028 41.795 1.00 62.61 61 ILE B N 1
ATOM 3360 C CA . ILE B 1 62 ? 8.421 28.340 42.249 1.00 62.61 61 ILE B CA 1
ATOM 3361 C C . ILE B 1 62 ? 8.905 27.162 43.092 1.00 68.70 61 ILE B C 1
ATOM 3362 O O . ILE B 1 62 ? 9.530 26.244 42.564 1.00 71.15 61 ILE B O 1
ATOM 3367 N N . GLU B 1 63 ? 8.658 27.213 44.394 1.00 63.80 62 GLU B N 1
ATOM 3368 C CA . GLU B 1 63 ? 9.054 26.166 45.324 1.00 64.47 62 GLU B CA 1
ATOM 3369 C C . GLU B 1 63 ? 7.941 25.137 45.440 1.00 69.54 62 GLU B C 1
ATOM 3370 O O . GLU B 1 63 ? 8.208 23.949 45.612 1.00 70.22 62 GLU B O 1
ATOM 3376 N N . GLU B 1 64 ? 6.691 25.615 45.376 1.00 64.75 63 GLU B N 1
ATOM 3377 C CA . GLU B 1 64 ? 5.455 24.839 45.452 1.00 64.03 63 GLU B CA 1
ATOM 3378 C C . GLU B 1 64 ? 4.433 25.556 44.573 1.00 67.22 63 GLU B C 1
ATOM 3379 O O . GLU B 1 64 ? 4.139 26.734 44.786 1.00 64.95 63 GLU B O 1
ATOM 3381 N N . ARG B 1 65 ? 3.984 24.867 43.516 1.00 64.93 64 ARG B N 1
ATOM 3382 C CA . ARG B 1 65 ? 3.026 25.365 42.533 1.00 64.35 64 ARG B CA 1
ATOM 3383 C C . ARG B 1 65 ? 1.692 25.713 43.188 1.00 67.32 64 ARG B C 1
ATOM 3384 O O . ARG B 1 65 ? 1.289 25.077 44.175 1.00 69.32 64 ARG B O 1
ATOM 3392 N N . GLY B 1 66 ? 1.033 26.730 42.658 1.00 60.24 65 GLY B N 1
ATOM 3393 C CA . GLY B 1 66 ? -0.238 27.161 43.216 1.00 58.81 65 GLY B CA 1
ATOM 3394 C C . GLY B 1 66 ? -0.760 28.442 42.637 1.00 60.08 65 GLY B C 1
ATOM 3395 O O . GLY B 1 66 ? -0.098 29.090 41.824 1.00 57.77 65 GLY B O 1
ATOM 3396 N N . ILE B 1 67 ? -1.986 28.776 43.039 1.00 57.93 66 ILE B N 1
ATOM 3397 C CA . ILE B 1 67 ? -2.730 29.951 42.598 1.00 57.39 66 ILE B CA 1
ATOM 3398 C C . ILE B 1 67 ? -3.396 30.601 43.805 1.00 61.95 66 ILE B C 1
ATOM 3399 O O . ILE B 1 67 ? -3.944 29.902 44.655 1.00 64.25 66 ILE B O 1
ATOM 3404 N N . ILE B 1 68 ? -3.393 31.936 43.847 1.00 56.17 67 ILE B N 1
ATOM 3405 C CA . ILE B 1 68 ? -4.066 32.737 44.866 1.00 55.61 67 ILE B CA 1
ATOM 3406 C C . ILE B 1 68 ? -4.463 34.087 44.254 1.00 55.44 67 ILE B C 1
ATOM 3407 O O . ILE B 1 68 ? -3.765 34.573 43.366 1.00 53.23 67 ILE B O 1
ATOM 3412 N N . ALA B 1 69 ? -5.554 34.688 44.757 1.00 51.70 68 ALA B N 1
ATOM 3413 C CA . ALA B 1 69 ? -6.003 36.048 44.444 1.00 50.98 68 ALA B CA 1
ATOM 3414 C C . ALA B 1 69 ? -5.815 36.880 45.689 1.00 54.28 68 ALA B C 1
ATOM 3415 O O . ALA B 1 69 ? -6.239 36.474 46.757 1.00 54.46 68 ALA B O 1
ATOM 3417 N N . LEU B 1 70 ? -5.138 38.007 45.574 1.00 52.57 69 LEU B N 1
ATOM 3418 C CA . LEU B 1 70 ? -4.880 38.909 46.700 1.00 50.93 69 LEU B CA 1
ATOM 3419 C C . LEU B 1 70 ? -5.442 40.254 46.382 1.00 58.01 69 LEU B C 1
ATOM 3420 O O . LEU B 1 70 ? -5.410 40.649 45.217 1.00 58.09 69 LEU B O 1
ATOM 3425 N N . ASP B 1 71 ? -5.941 40.980 47.406 1.00 55.47 70 ASP B N 1
ATOM 3426 C CA . ASP B 1 71 ? -6.457 42.330 47.238 1.00 54.52 70 ASP B CA 1
ATOM 3427 C C . ASP B 1 71 ? -5.372 43.159 46.572 1.00 56.71 70 ASP B C 1
ATOM 3428 O O . ASP B 1 71 ? -4.269 43.213 47.092 1.00 55.96 70 ASP B O 1
ATOM 3433 N N . ALA B 1 72 ? -5.666 43.754 45.414 1.00 52.39 71 ALA B N 1
ATOM 3434 C CA . ALA B 1 72 ? -4.696 44.519 44.649 1.00 51.43 71 ALA B CA 1
ATOM 3435 C C . ALA B 1 72 ? -4.095 45.677 45.449 1.00 55.65 71 ALA B C 1
ATOM 3436 O O . ALA B 1 72 ? -2.881 45.869 45.377 1.00 54.65 71 ALA B O 1
ATOM 3438 N N . LYS B 1 73 ? -4.919 46.428 46.216 1.00 53.05 72 LYS B N 1
ATOM 3439 C CA . LYS B 1 73 ? -4.440 47.571 46.991 1.00 53.37 72 LYS B CA 1
ATOM 3440 C C . LYS B 1 73 ? -3.489 47.129 48.095 1.00 57.37 72 LYS B C 1
ATOM 3441 O O . LYS B 1 73 ? -2.364 47.628 48.143 1.00 56.94 72 LYS B O 1
ATOM 3445 N N . ILE B 1 74 ? -3.894 46.154 48.927 1.00 53.15 73 ILE B N 1
ATOM 3446 C CA . ILE B 1 74 ? -3.055 45.672 50.024 1.00 52.51 73 ILE B CA 1
ATOM 3447 C C . ILE B 1 74 ? -1.766 45.019 49.488 1.00 53.60 73 ILE B C 1
ATOM 3448 O O . ILE B 1 74 ? -0.695 45.346 49.976 1.00 52.26 73 ILE B O 1
ATOM 3453 N N . PHE B 1 75 ? -1.866 44.139 48.483 1.00 48.54 74 PHE B N 1
ATOM 3454 C CA . PHE B 1 75 ? -0.708 43.447 47.942 1.00 47.38 74 PHE B CA 1
ATOM 3455 C C . PHE B 1 75 ? 0.300 44.427 47.316 1.00 48.78 74 PHE B C 1
ATOM 3456 O O . PHE B 1 75 ? 1.481 44.306 47.595 1.00 46.97 74 PHE B O 1
ATOM 3464 N N . SER B 1 76 ? -0.153 45.407 46.528 1.00 46.48 75 SER B N 1
ATOM 3465 C CA . SER B 1 76 ? 0.760 46.382 45.942 1.00 46.44 75 SER B CA 1
ATOM 3466 C C . SER B 1 76 ? 1.428 47.247 47.025 1.00 51.19 75 SER B C 1
ATOM 3467 O O . SER B 1 76 ? 2.631 47.485 46.947 1.00 51.52 75 SER B O 1
ATOM 3470 N N . GLU B 1 77 ? 0.670 47.699 48.031 1.00 47.83 76 GLU B N 1
ATOM 3471 C CA . GLU B 1 77 ? 1.222 48.531 49.104 1.00 47.83 76 GLU B CA 1
ATOM 3472 C C . GLU B 1 77 ? 2.243 47.719 49.913 1.00 47.83 76 GLU B C 1
ATOM 3473 O O . GLU B 1 77 ? 3.289 48.250 50.263 1.00 45.32 76 GLU B O 1
ATOM 3479 N N . ILE B 1 78 ? 1.995 46.404 50.113 1.00 44.67 77 ILE B N 1
ATOM 3480 C CA . ILE B 1 78 ? 2.941 45.537 50.825 1.00 44.30 77 ILE B CA 1
ATOM 3481 C C . ILE B 1 78 ? 4.247 45.476 50.028 1.00 49.63 77 ILE B C 1
ATOM 3482 O O . ILE B 1 78 ? 5.288 45.804 50.576 1.00 49.42 77 ILE B O 1
ATOM 3487 N N . VAL B 1 79 ? 4.164 45.140 48.726 1.00 45.90 78 VAL B N 1
ATOM 3488 C CA . VAL B 1 79 ? 5.302 44.933 47.832 1.00 45.69 78 VAL B CA 1
ATOM 3489 C C . VAL B 1 79 ? 6.118 46.209 47.714 1.00 48.20 78 VAL B C 1
ATOM 3490 O O . VAL B 1 79 ? 7.341 46.159 47.814 1.00 48.36 78 VAL B O 1
ATOM 3494 N N A ARG B 1 80 ? 5.435 47.356 47.572 0.50 44.06 79 ARG B N 1
ATOM 3495 N N B ARG B 1 80 ? 5.462 47.335 47.534 0.50 43.90 79 ARG B N 1
ATOM 3496 C CA A ARG B 1 80 ? 6.026 48.692 47.439 0.50 43.67 79 ARG B CA 1
ATOM 3497 C CA B ARG B 1 80 ? 6.165 48.598 47.434 0.50 43.47 79 ARG B CA 1
ATOM 3498 C C A ARG B 1 80 ? 6.774 49.160 48.706 0.50 48.59 79 ARG B C 1
ATOM 3499 C C B ARG B 1 80 ? 6.979 48.871 48.725 0.50 47.52 79 ARG B C 1
ATOM 3500 O O A ARG B 1 80 ? 7.684 49.989 48.597 0.50 49.19 79 ARG B O 1
ATOM 3501 O O B ARG B 1 80 ? 8.174 49.167 48.648 0.50 47.10 79 ARG B O 1
ATOM 3516 N N . LYS B 1 81 ? 6.352 48.689 49.894 1.00 43.65 80 LYS B N 1
ATOM 3517 C CA . LYS B 1 81 ? 6.956 49.060 51.172 1.00 44.00 80 LYS B CA 1
ATOM 3518 C C . LYS B 1 81 ? 7.901 48.002 51.764 1.00 47.30 80 LYS B C 1
ATOM 3519 O O . LYS B 1 81 ? 8.578 48.299 52.740 1.00 45.40 80 LYS B O 1
ATOM 3525 N N . LEU B 1 82 ? 8.028 46.823 51.136 1.00 43.64 81 LEU B N 1
ATOM 3526 C CA . LEU B 1 82 ? 8.963 45.820 51.625 1.00 43.69 81 LEU B CA 1
ATOM 3527 C C . LEU B 1 82 ? 10.403 46.229 51.334 1.00 45.67 81 LEU B C 1
ATOM 3528 O O . LEU B 1 82 ? 10.629 47.023 50.419 1.00 41.23 81 LEU B O 1
ATOM 3533 N N . PRO B 1 83 ? 11.389 45.715 52.108 1.00 44.19 82 PRO B N 1
ATOM 3534 C CA . PRO B 1 83 ? 12.803 46.009 51.777 1.00 43.85 82 PRO B CA 1
ATOM 3535 C C . PRO B 1 83 ? 13.169 45.463 50.381 1.00 48.80 82 PRO B C 1
ATOM 3536 O O . PRO B 1 83 ? 12.457 44.603 49.834 1.00 46.93 82 PRO B O 1
ATOM 3540 N N . ASP B 1 84 ? 14.286 45.939 49.811 1.00 47.80 83 ASP B N 1
ATOM 3541 C CA . ASP B 1 84 ? 14.733 45.542 48.471 1.00 48.27 83 ASP B CA 1
ATOM 3542 C C . ASP B 1 84 ? 15.535 44.269 48.544 1.00 57.10 83 ASP B C 1
ATOM 3543 O O . ASP B 1 84 ? 16.756 44.287 48.451 1.00 62.54 83 ASP B O 1
ATOM 3548 N N . ASN B 1 85 ? 14.849 43.177 48.798 1.00 50.03 84 ASN B N 1
ATOM 3549 C CA . ASN B 1 85 ? 15.421 41.856 48.964 1.00 49.44 84 ASN B CA 1
ATOM 3550 C C . ASN B 1 85 ? 14.457 40.850 48.371 1.00 50.06 84 ASN B C 1
ATOM 3551 O O . ASN B 1 85 ? 13.520 41.260 47.693 1.00 50.37 84 ASN B O 1
ATOM 3556 N N . ASP B 1 86 ? 14.687 39.557 48.562 1.00 44.82 85 ASP B N 1
ATOM 3557 C CA . ASP B 1 86 ? 13.789 38.544 48.019 1.00 44.76 85 ASP B CA 1
ATOM 3558 C C . ASP B 1 86 ? 12.546 38.457 48.850 1.00 48.11 85 ASP B C 1
ATOM 3559 O O . ASP B 1 86 ? 12.595 38.501 50.077 1.00 48.11 85 ASP B O 1
ATOM 3564 N N . VAL B 1 87 ? 11.430 38.385 48.173 1.00 43.31 86 VAL B N 1
ATOM 3565 C CA . VAL B 1 87 ? 10.127 38.311 48.801 1.00 42.73 86 VAL B CA 1
ATOM 3566 C C . VAL B 1 87 ? 9.627 36.880 48.682 1.00 45.88 86 VAL B C 1
ATOM 3567 O O . VAL B 1 87 ? 9.596 36.332 47.580 1.00 45.40 86 VAL B O 1
ATOM 3571 N N . THR B 1 88 ? 9.217 36.292 49.805 1.00 40.93 87 THR B N 1
ATOM 3572 C CA . THR B 1 88 ? 8.609 34.977 49.789 1.00 42.50 87 THR B CA 1
ATOM 3573 C C . THR B 1 88 ? 7.106 35.166 49.976 1.00 46.60 87 THR B C 1
ATOM 3574 O O . THR B 1 88 ? 6.656 35.935 50.838 1.00 44.48 87 THR B O 1
ATOM 3578 N N . ILE B 1 89 ? 6.343 34.469 49.148 1.00 44.30 88 ILE B N 1
ATOM 3579 C CA . ILE B 1 89 ? 4.890 34.413 49.215 1.00 44.47 88 ILE B CA 1
ATOM 3580 C C . ILE B 1 89 ? 4.524 32.958 49.444 1.00 52.07 88 ILE B C 1
ATOM 3581 O O . ILE B 1 89 ? 4.864 32.096 48.625 1.00 51.59 88 ILE B O 1
ATOM 3586 N N . GLU B 1 90 ? 3.831 32.697 50.556 1.00 50.00 89 GLU B N 1
ATOM 3587 C CA . GLU B 1 90 ? 3.385 31.378 50.943 1.00 50.73 89 GLU B CA 1
ATOM 3588 C C . GLU B 1 90 ? 1.907 31.416 51.318 1.00 55.56 89 GLU B C 1
ATOM 3589 O O . GLU B 1 90 ? 1.480 32.293 52.069 1.00 54.12 89 GLU B O 1
ATOM 3595 N N . THR B 1 91 ? 1.138 30.467 50.793 1.00 53.49 90 THR B N 1
ATOM 3596 C CA . THR B 1 91 ? -0.291 30.329 51.089 1.00 55.00 90 THR B CA 1
ATOM 3597 C C . THR B 1 91 ? -0.585 28.917 51.613 1.00 62.84 90 THR B C 1
ATOM 3598 O O . THR B 1 91 ? 0.241 28.014 51.453 1.00 62.66 90 THR B O 1
ATOM 3602 N N . ASP B 1 92 ? -1.776 28.722 52.197 1.00 61.80 91 ASP B N 1
ATOM 3603 C CA . ASP B 1 92 ? -2.239 27.428 52.680 1.00 63.89 91 ASP B CA 1
ATOM 3604 C C . ASP B 1 92 ? -3.651 27.192 52.110 1.00 70.34 91 ASP B C 1
ATOM 3605 O O . ASP B 1 92 ? -4.144 28.049 51.368 1.00 69.95 91 ASP B O 1
ATOM 3610 N N . ALA B 1 93 ? -4.288 26.057 52.437 1.00 68.18 92 ALA B N 1
ATOM 3611 C CA . ALA B 1 93 ? -5.602 25.679 51.897 1.00 69.24 92 ALA B CA 1
ATOM 3612 C C . ALA B 1 93 ? -6.724 26.636 52.330 1.00 74.52 92 ALA B C 1
ATOM 3613 O O . ALA B 1 93 ? -7.680 26.830 51.570 1.00 75.57 92 ALA B O 1
ATOM 3615 N N . SER B 1 94 ? -6.585 27.259 53.514 1.00 69.88 93 SER B N 1
ATOM 3616 C CA . SER B 1 94 ? -7.552 28.210 54.061 1.00 69.79 93 SER B CA 1
ATOM 3617 C C . SER B 1 94 ? -7.364 29.619 53.461 1.00 72.62 93 SER B C 1
ATOM 3618 O O . SER B 1 94 ? -8.054 30.559 53.864 1.00 73.44 93 SER B O 1
ATOM 3621 N N . PHE B 1 95 ? -6.408 29.760 52.521 1.00 66.47 94 PHE B N 1
ATOM 3622 C CA . PHE B 1 95 ? -6.056 30.975 51.775 1.00 65.01 94 PHE B CA 1
ATOM 3623 C C . PHE B 1 95 ? -5.324 32.017 52.630 1.00 65.11 94 PHE B C 1
ATOM 3624 O O . PHE B 1 95 ? -5.135 33.143 52.174 1.00 63.51 94 PHE B O 1
ATOM 3632 N N . LYS B 1 96 ? -4.843 31.625 53.826 1.00 60.36 95 LYS B N 1
ATOM 3633 C CA . LYS B 1 96 ? -4.008 32.479 54.665 1.00 58.32 95 LYS B CA 1
ATOM 3634 C C . LYS B 1 96 ? -2.677 32.630 53.918 1.00 59.74 95 LYS B C 1
ATOM 3635 O O . LYS B 1 96 ? -2.102 31.638 53.457 1.00 58.22 95 LYS B O 1
ATOM 3637 N N . THR B 1 97 ? -2.257 33.875 53.707 1.00 54.14 96 THR B N 1
ATOM 3638 C CA . THR B 1 97 ? -1.067 34.201 52.948 1.00 52.36 96 THR B CA 1
ATOM 3639 C C . THR B 1 97 ? -0.049 34.912 53.832 1.00 56.25 96 THR B C 1
ATOM 3640 O O . THR B 1 97 ? -0.367 35.889 54.525 1.00 55.76 96 THR B O 1
ATOM 3644 N N . VAL B 1 98 ? 1.195 34.431 53.757 1.00 52.36 97 VAL B N 1
ATOM 3645 C CA . VAL B 1 98 ? 2.351 35.030 54.421 1.00 50.66 97 VAL B CA 1
ATOM 3646 C C . VAL B 1 98 ? 3.270 35.594 53.347 1.00 52.54 97 VAL B C 1
ATOM 3647 O O . VAL B 1 98 ? 3.660 34.888 52.414 1.00 52.83 97 VAL B O 1
ATOM 3651 N N . ILE B 1 99 ? 3.572 36.873 53.461 1.00 46.42 98 ILE B N 1
ATOM 3652 C CA . ILE B 1 99 ? 4.484 37.584 52.578 1.00 44.12 98 ILE B CA 1
ATOM 3653 C C . ILE B 1 99 ? 5.637 37.985 53.474 1.00 47.40 98 ILE B C 1
ATOM 3654 O O . ILE B 1 99 ? 5.422 38.690 54.469 1.00 48.42 98 ILE B O 1
ATOM 3659 N N . SER B 1 100 ? 6.837 37.483 53.175 1.00 42.07 99 SER B N 1
ATOM 3660 C CA . SER B 1 100 ? 7.982 37.735 54.041 1.00 42.81 99 SER B CA 1
ATOM 3661 C C . SER B 1 100 ? 9.191 38.227 53.249 1.00 46.69 99 SER B C 1
ATOM 3662 O O . SER B 1 100 ? 9.351 37.909 52.079 1.00 45.01 99 SER B O 1
ATOM 3665 N N . CYS B 1 101 ? 9.979 39.087 53.875 1.00 44.66 100 CYS B N 1
ATOM 3666 C CA . CYS B 1 101 ? 11.143 39.711 53.253 1.00 45.78 100 CYS B CA 1
ATOM 3667 C C . CYS B 1 101 ? 12.049 40.185 54.353 1.00 51.86 100 CYS B C 1
ATOM 3668 O O . CYS B 1 101 ? 11.603 40.968 55.180 1.00 52.24 100 CYS B O 1
ATOM 3671 N N . GLU B 1 102 ? 13.321 39.740 54.353 1.00 50.20 101 GLU B N 1
ATOM 3672 C CA . GLU B 1 102 ? 14.334 40.064 55.362 1.00 50.55 101 GLU B CA 1
ATOM 3673 C C . GLU B 1 102 ? 13.781 39.624 56.717 1.00 52.99 101 GLU B C 1
ATOM 3674 O O . GLU B 1 102 ? 13.415 38.455 56.841 1.00 52.46 101 GLU B O 1
ATOM 3680 N N . LYS B 1 103 ? 13.595 40.561 57.668 1.00 47.39 102 LYS B N 1
ATOM 3681 C CA . LYS B 1 103 ? 13.060 40.230 58.995 1.00 47.46 102 LYS B CA 1
ATOM 3682 C C . LYS B 1 103 ? 11.588 40.687 59.176 1.00 50.54 102 LYS B C 1
ATOM 3683 O O . LYS B 1 103 ? 11.094 40.748 60.303 1.00 51.78 102 LYS B O 1
ATOM 3689 N N . ALA B 1 104 ? 10.912 41.023 58.077 1.00 45.06 103 ALA B N 1
ATOM 3690 C CA . ALA B 1 104 ? 9.532 41.487 58.083 1.00 43.5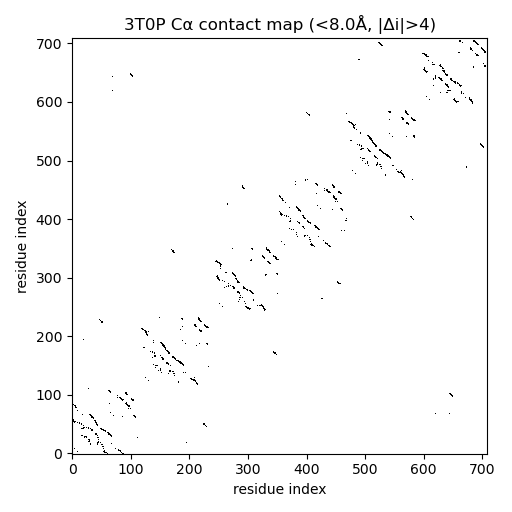5 103 ALA B CA 1
ATOM 3691 C C . ALA B 1 104 ? 8.599 40.417 57.532 1.00 49.01 103 ALA B C 1
ATOM 3692 O O . ALA B 1 104 ? 8.958 39.661 56.619 1.00 51.03 103 ALA B O 1
ATOM 3694 N N . LYS B 1 105 ? 7.393 40.355 58.093 1.00 43.84 104 LYS B N 1
ATOM 3695 C CA . LYS B 1 105 ? 6.412 39.340 57.763 1.00 43.55 104 LYS B CA 1
ATOM 3696 C C . LYS B 1 105 ? 4.993 39.912 57.823 1.00 45.50 104 LYS B C 1
ATOM 3697 O O . LYS B 1 105 ? 4.648 40.588 58.788 1.00 44.60 104 LYS B O 1
ATOM 3703 N N . PHE B 1 106 ? 4.187 39.661 56.777 1.00 41.79 105 PHE B N 1
ATOM 3704 C CA . PHE B 1 106 ? 2.790 40.084 56.701 1.00 41.65 105 PHE B CA 1
ATOM 3705 C C . PHE B 1 106 ? 1.890 38.885 56.627 1.00 47.44 105 PHE B C 1
ATOM 3706 O O . PHE B 1 106 ? 2.150 37.988 55.828 1.00 47.56 105 PHE B O 1
ATOM 3714 N N . ASN B 1 107 ? 0.827 38.851 57.437 1.00 46.26 106 ASN B N 1
ATOM 3715 C CA . ASN B 1 107 ? -0.173 37.782 57.344 1.00 47.52 106 ASN B CA 1
ATOM 3716 C C . ASN B 1 107 ? -1.448 38.414 56.842 1.00 54.39 106 ASN B C 1
ATOM 3717 O O . ASN B 1 107 ? -1.925 39.391 57.435 1.00 53.66 106 ASN B O 1
ATOM 3722 N N . ILE B 1 108 ? -1.918 37.963 55.660 1.00 51.90 107 ILE B N 1
ATOM 3723 C CA . ILE B 1 108 ? -3.155 38.449 55.052 1.00 51.69 107 ILE B CA 1
ATOM 3724 C C . ILE B 1 108 ? -3.972 37.228 54.621 1.00 56.61 107 ILE B C 1
ATOM 3725 O O . ILE B 1 108 ? -3.504 36.100 54.757 1.00 55.53 107 ILE B O 1
ATOM 3730 N N . ILE B 1 109 ? -5.198 37.458 54.147 1.00 55.21 108 ILE B N 1
ATOM 3731 C CA A ILE B 1 109 ? -6.081 36.396 53.689 0.50 56.13 108 ILE B CA 1
ATOM 3732 C CA B ILE B 1 109 ? -6.079 36.386 53.687 0.50 55.85 108 ILE B CA 1
ATOM 3733 C C . ILE B 1 109 ? -6.357 36.621 52.200 1.00 59.89 108 ILE B C 1
ATOM 3734 O O . ILE B 1 109 ? -6.718 37.728 51.794 1.00 57.05 108 ILE B O 1
ATOM 3741 N N . GLY B 1 110 ? -6.134 35.586 51.408 1.00 59.52 109 GLY B N 1
ATOM 3742 C CA . GLY B 1 110 ? -6.380 35.626 49.978 1.00 60.08 109 GLY B CA 1
ATOM 3743 C C . GLY B 1 110 ? -7.717 35.000 49.651 1.00 66.58 109 GLY B C 1
ATOM 3744 O O . GLY B 1 110 ? -8.515 34.697 50.543 1.00 67.09 109 GLY B O 1
ATOM 3745 N N . LYS B 1 111 ? -7.975 34.834 48.362 1.00 63.75 110 LYS B N 1
ATOM 3746 C CA . LYS B 1 111 ? -9.185 34.220 47.821 1.00 63.98 110 LYS B CA 1
ATOM 3747 C C . LYS B 1 111 ? -8.779 33.151 46.850 1.00 66.79 110 LYS B C 1
ATOM 3748 O O . LYS B 1 111 ? -7.668 33.194 46.312 1.00 63.00 110 LYS B O 1
ATOM 3754 N N . SER B 1 112 ? -9.679 32.196 46.600 1.00 67.32 111 SER B N 1
ATOM 3755 C CA . SER B 1 112 ? -9.418 31.159 45.609 1.00 67.94 111 SER B CA 1
ATOM 3756 C C . SER B 1 112 ? -9.330 31.805 44.217 1.00 70.64 111 SER B C 1
ATOM 3757 O O . SER B 1 112 ? -10.069 32.753 43.919 1.00 68.54 111 SER B O 1
ATOM 3760 N N . GLY B 1 113 ? -8.426 31.284 43.393 1.00 68.35 112 GLY B N 1
ATOM 3761 C CA . GLY B 1 113 ? -8.280 31.715 42.009 1.00 68.94 112 GLY B CA 1
ATOM 3762 C C . GLY B 1 113 ? -9.409 31.212 41.116 1.00 76.56 112 GLY B C 1
ATOM 3763 O O . GLY B 1 113 ? -9.595 31.728 40.011 1.00 76.94 112 GLY B O 1
ATOM 3764 N N . ASP B 1 114 ? -10.186 30.212 41.600 1.00 74.91 113 ASP B N 1
ATOM 3765 C CA . ASP B 1 114 ? -11.334 29.601 40.909 1.00 76.63 113 ASP B CA 1
ATOM 3766 C C . ASP B 1 114 ? -12.495 30.606 40.688 1.00 81.15 113 ASP B C 1
ATOM 3767 O O . ASP B 1 114 ? -13.334 30.383 39.823 1.00 80.54 113 ASP B O 1
ATOM 3770 N N . ASP B 1 115 ? -12.520 31.707 41.461 1.00 78.16 114 ASP B N 1
ATOM 3771 C CA . ASP B 1 115 ? -13.511 32.778 41.371 1.00 78.30 114 ASP B CA 1
ATOM 3772 C C . ASP B 1 115 ? -13.093 33.806 40.308 1.00 78.86 114 ASP B C 1
ATOM 3773 O O . ASP B 1 115 ? -13.938 34.534 39.778 1.00 77.78 114 ASP B O 1
ATOM 3775 N N . PHE B 1 116 ? -11.775 33.853 40.007 1.00 73.58 115 PHE B N 1
ATOM 3776 C CA . PHE B 1 116 ? -11.158 34.769 39.044 1.00 71.91 115 PHE B CA 1
ATOM 3777 C C . PHE B 1 116 ? -11.477 34.371 37.602 1.00 77.33 115 PHE B C 1
ATOM 3778 O O . PHE B 1 116 ? -11.294 33.213 37.218 1.00 78.44 115 PHE B O 1
ATOM 3786 N N . SER B 1 117 ? -11.924 35.346 36.801 1.00 74.14 116 SER B N 1
ATOM 3787 C CA . SER B 1 117 ? -12.207 35.148 35.380 1.00 73.89 116 SER B CA 1
ATOM 3788 C C . SER B 1 117 ? -10.921 35.443 34.601 1.00 75.07 116 SER B C 1
ATOM 3789 O O . SER B 1 117 ? -10.476 36.592 34.531 1.00 72.73 116 SER B O 1
ATOM 3792 N N . TYR B 1 118 ? -10.279 34.386 34.099 1.00 71.33 117 TYR B N 1
ATOM 3793 C CA . TYR B 1 118 ? -9.015 34.463 33.373 1.00 70.46 117 TYR B CA 1
ATOM 3794 C C . TYR B 1 118 ? -9.152 35.164 32.055 1.00 72.49 117 TYR B C 1
ATOM 3795 O O . TYR B 1 118 ? -10.234 35.151 31.452 1.00 73.08 117 TYR B O 1
ATOM 3804 N N . ILE B 1 119 ? -8.041 35.757 31.585 1.00 65.51 118 ILE B N 1
ATOM 3805 C CA . ILE B 1 119 ? -8.010 36.413 30.287 1.00 63.87 118 ILE B CA 1
ATOM 3806 C C . ILE B 1 119 ? -8.273 35.321 29.249 1.00 69.03 118 ILE B C 1
ATOM 3807 O O . ILE B 1 119 ? -7.630 34.265 29.332 1.00 69.79 118 ILE B O 1
ATOM 3812 N N . PRO B 1 120 ? -9.258 35.492 28.334 1.00 65.57 119 PRO B N 1
ATOM 3813 C CA . PRO B 1 120 ? -9.529 34.422 27.360 1.00 66.33 119 PRO B CA 1
ATOM 3814 C C . PRO B 1 120 ? -8.369 34.196 26.397 1.00 70.31 119 PRO B C 1
ATOM 3815 O O . PRO B 1 120 ? -7.537 35.091 26.194 1.00 68.39 119 PRO B O 1
ATOM 3819 N N . TYR B 1 121 ? -8.319 32.998 25.807 1.00 67.89 120 TYR B N 1
ATOM 3820 C CA . TYR B 1 121 ? -7.364 32.693 24.762 1.00 68.35 120 TYR B CA 1
ATOM 3821 C C . TYR B 1 121 ? -7.786 33.490 23.520 1.00 70.50 120 TYR B C 1
ATOM 3822 O O . TYR B 1 121 ? -8.982 33.557 23.199 1.00 70.15 120 TYR B O 1
ATOM 3831 N N . VAL B 1 122 ? -6.816 34.125 22.854 1.00 64.69 121 VAL B N 1
ATOM 3832 C CA . VAL B 1 122 ? -7.072 34.914 21.647 1.00 63.34 121 VAL B CA 1
ATOM 3833 C C . VAL B 1 122 ? -6.123 34.391 20.586 1.00 68.61 121 VAL B C 1
ATOM 3834 O O . VAL B 1 122 ? -4.902 34.393 20.802 1.00 69.34 121 VAL B O 1
ATOM 3838 N N . GLU B 1 123 ? -6.675 33.927 19.458 1.00 65.06 122 GLU B N 1
ATOM 3839 C CA . GLU B 1 123 ? -5.853 33.411 18.371 1.00 65.83 122 GLU B CA 1
ATOM 3840 C C . GLU B 1 123 ? -5.012 34.538 17.774 1.00 67.86 122 GLU B C 1
ATOM 3841 O O . GLU B 1 123 ? -5.524 35.618 17.494 1.00 66.37 122 GLU B O 1
ATOM 3847 N N A ARG B 1 124 ? -3.705 34.294 17.642 0.50 64.61 123 ARG B N 1
ATOM 3848 N N B ARG B 1 124 ? -3.706 34.299 17.638 0.50 64.38 123 ARG B N 1
ATOM 3849 C CA A ARG B 1 124 ? -2.761 35.264 17.110 0.50 63.61 123 ARG B CA 1
ATOM 3850 C CA B ARG B 1 124 ? -2.787 35.292 17.104 0.50 63.26 123 ARG B CA 1
ATOM 3851 C C A ARG B 1 124 ? -2.557 35.021 15.630 0.50 68.83 123 ARG B C 1
ATOM 3852 C C B ARG B 1 124 ? -2.555 35.038 15.638 0.50 68.65 123 ARG B C 1
ATOM 3853 O O A ARG B 1 124 ? -1.875 34.071 15.234 0.50 71.03 123 ARG B O 1
ATOM 3854 O O B ARG B 1 124 ? -1.847 34.100 15.258 0.50 70.79 123 ARG B O 1
ATOM 3869 N N . ASN B 1 125 ? -3.182 35.867 14.811 1.00 63.40 124 ASN B N 1
ATOM 3870 C CA . ASN B 1 125 ? -3.062 35.777 13.377 1.00 62.95 124 ASN B CA 1
ATOM 3871 C C . ASN B 1 125 ? -1.986 36.762 12.958 1.00 60.55 124 ASN B C 1
ATOM 3872 O O . ASN B 1 125 ? -0.829 36.641 13.390 1.00 57.92 124 ASN B O 1
ATOM 3877 N N . GLU B 1 126 ? -2.363 37.713 12.115 1.00 55.00 125 GLU B N 1
ATOM 3878 C CA . GLU B 1 126 ? -1.509 38.759 11.596 1.00 54.70 125 GLU B CA 1
ATOM 3879 C C . GLU B 1 126 ? -1.123 39.706 12.742 1.00 57.12 125 GLU B C 1
ATOM 3880 O O . GLU B 1 126 ? -1.972 40.064 13.558 1.00 55.56 125 GLU B O 1
ATOM 3886 N N . SER B 1 127 ? 0.164 40.040 12.826 1.00 53.99 126 SER B N 1
ATOM 3887 C CA . SER B 1 127 ? 0.759 40.925 13.832 1.00 53.72 126 SER B CA 1
ATOM 3888 C C . SER B 1 127 ? 1.104 42.268 13.231 1.00 61.56 126 SER B C 1
ATOM 3889 O O . SER B 1 127 ? 1.558 42.332 12.092 1.00 66.26 126 SER B O 1
ATOM 3892 N N . ILE B 1 128 ? 0.903 43.329 13.990 1.00 55.02 127 ILE B N 1
ATOM 3893 C CA . ILE B 1 128 ? 1.224 44.695 13.606 1.00 53.66 127 ILE B CA 1
ATOM 3894 C C . ILE B 1 128 ? 2.299 45.187 14.588 1.00 52.46 127 ILE B C 1
ATOM 3895 O O . ILE B 1 128 ? 2.107 45.096 15.793 1.00 49.00 127 ILE B O 1
ATOM 3900 N N . VAL B 1 129 ? 3.412 45.719 14.086 1.00 48.63 128 VAL B N 1
ATOM 3901 C CA . VAL B 1 129 ? 4.450 46.250 14.956 1.00 46.81 128 VAL B CA 1
ATOM 3902 C C . VAL B 1 129 ? 4.498 47.803 14.895 1.00 47.40 128 VAL B C 1
ATOM 3903 O O . VAL B 1 129 ? 4.647 48.381 13.833 1.00 45.13 128 VAL B O 1
ATOM 3907 N N . LEU B 1 130 ? 4.458 48.433 16.053 1.00 44.84 129 LEU B N 1
ATOM 3908 C CA . LEU B 1 130 ? 4.629 49.879 16.238 1.00 43.86 129 LEU B CA 1
ATOM 3909 C C . LEU B 1 130 ? 5.647 50.085 17.337 1.00 46.17 129 LEU B C 1
ATOM 3910 O O . LEU B 1 130 ? 5.713 49.259 18.264 1.00 45.53 129 LEU B O 1
ATOM 3915 N N . SER B 1 131 ? 6.403 51.193 17.301 1.00 43.30 130 SER B N 1
ATOM 3916 C CA . SER B 1 131 ? 7.285 51.470 18.441 1.00 43.03 130 SER B CA 1
ATOM 3917 C C . SER B 1 131 ? 6.403 51.865 19.608 1.00 45.10 130 SER B C 1
ATOM 3918 O O . SER B 1 131 ? 5.254 52.274 19.401 1.00 44.85 130 SER B O 1
ATOM 3921 N N . GLN B 1 132 ? 6.895 51.660 20.825 1.00 41.40 131 GLN B N 1
ATOM 3922 C CA . GLN B 1 132 ? 6.219 52.078 22.036 1.00 40.96 131 GLN B CA 1
ATOM 3923 C C . GLN B 1 132 ? 5.908 53.583 21.924 1.00 45.68 131 GLN B C 1
ATOM 3924 O O . GLN B 1 132 ? 4.804 54.008 22.264 1.00 45.17 131 GLN B O 1
ATOM 3930 N N . PHE B 1 133 ? 6.876 54.365 21.394 1.00 42.41 132 PHE B N 1
ATOM 3931 C CA . PHE B 1 133 ? 6.766 55.806 21.192 1.00 43.78 132 PHE B CA 1
ATOM 3932 C C . PHE B 1 133 ? 5.576 56.152 20.289 1.00 47.06 132 PHE B C 1
ATOM 3933 O O . PHE B 1 133 ? 4.750 56.977 20.661 1.00 44.46 132 PHE B O 1
ATOM 3941 N N . THR B 1 134 ? 5.505 55.525 19.107 1.00 44.52 133 THR B N 1
ATOM 3942 C CA . THR B 1 134 ? 4.448 55.776 18.130 1.00 44.44 133 THR B CA 1
ATOM 3943 C C . THR B 1 134 ? 3.072 55.483 18.745 1.00 48.29 133 THR B C 1
ATOM 3944 O O . THR B 1 134 ? 2.165 56.296 18.590 1.00 46.27 133 THR B O 1
ATOM 3948 N N . LEU B 1 135 ? 2.934 54.358 19.472 1.00 44.09 134 LEU B N 1
ATOM 3949 C CA . LEU B 1 135 ? 1.647 53.993 20.043 1.00 42.85 134 LEU B CA 1
ATOM 3950 C C . LEU B 1 135 ? 1.259 54.954 21.153 1.00 45.51 134 LEU B C 1
ATOM 3951 O O . LEU B 1 135 ? 0.105 55.369 21.227 1.00 44.49 134 LEU B O 1
ATOM 3956 N N . LYS B 1 136 ? 2.198 55.289 22.022 1.00 41.91 135 LYS B N 1
ATOM 3957 C CA . LYS B 1 136 ? 1.929 56.198 23.128 1.00 40.06 135 LYS B CA 1
ATOM 3958 C C . LYS B 1 136 ? 1.590 57.575 22.582 1.00 38.89 135 LYS B C 1
ATOM 3959 O O . LYS B 1 136 ? 0.614 58.176 23.030 1.00 36.97 135 LYS B O 1
ATOM 3965 N N . GLU B 1 137 ? 2.324 58.026 21.574 1.00 35.29 136 GLU B N 1
ATOM 3966 C CA . GLU B 1 137 ? 2.099 59.342 20.971 1.00 37.05 136 GLU B CA 1
ATOM 3967 C C . GLU B 1 137 ? 0.786 59.428 20.225 1.00 42.76 136 GLU B C 1
ATOM 3968 O O . GLU B 1 137 ? 0.122 60.449 20.337 1.00 44.19 136 GLU B O 1
ATOM 3974 N N . VAL B 1 138 ? 0.402 58.397 19.461 1.00 38.14 137 VAL B N 1
ATOM 3975 C CA . VAL B 1 138 ? -0.848 58.461 18.717 1.00 39.44 137 VAL B CA 1
ATOM 3976 C C . VAL B 1 138 ? -2.052 58.472 19.690 1.00 44.30 137 VAL B C 1
ATOM 3977 O O . VAL B 1 138 ? -3.045 59.124 19.383 1.00 47.19 137 VAL B O 1
ATOM 3981 N N . ILE B 1 139 ? -1.949 57.822 20.865 1.00 37.25 138 ILE B N 1
ATOM 3982 C CA . ILE B 1 139 ? -3.032 57.842 21.852 1.00 35.64 138 ILE B CA 1
ATOM 3983 C C . ILE B 1 139 ? -3.086 59.268 22.450 1.00 42.03 138 ILE B C 1
ATOM 3984 O O . ILE B 1 139 ? -4.166 59.844 22.580 1.00 42.62 138 ILE B O 1
ATOM 3989 N N . ARG B 1 140 ? -1.924 59.833 22.804 1.00 37.92 139 ARG B N 1
ATOM 3990 C CA . ARG B 1 140 ? -1.884 61.177 23.396 1.00 38.02 139 ARG B CA 1
ATOM 3991 C C . ARG B 1 140 ? -2.522 62.209 22.427 1.00 42.74 139 ARG B C 1
ATOM 3992 O O . ARG B 1 140 ? -3.285 63.068 22.854 1.00 43.76 139 ARG B O 1
ATOM 4000 N N . GLN B 1 141 ? -2.266 62.038 21.139 1.00 39.35 140 GLN B N 1
ATOM 4001 C CA . GLN B 1 141 ? -2.700 62.902 20.047 1.00 39.38 140 GLN B CA 1
ATOM 4002 C C . GLN B 1 141 ? -4.173 62.764 19.676 1.00 43.66 140 GLN B C 1
ATOM 4003 O O . GLN B 1 141 ? -4.649 63.568 18.858 1.00 44.19 140 GLN B O 1
ATOM 4009 N N . THR B 1 142 ? -4.906 61.792 20.278 1.00 40.22 141 THR B N 1
ATOM 4010 C CA . THR B 1 142 ? -6.310 61.564 19.923 1.00 41.27 141 THR B CA 1
ATOM 4011 C C . THR B 1 142 ? -7.249 61.275 21.097 1.00 45.51 141 THR B C 1
ATOM 4012 O O . THR B 1 142 ? -8.453 61.498 20.959 1.00 47.58 141 THR B O 1
ATOM 4016 N N . ILE B 1 143 ? -6.751 60.703 22.190 1.00 41.09 142 ILE B N 1
ATOM 4017 C CA . ILE B 1 143 ? -7.580 60.241 23.320 1.00 41.00 142 ILE B CA 1
ATOM 4018 C C . ILE B 1 143 ? -8.473 61.325 23.961 1.00 46.79 142 ILE B C 1
ATOM 4019 O O . ILE B 1 143 ? -9.549 60.995 24.469 1.00 47.08 142 ILE B O 1
ATOM 4024 N N . PHE B 1 144 ? -8.051 62.595 23.922 1.00 44.49 143 PHE B N 1
ATOM 4025 C CA . PHE B 1 144 ? -8.774 63.694 24.548 1.00 43.37 143 PHE B CA 1
ATOM 4026 C C . PHE B 1 144 ? -10.155 63.950 23.939 1.00 49.84 143 PHE B C 1
ATOM 4027 O O . PHE B 1 144 ? -10.947 64.633 24.581 1.00 51.70 143 PHE B O 1
ATOM 4035 N N . SER B 1 145 ? -10.435 63.477 22.698 1.00 45.36 144 SER B N 1
ATOM 4036 C CA . SER B 1 145 ? -11.715 63.809 22.073 1.00 44.81 144 SER B CA 1
ATOM 4037 C C . SER B 1 145 ? -12.690 62.628 21.960 1.00 49.97 144 SER B C 1
ATOM 4038 O O . SER B 1 145 ? -13.619 62.686 21.167 1.00 49.94 144 SER B O 1
ATOM 4041 N N . ILE B 1 146 ? -12.547 61.616 22.827 1.00 46.09 145 ILE B N 1
ATOM 4042 C CA . ILE B 1 146 ? -13.533 60.542 22.959 1.00 47.08 145 ILE B CA 1
ATOM 4043 C C . ILE B 1 146 ? -14.688 61.121 23.821 1.00 54.44 145 ILE B C 1
ATOM 4044 O O . ILE B 1 146 ? -14.449 62.073 24.570 1.00 53.88 145 ILE B O 1
ATOM 4049 N N . ALA B 1 147 ? -15.909 60.572 23.744 1.00 54.76 146 ALA B N 1
ATOM 4050 C CA . ALA B 1 147 ? -17.005 61.117 24.555 1.00 56.87 146 ALA B CA 1
ATOM 4051 C C . ALA B 1 147 ? -16.770 60.897 26.058 1.00 67.98 146 ALA B C 1
ATOM 4052 O O . ALA B 1 147 ? -16.232 59.867 26.458 1.00 66.90 146 ALA B O 1
ATOM 4054 N N . ASP B 1 148 ? -17.148 61.894 26.882 1.00 71.17 147 ASP B N 1
ATOM 4055 C CA . ASP B 1 148 ? -17.002 61.872 28.350 1.00 73.02 147 ASP B CA 1
ATOM 4056 C C . ASP B 1 148 ? -18.225 61.213 29.051 1.00 78.42 147 ASP B C 1
ATOM 4057 O O . ASP B 1 148 ? -18.285 61.197 30.281 1.00 78.88 147 ASP B O 1
ATOM 4062 N N . ASN B 1 149 ? -19.173 60.664 28.268 1.00 75.65 148 ASN B N 1
ATOM 4063 C CA . ASN B 1 149 ? -20.373 59.967 28.748 1.00 76.77 148 ASN B CA 1
ATOM 4064 C C . ASN B 1 149 ? -20.605 58.694 27.917 1.00 80.26 148 ASN B C 1
ATOM 4065 O O . ASN B 1 149 ? -19.987 58.550 26.866 1.00 79.16 148 ASN B O 1
ATOM 4070 N N . ASP B 1 150 ? -21.520 57.805 28.356 1.00 78.01 149 ASP B N 1
ATOM 4071 C CA . ASP B 1 150 ? -21.806 56.528 27.677 1.00 78.63 149 ASP B CA 1
ATOM 4072 C C . ASP B 1 150 ? -23.064 56.553 26.764 1.00 83.36 149 ASP B C 1
ATOM 4073 O O . ASP B 1 150 ? -23.537 55.481 26.372 1.00 84.30 149 ASP B O 1
ATOM 4075 N N . ASN B 1 151 ? -23.570 57.751 26.380 1.00 78.90 150 ASN B N 1
ATOM 4076 C CA . ASN B 1 151 ? -24.765 57.877 25.527 1.00 79.51 150 ASN B CA 1
ATOM 4077 C C . ASN B 1 151 ? -24.614 57.096 24.206 1.00 81.80 150 ASN B C 1
ATOM 4078 O O . ASN B 1 151 ? -25.592 56.514 23.723 1.00 84.18 150 ASN B O 1
ATOM 4083 N N . ASN B 1 152 ? -23.391 57.070 23.647 1.00 73.73 151 ASN B N 1
ATOM 4084 C CA . ASN B 1 152 ? -23.037 56.338 22.423 1.00 72.26 151 ASN B CA 1
ATOM 4085 C C . ASN B 1 152 ? -21.746 55.571 22.702 1.00 70.00 151 ASN B C 1
ATOM 4086 O O . ASN B 1 152 ? -20.708 56.194 22.933 1.00 67.79 151 ASN B O 1
ATOM 4091 N N . LYS B 1 153 ? -21.824 54.223 22.713 1.00 63.93 152 LYS B N 1
ATOM 4092 C CA . LYS B 1 153 ? -20.706 53.342 23.053 1.00 61.46 152 LYS B CA 1
ATOM 4093 C C . LYS B 1 153 ? -19.510 53.530 22.107 1.00 61.44 152 LYS B C 1
ATOM 4094 O O . LYS B 1 153 ? -18.387 53.597 22.582 1.00 58.11 152 LYS B O 1
ATOM 4097 N N . LEU B 1 154 ? -19.746 53.658 20.796 1.00 58.92 153 LEU B N 1
ATOM 4098 C CA . LEU B 1 154 ? -18.682 53.834 19.801 1.00 57.73 153 LEU B CA 1
ATOM 4099 C C . LEU B 1 154 ? -17.864 55.124 20.015 1.00 58.60 153 LEU B C 1
ATOM 4100 O O . LEU B 1 154 ? -16.649 55.123 19.811 1.00 56.39 153 LEU B O 1
ATOM 4113 N N . THR B 1 156 ? -17.088 56.376 22.819 1.00 52.28 155 THR B N 1
ATOM 4114 C CA . THR B 1 156 ? -16.219 56.167 24.000 1.00 50.90 155 THR B CA 1
ATOM 4115 C C . THR B 1 156 ? -14.930 55.435 23.607 1.00 53.76 155 THR B C 1
ATOM 4116 O O . THR B 1 156 ? -14.015 55.343 24.412 1.00 53.82 155 THR B O 1
ATOM 4120 N N . GLY B 1 157 ? -14.857 54.944 22.377 1.00 50.42 156 GLY B N 1
ATOM 4121 C CA . GLY B 1 157 ? -13.655 54.287 21.894 1.00 50.16 156 GLY B CA 1
ATOM 4122 C C . GLY B 1 157 ? -12.934 55.062 20.812 1.00 55.28 156 GLY B C 1
ATOM 4123 O O . GLY B 1 157 ? -13.331 56.174 20.463 1.00 54.60 156 GLY B O 1
ATOM 4124 N N . GLU B 1 158 ? -11.840 54.486 20.304 1.00 51.41 157 GLU B N 1
ATOM 4125 C CA . GLU B 1 158 ? -11.087 55.032 19.188 1.00 49.70 157 GLU B CA 1
ATOM 4126 C C . GLU B 1 158 ? -11.074 54.053 18.049 1.00 53.50 157 GLU B C 1
ATOM 4127 O O . GLU B 1 158 ? -10.791 52.868 18.263 1.00 52.61 157 GLU B O 1
ATOM 4133 N N . LEU B 1 159 ? -11.370 54.541 16.840 1.00 49.11 158 LEU B N 1
ATOM 4134 C CA . LEU B 1 159 ? -11.276 53.735 15.642 1.00 49.05 158 LEU B CA 1
ATOM 4135 C C . LEU B 1 159 ? -9.795 53.499 15.292 1.00 55.69 158 LEU B C 1
ATOM 4136 O O . LEU B 1 159 ? -8.996 54.440 15.278 1.00 54.56 158 LEU B O 1
ATOM 4141 N N . PHE B 1 160 ? -9.447 52.237 15.009 1.00 53.33 159 PHE B N 1
ATOM 4142 C CA . PHE B 1 160 ? -8.135 51.828 14.526 1.00 52.07 159 PHE B CA 1
ATOM 4143 C C . PHE B 1 160 ? -8.362 51.247 13.132 1.00 55.14 159 PHE B C 1
ATOM 4144 O O . PHE B 1 160 ? -9.086 50.262 12.997 1.00 56.40 159 PHE B O 1
ATOM 4152 N N . GLU B 1 161 ? -7.838 51.912 12.084 1.00 49.46 160 GLU B N 1
ATOM 4153 C CA . GLU B 1 161 ? -8.040 51.491 10.700 1.00 49.74 160 GLU B CA 1
ATOM 4154 C C . GLU B 1 161 ? -6.710 51.301 9.964 1.00 54.54 160 GLU B C 1
ATOM 4155 O O . GLU B 1 161 ? -5.857 52.189 9.966 1.00 54.24 160 GLU B O 1
ATOM 4161 N N . ILE B 1 162 ? -6.544 50.126 9.359 1.00 51.73 161 ILE B N 1
ATOM 4162 C CA . ILE B 1 162 ? -5.350 49.725 8.615 1.00 52.51 161 ILE B CA 1
ATOM 4163 C C . ILE B 1 162 ? -5.752 49.355 7.203 1.00 61.03 161 ILE B C 1
ATOM 4164 O O . ILE B 1 162 ? -6.706 48.605 7.018 1.00 60.60 161 ILE B O 1
ATOM 4169 N N . GLU B 1 163 ? -5.024 49.904 6.218 1.00 61.62 162 GLU B N 1
ATOM 4170 C CA . GLU B 1 163 ? -5.128 49.662 4.777 1.00 64.30 162 GLU B CA 1
ATOM 4171 C C . GLU B 1 163 ? -3.707 49.688 4.242 1.00 66.11 162 GLU B C 1
ATOM 4172 O O . GLU B 1 163 ? -3.029 50.711 4.371 1.00 64.50 162 GLU B O 1
ATOM 4178 N N . GLU B 1 164 ? -3.247 48.582 3.665 1.00 64.03 163 GLU B N 1
ATOM 4179 C CA . GLU B 1 164 ? -1.889 48.375 3.158 1.00 65.16 163 GLU B CA 1
ATOM 4180 C C . GLU B 1 164 ? -0.849 48.766 4.226 1.00 66.45 163 GLU B C 1
ATOM 4181 O O . GLU B 1 164 ? -0.749 48.055 5.220 1.00 65.30 163 GLU B O 1
ATOM 4184 N N . ASN B 1 165 ? -0.127 49.894 4.063 1.00 62.30 164 ASN B N 1
ATOM 4185 C CA . ASN B 1 165 ? 0.899 50.327 5.022 1.00 60.89 164 ASN B CA 1
ATOM 4186 C C . ASN B 1 165 ? 0.492 51.601 5.784 1.00 62.22 164 ASN B C 1
ATOM 4187 O O . ASN B 1 165 ? 1.348 52.298 6.337 1.00 62.65 164 ASN B O 1
ATOM 4192 N N . LYS B 1 166 ? -0.806 51.879 5.850 1.00 57.25 165 LYS B N 1
ATOM 4193 C CA . LYS B 1 166 ? -1.305 53.076 6.510 1.00 55.86 165 LYS B CA 1
ATOM 4194 C C . LYS B 1 166 ? -2.217 52.718 7.661 1.00 59.27 165 LYS B C 1
ATOM 4195 O O . LYS B 1 166 ? -3.089 51.852 7.528 1.00 59.59 165 LYS B O 1
ATOM 4201 N N . LEU B 1 167 ? -1.994 53.389 8.798 1.00 52.35 166 LEU B N 1
ATOM 4202 C CA . LEU B 1 167 ? -2.787 53.265 9.994 1.00 51.07 166 LEU B CA 1
ATOM 4203 C C . LEU B 1 167 ? -3.421 54.604 10.239 1.00 54.82 166 LEU B C 1
ATOM 4204 O O . LEU B 1 167 ? -2.758 55.636 10.131 1.00 54.04 166 LEU B O 1
ATOM 4209 N N . ARG B 1 168 ? -4.698 54.588 10.593 1.00 51.82 167 ARG B N 1
ATOM 4210 C CA . ARG B 1 168 ? -5.463 55.802 10.878 1.00 50.98 167 ARG B CA 1
ATOM 4211 C C . ARG B 1 168 ? -6.155 55.597 12.206 1.00 50.98 167 ARG B C 1
ATOM 4212 O O . ARG B 1 168 ? -6.768 54.543 12.401 1.00 49.68 167 ARG B O 1
ATOM 4220 N N . VAL B 1 169 ? -5.987 56.567 13.146 1.00 44.91 168 VAL B N 1
ATOM 4221 C CA . VAL B 1 169 ? -6.563 56.536 14.488 1.00 43.68 168 VAL B CA 1
ATOM 4222 C C . VAL B 1 169 ? -7.524 57.695 14.591 1.00 48.42 168 VAL B C 1
ATOM 4223 O O . VAL B 1 169 ? -7.163 58.821 14.254 1.00 47.42 168 VAL B O 1
ATOM 4227 N N . VAL B 1 170 ? -8.785 57.402 14.979 1.00 46.56 169 VAL B N 1
ATOM 4228 C CA . VAL B 1 170 ? -9.877 58.389 15.001 1.00 46.05 169 VAL B CA 1
ATOM 4229 C C . VAL B 1 170 ? -10.607 58.366 16.337 1.00 49.44 169 VAL B C 1
ATOM 4230 O O . VAL B 1 170 ? -10.935 57.295 16.840 1.00 49.24 169 VAL B O 1
ATOM 4234 N N . SER B 1 171 ? -10.901 59.559 16.879 1.00 43.82 170 SER B N 1
ATOM 4235 C CA . SER B 1 171 ? -11.780 59.767 18.022 1.00 42.67 170 SER B CA 1
ATOM 4236 C C . SER B 1 171 ? -12.719 60.935 17.710 1.00 50.06 170 SER B C 1
ATOM 4237 O O . SER B 1 171 ? -12.366 61.825 16.929 1.00 50.50 170 SER B O 1
ATOM 4240 N N . LEU B 1 172 ? -13.932 60.899 18.264 1.00 46.87 171 LEU B N 1
ATOM 4241 C CA . LEU B 1 172 ? -14.928 61.939 18.085 1.00 47.24 171 LEU B CA 1
ATOM 4242 C C . LEU B 1 172 ? -15.921 61.905 19.242 1.00 51.84 171 LEU B C 1
ATOM 4243 O O . LEU B 1 172 ? -16.137 60.864 19.847 1.00 51.56 171 LEU B O 1
ATOM 4248 N N . ASP B 1 173 ? -16.505 63.050 19.566 1.00 50.75 172 ASP B N 1
ATOM 4249 C CA . ASP B 1 173 ? -17.452 63.135 20.675 1.00 50.65 172 ASP B CA 1
ATOM 4250 C C . ASP B 1 173 ? -18.755 63.847 20.262 1.00 55.40 172 ASP B C 1
ATOM 4251 O O . ASP B 1 173 ? -19.615 64.077 21.106 1.00 56.87 172 ASP B O 1
ATOM 4256 N N . GLY B 1 174 ? -18.881 64.175 18.980 1.00 52.96 173 GLY B N 1
ATOM 4257 C CA . GLY B 1 174 ? -20.040 64.883 18.435 1.00 53.97 173 GLY B CA 1
ATOM 4258 C C . GLY B 1 174 ? -19.817 66.365 18.205 1.00 59.56 173 GLY B C 1
ATOM 4259 O O . GLY B 1 174 ? -20.608 67.002 17.504 1.00 61.87 173 GLY B O 1
ATOM 4260 N N . HIS B 1 175 ? -18.732 66.924 18.780 1.00 55.16 174 HIS B N 1
ATOM 4261 C CA . HIS B 1 175 ? -18.335 68.330 18.680 1.00 54.85 174 HIS B CA 1
ATOM 4262 C C . HIS B 1 175 ? -17.023 68.519 17.936 1.00 53.82 174 HIS B C 1
ATOM 4263 O O . HIS B 1 175 ? -16.706 69.637 17.536 1.00 53.81 174 HIS B O 1
ATOM 4270 N N . ARG B 1 176 ? -16.235 67.452 17.802 1.00 46.52 175 ARG B N 1
ATOM 4271 C CA . ARG B 1 176 ? -14.918 67.483 17.169 1.00 44.37 175 ARG B CA 1
ATOM 4272 C C . ARG B 1 176 ? -14.471 66.104 16.743 1.00 48.88 175 ARG B C 1
ATOM 4273 O O . ARG B 1 176 ? -15.008 65.108 17.225 1.00 48.89 175 ARG B O 1
ATOM 4281 N N . ILE B 1 177 ? -13.458 66.052 15.868 1.00 44.56 176 ILE B N 1
ATOM 4282 C CA . ILE B 1 177 ? -12.879 64.823 15.354 1.00 43.39 176 ILE B CA 1
ATOM 4283 C C . ILE B 1 177 ? -11.366 64.993 15.352 1.00 46.65 176 ILE B C 1
ATOM 4284 O O . ILE B 1 177 ? -10.847 66.006 14.877 1.00 43.44 176 ILE B O 1
ATOM 4289 N N . SER B 1 178 ? -10.663 64.006 15.918 1.00 44.00 177 SER B N 1
ATOM 4290 C CA . SER B 1 178 ? -9.205 63.942 15.919 1.00 42.64 177 SER B CA 1
ATOM 4291 C C . SER B 1 178 ? -8.786 62.747 15.102 1.00 47.00 177 SER B C 1
ATOM 4292 O O . SER B 1 178 ? -9.227 61.633 15.385 1.00 46.82 177 SER B O 1
ATOM 4295 N N . ILE B 1 179 ? -7.995 62.981 14.058 1.00 43.65 178 ILE B N 1
ATOM 4296 C CA . ILE B 1 179 ? -7.517 61.932 13.154 1.00 44.64 178 ILE B CA 1
ATOM 4297 C C . ILE B 1 179 ? -6.009 62.022 13.017 1.00 47.75 178 ILE B C 1
ATOM 4298 O O . ILE B 1 179 ? -5.474 63.066 12.634 1.00 46.83 178 ILE B O 1
ATOM 4303 N N . ARG B 1 180 ? -5.339 60.902 13.268 1.00 44.39 179 ARG B N 1
ATOM 4304 C CA . ARG B 1 180 ? -3.909 60.768 13.070 1.00 43.27 179 ARG B CA 1
ATOM 4305 C C . ARG B 1 180 ? -3.627 59.698 12.034 1.00 47.86 179 ARG B C 1
ATOM 4306 O O . ARG B 1 180 ? -4.313 58.687 11.981 1.00 47.78 179 ARG B O 1
ATOM 4314 N N . TYR B 1 181 ? -2.657 59.963 11.165 1.00 46.63 180 TYR B N 1
ATOM 4315 C CA . TYR B 1 181 ? -2.203 59.049 10.124 1.00 48.07 180 TYR B CA 1
ATOM 4316 C C . TYR B 1 181 ? -0.783 58.640 10.392 1.00 52.21 180 TYR B C 1
ATOM 4317 O O . TYR B 1 181 ? 0.039 59.466 10.815 1.00 49.52 180 TYR B O 1
ATOM 4326 N N . ILE B 1 182 ? -0.500 57.341 10.196 1.00 50.79 181 ILE B N 1
ATOM 4327 C CA . ILE B 1 182 ? 0.826 56.762 10.401 1.00 50.53 181 ILE B CA 1
ATOM 4328 C C . ILE B 1 182 ? 1.147 55.924 9.177 1.00 54.82 181 ILE B C 1
ATOM 4329 O O . ILE B 1 182 ? 0.326 55.117 8.757 1.00 54.05 181 ILE B O 1
ATOM 4334 N N . GLU B 1 183 ? 2.308 56.166 8.566 1.00 53.09 182 GLU B N 1
ATOM 4335 C CA . GLU B 1 183 ? 2.815 55.363 7.451 1.00 54.38 182 GLU B CA 1
ATOM 4336 C C . GLU B 1 183 ? 3.725 54.289 8.056 1.00 57.62 182 GLU B C 1
ATOM 4337 O O . GLU B 1 183 ? 4.656 54.610 8.804 1.00 55.09 182 GLU B O 1
ATOM 4351 N N . LYS B 1 185 ? 6.145 50.591 7.651 1.00 56.62 184 LYS B N 1
ATOM 4352 C CA . LYS B 1 185 ? 7.107 49.993 6.711 1.00 58.03 184 LYS B CA 1
ATOM 4353 C C . LYS B 1 185 ? 6.656 48.589 6.261 1.00 61.99 184 LYS B C 1
ATOM 4354 O O . LYS B 1 185 ? 7.309 47.986 5.417 1.00 63.44 184 LYS B O 1
ATOM 4360 N N . ASN B 1 186 ? 5.541 48.084 6.814 1.00 56.37 185 ASN B N 1
ATOM 4361 C CA . ASN B 1 186 ? 4.948 46.796 6.454 1.00 55.86 185 ASN B CA 1
ATOM 4362 C C . ASN B 1 186 ? 3.593 46.971 5.812 1.00 60.51 185 ASN B C 1
ATOM 4363 O O . ASN B 1 186 ? 2.918 47.961 6.077 1.00 58.93 185 ASN B O 1
ATOM 4368 N N . HIS B 1 187 ? 3.180 45.974 5.015 1.00 57.82 186 HIS B N 1
ATOM 4369 C CA A HIS B 1 187 ? 1.859 45.964 4.420 0.50 58.43 186 HIS B CA 1
ATOM 4370 C CA B HIS B 1 187 ? 1.874 45.873 4.336 0.50 57.46 186 HIS B CA 1
ATOM 4371 C C . HIS B 1 187 ? 1.026 44.940 5.168 1.00 60.83 186 HIS B C 1
ATOM 4372 O O . HIS B 1 187 ? 1.509 43.851 5.524 1.00 57.83 186 HIS B O 1
ATOM 4385 N N . TYR B 1 188 ? -0.189 45.343 5.502 1.00 57.85 187 TYR B N 1
ATOM 4386 C CA . TYR B 1 188 ? -1.088 44.529 6.305 1.00 56.54 187 TYR B CA 1
ATOM 4387 C C . TYR B 1 188 ? -2.443 44.383 5.646 1.00 63.02 187 TYR B C 1
ATOM 4388 O O . TYR B 1 188 ? -2.818 45.234 4.833 1.00 62.51 187 TYR B O 1
ATOM 4397 N N . ASP B 1 189 ? -3.201 43.337 6.036 1.00 61.29 188 ASP B N 1
ATOM 4398 C CA . ASP B 1 189 ? -4.574 43.157 5.582 1.00 63.26 188 ASP B CA 1
ATOM 4399 C C . ASP B 1 189 ? -5.424 44.261 6.168 1.00 65.98 188 ASP B C 1
ATOM 4400 O O . ASP B 1 189 ? -5.087 44.796 7.229 1.00 64.31 188 ASP B O 1
ATOM 4405 N N . SER B 1 190 ? -6.510 44.618 5.478 1.00 64.10 189 SER B N 1
ATOM 4406 C CA . SER B 1 190 ? -7.414 45.644 5.951 1.00 63.22 189 SER B CA 1
ATOM 4407 C C . SER B 1 190 ? -8.055 45.223 7.275 1.00 66.42 189 SER B C 1
ATOM 4408 O O . SER B 1 190 ? -8.415 44.058 7.460 1.00 67.30 189 SER B O 1
ATOM 4411 N N . LYS B 1 191 ? -8.143 46.180 8.190 1.00 59.99 190 LYS B N 1
ATOM 4412 C CA A LYS B 1 191 ? -8.730 46.008 9.518 0.50 59.02 190 LYS B CA 1
ATOM 4413 C CA B LYS B 1 191 ? -8.770 45.993 9.488 0.50 59.08 190 LYS B CA 1
ATOM 4414 C C . LYS B 1 191 ? -9.336 47.328 9.942 1.00 62.36 190 LYS B C 1
ATOM 4415 O O . LYS B 1 191 ? -8.755 48.372 9.658 1.00 61.86 190 LYS B O 1
ATOM 4426 N N . LYS B 1 192 ? -10.506 47.283 10.587 1.00 59.31 191 LYS B N 1
ATOM 4427 C CA . LYS B 1 192 ? -11.249 48.440 11.080 1.00 57.54 191 LYS B CA 1
ATOM 4428 C C . LYS B 1 192 ? -11.928 48.029 12.387 1.00 58.48 191 LYS B C 1
ATOM 4429 O O . LYS B 1 192 ? -12.878 47.254 12.369 1.00 60.42 191 LYS B O 1
ATOM 4435 N N . VAL B 1 193 ? -11.397 48.480 13.523 1.00 52.09 192 VAL B N 1
ATOM 4436 C CA . VAL B 1 193 ? -11.911 48.129 14.852 1.00 50.49 192 VAL B CA 1
ATOM 4437 C C . VAL B 1 193 ? -12.014 49.364 15.754 1.00 54.49 192 VAL B C 1
ATOM 4438 O O . VAL B 1 193 ? -11.336 50.372 15.524 1.00 54.87 192 VAL B O 1
ATOM 4442 N N . VAL B 1 194 ? -12.841 49.264 16.799 1.00 49.20 193 VAL B N 1
ATOM 4443 C CA . VAL B 1 194 ? -13.025 50.340 17.758 1.00 47.36 193 VAL B CA 1
ATOM 4444 C C . VAL B 1 194 ? -12.565 49.810 19.130 1.00 51.95 193 VAL B C 1
ATOM 4445 O O . VAL B 1 194 ? -13.161 48.879 19.691 1.00 52.37 193 VAL B O 1
ATOM 4449 N N . VAL B 1 195 ? -11.469 50.392 19.620 1.00 46.40 194 VAL B N 1
ATOM 4450 C CA . VAL B 1 195 ? -10.821 50.049 20.875 1.00 46.19 194 VAL B CA 1
ATOM 4451 C C . VAL B 1 195 ? -11.407 50.929 21.994 1.00 51.40 194 VAL B C 1
ATOM 4452 O O . VAL B 1 195 ? -11.395 52.149 21.838 1.00 50.18 194 VAL B O 1
ATOM 4456 N N . PRO B 1 196 ? -11.853 50.343 23.137 1.00 47.62 195 PRO B N 1
ATOM 4457 C CA . PRO B 1 196 ? -12.367 51.172 24.242 1.00 47.38 195 PRO B CA 1
ATOM 4458 C C . PRO B 1 196 ? -11.358 52.231 24.699 1.00 49.50 195 PRO B C 1
ATOM 4459 O O . PRO B 1 196 ? -10.153 51.978 24.669 1.00 49.33 195 PRO B O 1
ATOM 4463 N N . GLY B 1 197 ? -11.861 53.409 25.075 1.00 43.82 196 GLY B N 1
ATOM 4464 C CA . GLY B 1 197 ? -11.049 54.528 25.534 1.00 42.47 196 GLY B CA 1
ATOM 4465 C C . GLY B 1 197 ? -10.238 54.182 26.756 1.00 47.21 196 GLY B C 1
ATOM 4466 O O . GLY B 1 197 ? -9.038 54.474 26.804 1.00 47.50 196 GLY B O 1
ATOM 4467 N N . LYS B 1 198 ? -10.878 53.497 27.730 1.00 43.97 197 LYS B N 1
ATOM 4468 C CA . LYS B 1 198 ? -10.210 53.062 28.959 1.00 43.65 197 LYS B CA 1
ATOM 4469 C C . LYS B 1 198 ? -8.978 52.168 28.657 1.00 46.57 197 LYS B C 1
ATOM 4470 O O . LYS B 1 198 ? -7.980 52.290 29.338 1.00 47.65 197 LYS B O 1
ATOM 4476 N N . THR B 1 199 ? -9.048 51.291 27.639 1.00 41.40 198 THR B N 1
ATOM 4477 C CA . THR B 1 199 ? -7.928 50.413 27.269 1.00 40.49 198 THR B CA 1
ATOM 4478 C C . THR B 1 199 ? -6.705 51.223 26.874 1.00 40.73 198 THR B C 1
ATOM 4479 O O . THR B 1 199 ? -5.611 50.942 27.335 1.00 39.53 198 THR B O 1
ATOM 4483 N N . LEU B 1 200 ? -6.914 52.215 26.020 1.00 37.48 199 LEU B N 1
ATOM 4484 C CA . LEU B 1 200 ? -5.896 53.130 25.523 1.00 36.54 199 LEU B CA 1
ATOM 4485 C C . LEU B 1 200 ? -5.372 54.019 26.621 1.00 41.26 199 LEU B C 1
ATOM 4486 O O . LEU B 1 200 ? -4.162 54.209 26.677 1.00 40.65 199 LEU B O 1
ATOM 4491 N N . GLN B 1 201 ? -6.236 54.495 27.533 1.00 40.05 200 GLN B N 1
ATOM 4492 C CA . GLN B 1 201 ? -5.785 55.316 28.670 1.00 41.04 200 GLN B CA 1
ATOM 4493 C C . GLN B 1 201 ? -4.903 54.498 29.618 1.00 47.23 200 GLN B C 1
ATOM 4494 O O . GLN B 1 201 ? -3.842 54.971 30.016 1.00 46.59 200 GLN B O 1
ATOM 4500 N N . GLU B 1 202 ? -5.308 53.255 29.932 1.00 46.27 201 GLU B N 1
ATOM 4501 C CA . GLU B 1 202 ? -4.542 52.393 30.845 1.00 46.67 201 GLU B CA 1
ATOM 4502 C C . GLU B 1 202 ? -3.222 51.930 30.221 1.00 49.13 201 GLU B C 1
ATOM 4503 O O . GLU B 1 202 ? -2.211 51.850 30.922 1.00 46.66 201 GLU B O 1
ATOM 4509 N N . ILE B 1 203 ? -3.216 51.670 28.908 1.00 46.10 202 ILE B N 1
ATOM 4510 C CA . ILE B 1 203 ? -1.985 51.235 28.252 1.00 47.42 202 ILE B CA 1
ATOM 4511 C C . ILE B 1 203 ? -0.959 52.411 28.175 1.00 49.71 202 ILE B C 1
ATOM 4512 O O . ILE B 1 203 ? 0.247 52.160 28.278 1.00 47.26 202 ILE B O 1
ATOM 4517 N N . SER B 1 204 ? -1.446 53.679 28.068 1.00 46.40 203 SER B N 1
ATOM 4518 C CA . SER B 1 204 ? -0.612 54.874 28.115 1.00 46.36 203 SER B CA 1
ATOM 4519 C C . SER B 1 204 ? 0.221 54.922 29.413 1.00 47.13 203 SER B C 1
ATOM 4520 O O . SER B 1 204 ? 1.377 55.327 29.382 1.00 45.71 203 SER B O 1
ATOM 4523 N N . LYS B 1 205 ? -0.370 54.488 30.526 1.00 42.21 204 LYS B N 1
ATOM 4524 C CA . LYS B 1 205 ? 0.261 54.496 31.853 1.00 41.54 204 LYS B CA 1
ATOM 4525 C C . LYS B 1 205 ? 1.317 53.382 32.036 1.00 48.60 204 LYS B C 1
ATOM 4526 O O . LYS B 1 205 ? 2.113 53.482 32.956 1.00 48.66 204 LYS B O 1
ATOM 4532 N N . ILE B 1 206 ? 1.306 52.297 31.225 1.00 47.11 205 ILE B N 1
ATOM 4533 C CA . ILE B 1 206 ? 2.273 51.220 31.461 1.00 46.63 205 ILE B CA 1
ATOM 4534 C C . ILE B 1 206 ? 3.315 51.082 30.350 1.00 52.27 205 ILE B C 1
ATOM 4535 O O . ILE B 1 206 ? 4.273 50.322 30.516 1.00 50.57 205 ILE B O 1
ATOM 4540 N N . ILE B 1 207 ? 3.142 51.808 29.234 1.00 50.27 206 ILE B N 1
ATOM 4541 C CA . ILE B 1 207 ? 4.052 51.767 28.096 1.00 51.08 206 ILE B CA 1
ATOM 4542 C C . ILE B 1 207 ? 5.103 52.861 28.311 1.00 56.63 206 ILE B C 1
ATOM 4543 O O . ILE B 1 207 ? 4.765 54.050 28.407 1.00 55.51 206 ILE B O 1
ATOM 4548 N N . PRO B 1 208 ? 6.389 52.460 28.438 1.00 55.43 207 PRO B N 1
ATOM 4549 C CA . PRO B 1 208 ? 7.451 53.457 28.689 1.00 55.16 207 PRO B CA 1
ATOM 4550 C C . PRO B 1 208 ? 7.539 54.514 27.591 1.00 58.13 207 PRO B C 1
ATOM 4551 O O . PRO B 1 208 ? 7.684 55.702 27.905 1.00 57.62 207 PRO B O 1
ATOM 4555 N N . GLY B 1 209 ? 7.364 54.091 26.332 1.00 53.43 208 GLY B N 1
ATOM 4556 C CA . GLY B 1 209 ? 7.365 54.999 25.190 1.00 51.42 208 GLY B CA 1
ATOM 4557 C C . GLY B 1 209 ? 8.688 55.157 24.465 1.00 52.57 208 GLY B C 1
ATOM 4558 O O . GLY B 1 209 ? 8.904 56.179 23.803 1.00 53.38 208 GLY B O 1
ATOM 4559 N N . SER B 1 210 ? 9.579 54.159 24.547 1.00 47.03 209 SER B N 1
ATOM 4560 C CA . SER B 1 210 ? 10.835 54.237 23.808 1.00 46.73 209 SER B CA 1
ATOM 4561 C C . SER B 1 210 ? 10.593 54.083 22.297 1.00 51.80 209 SER B C 1
ATOM 4562 O O . SER B 1 210 ? 9.754 53.284 21.860 1.00 48.98 209 SER B O 1
ATOM 4565 N N . ALA B 1 211 ? 11.371 54.836 21.507 1.00 51.45 210 ALA B N 1
ATOM 4566 C CA . ALA B 1 211 ? 11.352 54.796 20.050 1.00 52.08 210 ALA B CA 1
ATOM 4567 C C . ALA B 1 211 ? 12.152 53.581 19.550 1.00 55.76 210 ALA B C 1
ATOM 4568 O O . ALA B 1 211 ? 12.009 53.164 18.408 1.00 56.25 210 ALA B O 1
ATOM 4570 N N . ASP B 1 212 ? 12.973 53.002 20.430 1.00 52.40 211 ASP B N 1
ATOM 4571 C CA . ASP B 1 212 ? 13.841 51.859 20.158 1.00 52.30 211 ASP B CA 1
ATOM 4572 C C . ASP B 1 212 ? 13.192 50.497 20.534 1.00 55.81 211 ASP B C 1
ATOM 4573 O O . ASP B 1 212 ? 13.756 49.452 20.208 1.00 56.83 211 ASP B O 1
ATOM 4575 N N . GLU B 1 213 ? 12.067 50.511 21.272 1.00 49.93 212 GLU B N 1
ATOM 4576 C CA . GLU B 1 213 ? 11.360 49.315 21.719 1.00 48.55 212 GLU B CA 1
ATOM 4577 C C . GLU B 1 213 ? 10.056 49.204 20.956 1.00 49.97 212 GLU B C 1
ATOM 4578 O O . GLU B 1 213 ? 9.471 50.221 20.622 1.00 50.52 212 GLU B O 1
ATOM 4584 N N . ASP B 1 214 ? 9.584 47.987 20.699 1.00 44.43 213 ASP B N 1
ATOM 4585 C CA . ASP B 1 214 ? 8.364 47.769 19.919 1.00 43.66 213 ASP B CA 1
ATOM 4586 C C . ASP B 1 214 ? 7.210 47.126 20.697 1.00 45.44 213 ASP B C 1
ATOM 4587 O O . ASP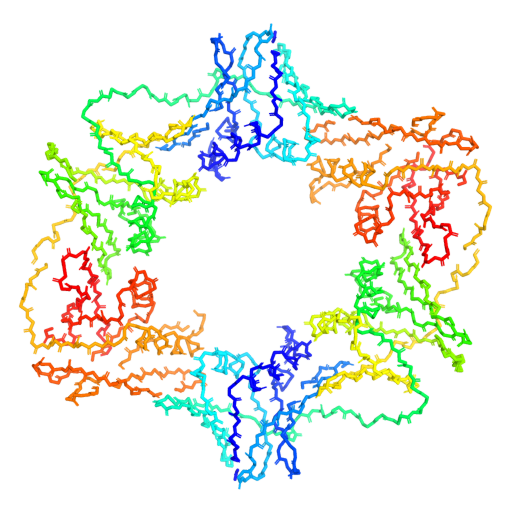 B 1 214 ? 7.415 46.428 21.691 1.00 45.92 213 ASP B O 1
ATOM 4592 N N . VAL B 1 215 ? 6.014 47.318 20.169 1.00 39.30 214 VAL B N 1
ATOM 4593 C CA . VAL B 1 215 ? 4.753 46.745 20.631 1.00 39.49 214 VAL B CA 1
ATOM 4594 C C . VAL B 1 215 ? 4.218 45.846 19.514 1.00 41.77 214 VAL B C 1
ATOM 4595 O O . VAL B 1 215 ? 4.113 46.288 18.361 1.00 41.59 214 VAL B O 1
ATOM 4599 N N . VAL B 1 216 ? 3.867 44.597 19.841 1.00 37.02 215 VAL B N 1
ATOM 4600 C CA . VAL B 1 216 ? 3.270 43.705 18.832 1.00 36.80 215 VAL B CA 1
ATOM 4601 C C . VAL B 1 216 ? 1.758 43.702 19.099 1.00 41.75 215 VAL B C 1
ATOM 4602 O O . VAL B 1 216 ? 1.317 43.524 20.236 1.00 41.31 215 VAL B O 1
ATOM 4606 N N . ILE B 1 217 ? 0.973 43.987 18.077 1.00 41.88 216 ILE B N 1
ATOM 4607 C CA . ILE B 1 217 ? -0.479 44.089 18.227 1.00 42.60 216 ILE B CA 1
ATOM 4608 C C . ILE B 1 217 ? -1.182 42.995 17.399 1.00 48.80 216 ILE B C 1
ATOM 4609 O O . ILE B 1 217 ? -0.820 42.776 16.249 1.00 49.42 216 ILE B O 1
ATOM 4614 N N . TYR B 1 218 ? -2.196 42.338 17.981 1.00 46.02 217 TYR B N 1
ATOM 4615 C CA . TYR B 1 218 ? -3.029 41.351 17.276 1.00 47.04 217 TYR B CA 1
ATOM 4616 C C . TYR B 1 218 ? -4.462 41.778 17.368 1.00 52.10 217 TYR B C 1
ATOM 4617 O O . TYR B 1 218 ? -4.918 42.116 18.459 1.00 50.21 217 TYR B O 1
ATOM 4626 N N . ILE B 1 219 ? -5.171 41.780 16.236 1.00 51.63 218 ILE B N 1
ATOM 4627 C CA . ILE B 1 219 ? -6.578 42.143 16.162 1.00 52.52 218 ILE B CA 1
ATOM 4628 C C . ILE B 1 219 ? -7.319 40.902 15.673 1.00 60.10 218 ILE B C 1
ATOM 4629 O O . ILE B 1 219 ? -7.207 40.534 14.509 1.00 59.59 218 ILE B O 1
ATOM 4634 N N . THR B 1 220 ? -7.959 40.190 16.610 1.00 61.05 219 THR B N 1
ATOM 4635 C CA . THR B 1 220 ? -8.653 38.943 16.329 1.00 63.96 219 THR B CA 1
ATOM 4636 C C . THR B 1 220 ? -10.092 39.039 16.781 1.00 71.65 219 THR B C 1
ATOM 4637 O O . THR B 1 220 ? -10.433 38.720 17.933 1.00 70.19 219 THR B O 1
ATOM 4641 N N . ASN B 1 221 ? -10.912 39.534 15.812 1.00 71.19 220 ASN B N 1
ATOM 4642 C CA . ASN B 1 221 ? -12.370 39.671 15.698 1.00 71.74 220 ASN B CA 1
ATOM 4643 C C . ASN B 1 221 ? -13.031 40.530 16.778 1.00 71.20 220 ASN B C 1
ATOM 4644 O O . ASN B 1 221 ? -13.593 41.576 16.477 1.00 71.63 220 ASN B O 1
ATOM 4649 N N . ASN B 1 222 ? -13.054 40.025 17.999 1.00 63.71 221 ASN B N 1
ATOM 4650 C CA . ASN B 1 222 ? -13.720 40.619 19.146 1.00 61.35 221 ASN B CA 1
ATOM 4651 C C . ASN B 1 222 ? -12.716 41.145 20.149 1.00 59.75 221 ASN B C 1
ATOM 4652 O O . ASN B 1 222 ? -13.120 41.706 21.171 1.00 58.65 221 ASN B O 1
ATOM 4657 N N . HIS B 1 223 ? -11.407 40.926 19.880 1.00 53.34 222 HIS B N 1
ATOM 4658 C CA . HIS B 1 223 ? -10.323 41.289 20.783 1.00 51.66 222 HIS B CA 1
ATOM 4659 C C . HIS B 1 223 ? -9.130 41.959 20.106 1.00 52.75 222 HIS B C 1
ATOM 4660 O O . HIS B 1 223 ? -8.865 41.764 18.919 1.00 51.52 222 HIS B O 1
ATOM 4667 N N . ILE B 1 224 ? -8.425 42.772 20.893 1.00 45.73 223 ILE B N 1
ATOM 4668 C CA . ILE B 1 224 ? -7.166 43.399 20.524 1.00 43.94 223 ILE B CA 1
ATOM 4669 C C . ILE B 1 224 ? -6.168 42.979 21.608 1.00 48.53 223 ILE B C 1
ATOM 4670 O O . ILE B 1 224 ? -6.517 42.967 22.785 1.00 49.03 223 ILE B O 1
ATOM 4675 N N . VAL B 1 225 ? -4.962 42.582 21.198 1.00 44.68 224 VAL B N 1
ATOM 4676 C CA . VAL B 1 225 ? -3.873 42.146 22.075 1.00 42.46 224 VAL B CA 1
ATOM 4677 C C . VAL B 1 225 ? -2.647 43.020 21.792 1.00 45.57 224 VAL B C 1
ATOM 4678 O O . VAL B 1 225 ? -2.294 43.239 20.639 1.00 45.77 224 VAL B O 1
ATOM 4682 N N . PHE B 1 226 ? -2.039 43.549 22.853 1.00 41.19 225 PHE B N 1
ATOM 4683 C CA . PHE B 1 226 ? -0.812 44.331 22.833 1.00 39.71 225 PHE B CA 1
ATOM 4684 C C . PHE B 1 226 ? 0.240 43.571 23.599 1.00 45.51 225 PHE B C 1
ATOM 4685 O O . PHE B 1 226 ? -0.010 43.214 24.741 1.00 44.00 225 PHE B O 1
ATOM 4693 N N . GLU B 1 227 ? 1.400 43.304 22.988 1.00 43.84 226 GLU B N 1
ATOM 4694 C CA . GLU B 1 227 ? 2.521 42.661 23.682 1.00 43.69 226 GLU B CA 1
ATOM 4695 C C . GLU B 1 227 ? 3.718 43.578 23.670 1.00 46.45 226 GLU B C 1
ATOM 4696 O O . GLU B 1 227 ? 4.052 44.128 22.636 1.00 46.34 226 GLU B O 1
ATOM 4702 N N . PHE B 1 228 ? 4.355 43.732 24.804 1.00 44.87 227 PHE B N 1
ATOM 4703 C CA . PHE B 1 228 ? 5.537 44.556 24.978 1.00 46.38 227 PHE B CA 1
ATOM 4704 C C . PHE B 1 228 ? 6.234 44.088 26.233 1.00 51.64 227 PHE B C 1
ATOM 4705 O O . PHE B 1 228 ? 5.568 43.819 27.233 1.00 50.62 227 PHE B O 1
ATOM 4713 N N . GLU B 1 229 ? 7.572 43.946 26.155 1.00 51.16 228 GLU B N 1
ATOM 4714 C CA . GLU B 1 229 ? 8.469 43.498 27.230 1.00 52.58 228 GLU B CA 1
ATOM 4715 C C . GLU B 1 229 ? 7.944 42.157 27.772 1.00 57.63 228 GLU B C 1
ATOM 4716 O O . GLU B 1 229 ? 7.865 41.223 26.982 1.00 59.68 228 GLU B O 1
ATOM 4722 N N . ASN B 1 230 ? 7.497 42.066 29.033 1.00 52.97 229 ASN B N 1
ATOM 4723 C CA . ASN B 1 230 ? 6.990 40.791 29.564 1.00 53.01 229 ASN B CA 1
ATOM 4724 C C . ASN B 1 230 ? 5.503 40.867 29.895 1.00 54.95 229 ASN B C 1
ATOM 4725 O O . ASN B 1 230 ? 5.008 40.088 30.721 1.00 54.49 229 ASN B O 1
ATOM 4730 N N . THR B 1 231 ? 4.793 41.788 29.213 1.00 48.98 230 THR B N 1
ATOM 4731 C CA . THR B 1 231 ? 3.391 42.107 29.436 1.00 47.65 230 THR B CA 1
ATOM 4732 C C . THR B 1 231 ? 2.527 41.846 28.218 1.00 51.27 230 THR B C 1
ATOM 4733 O O . THR B 1 231 ? 2.948 42.041 27.084 1.00 50.57 230 THR B O 1
ATOM 4737 N N . THR B 1 232 ? 1.300 41.398 28.485 1.00 49.57 231 THR B N 1
ATOM 4738 C CA . THR B 1 232 ? 0.240 41.157 27.513 1.00 49.23 231 THR B CA 1
ATOM 4739 C C . THR B 1 232 ? -0.987 41.901 28.002 1.00 50.47 231 THR B C 1
ATOM 4740 O O . THR B 1 232 ? -1.411 41.744 29.145 1.00 51.27 231 THR B O 1
ATOM 4744 N N . VAL B 1 233 ? -1.521 42.740 27.149 1.00 43.91 232 VAL B N 1
ATOM 4745 C CA . VAL B 1 233 ? -2.737 43.481 27.392 1.00 41.34 232 VAL B CA 1
ATOM 4746 C C . VAL B 1 233 ? -3.745 42.931 26.433 1.00 47.47 232 VAL B C 1
ATOM 4747 O O . VAL B 1 233 ? -3.447 42.825 25.234 1.00 48.66 232 VAL B O 1
ATOM 4751 N N . VAL B 1 234 ? -4.910 42.499 26.960 1.00 44.39 233 VAL B N 1
ATOM 4752 C CA . VAL B 1 234 ? -6.014 41.980 26.156 1.00 44.71 233 VAL B CA 1
ATOM 4753 C C . VAL B 1 234 ? -7.275 42.819 26.402 1.00 48.18 233 VAL B C 1
ATOM 4754 O O . VAL B 1 234 ? -7.647 43.059 27.544 1.00 47.11 233 VAL B O 1
ATOM 4758 N N . SER B 1 235 ? -7.922 43.268 25.336 1.00 46.13 234 SER B N 1
ATOM 4759 C CA . SER B 1 235 ? -9.115 44.085 25.474 1.00 45.34 234 SER B CA 1
ATOM 4760 C C . SER B 1 235 ? -10.189 43.661 24.526 1.00 49.76 234 SER B C 1
ATOM 4761 O O . SER B 1 235 ? -9.907 43.304 23.379 1.00 50.61 234 SER B O 1
ATOM 4764 N N . ARG B 1 236 ? -11.453 43.723 24.993 1.00 46.47 235 ARG B N 1
ATOM 4765 C CA . ARG B 1 236 ? -12.628 43.517 24.148 1.00 45.41 235 ARG B CA 1
ATOM 4766 C C . ARG B 1 236 ? -12.716 44.694 23.189 1.00 48.83 235 ARG B C 1
ATOM 4767 O O . ARG B 1 236 ? -12.157 45.740 23.479 1.00 46.92 235 ARG B O 1
ATOM 4775 N N . LEU B 1 237 ? -13.359 44.529 22.039 1.00 46.75 236 LEU B N 1
ATOM 4776 C CA . LEU B 1 237 ? -13.537 45.606 21.080 1.00 46.84 236 LEU B CA 1
ATOM 4777 C C . LEU B 1 237 ? -14.992 46.075 21.122 1.00 53.44 236 LEU B C 1
ATOM 4778 O O . LEU B 1 237 ? -15.856 45.321 21.548 1.00 54.45 236 LEU B O 1
ATOM 4783 N N . ILE B 1 238 ? -15.271 47.308 20.686 1.00 50.79 237 ILE B N 1
ATOM 4784 C CA . ILE B 1 238 ? -16.651 47.813 20.662 1.00 50.82 237 ILE B CA 1
ATOM 4785 C C . ILE B 1 238 ? -17.325 47.370 19.351 1.00 58.96 237 ILE B C 1
ATOM 4786 O O . ILE B 1 238 ? -16.778 47.594 18.265 1.00 57.31 237 ILE B O 1
ATOM 4791 N N . GLU B 1 239 ? -18.510 46.746 19.465 1.00 60.66 238 GLU B N 1
ATOM 4792 C CA . GLU B 1 239 ? -19.258 46.251 18.313 1.00 63.56 238 GLU B CA 1
ATOM 4793 C C . GLU B 1 239 ? -20.084 47.367 17.651 1.00 68.67 238 GLU B C 1
ATOM 4794 O O . GLU B 1 239 ? -20.531 48.298 18.329 1.00 68.02 238 GLU B O 1
ATOM 4796 N N . GLY B 1 240 ? -20.253 47.263 16.331 1.00 66.02 239 GLY B N 1
ATOM 4797 C CA . GLY B 1 240 ? -21.031 48.215 15.536 1.00 65.49 239 GLY B CA 1
ATOM 4798 C C . GLY B 1 240 ? -20.286 48.943 14.432 1.00 69.63 239 GLY B C 1
ATOM 4799 O O . GLY B 1 240 ? -19.049 48.997 14.410 1.00 68.70 239 GLY B O 1
ATOM 4800 N N . GLU B 1 241 ? -21.048 49.532 13.508 1.00 68.21 240 GLU B N 1
ATOM 4801 C CA . GLU B 1 241 ? -20.473 50.277 12.393 1.00 67.70 240 GLU B CA 1
ATOM 4802 C C . GLU B 1 241 ? -20.074 51.666 12.880 1.00 68.66 240 GLU B C 1
ATOM 4803 O O . GLU B 1 241 ? -20.920 52.388 13.405 1.00 67.40 240 GLU B O 1
ATOM 4805 N N . TYR B 1 242 ? -18.775 52.014 12.774 1.00 64.67 241 TYR B N 1
ATOM 4806 C CA . TYR B 1 242 ? -18.291 53.330 13.198 1.00 64.07 241 TYR B CA 1
ATOM 4807 C C . TYR B 1 242 ? -18.832 54.389 12.233 1.00 71.43 241 TYR B C 1
ATOM 4808 O O . TYR B 1 242 ? -19.187 54.072 11.090 1.00 72.06 241 TYR B O 1
ATOM 4817 N N . PHE B 1 243 ? -18.911 55.632 12.708 1.00 68.14 242 PHE B N 1
ATOM 4818 C CA . PHE B 1 243 ? -19.404 56.797 11.977 1.00 68.55 242 PHE B CA 1
ATOM 4819 C C . PHE B 1 243 ? -18.701 56.965 10.622 1.00 76.44 242 PHE B C 1
ATOM 4820 O O . PHE B 1 243 ? -17.488 56.756 10.521 1.00 76.05 242 PHE B O 1
ATOM 4828 N N . LYS B 1 244 ? -19.465 57.313 9.582 1.00 76.30 243 LYS B N 1
ATOM 4829 C CA . LYS B 1 244 ? -18.899 57.570 8.256 1.00 77.78 243 LYS B CA 1
ATOM 4830 C C . LYS B 1 244 ? -18.362 58.994 8.307 1.00 82.25 243 LYS B C 1
ATOM 4831 O O . LYS B 1 244 ? -19.146 59.940 8.338 1.00 82.62 243 LYS B O 1
ATOM 4834 N N . ILE B 1 245 ? -17.035 59.137 8.463 1.00 78.48 244 ILE B N 1
ATOM 4835 C CA . ILE B 1 245 ? -16.413 60.444 8.646 1.00 77.94 244 ILE B CA 1
ATOM 4836 C C . ILE B 1 245 ? -15.734 60.973 7.377 1.00 81.26 244 ILE B C 1
ATOM 4837 O O . ILE B 1 245 ? -15.537 62.186 7.277 1.00 79.44 244 ILE B O 1
ATOM 4842 N N . ASP B 1 246 ? -15.369 60.087 6.427 1.00 78.88 245 ASP B N 1
ATOM 4843 C CA . ASP B 1 246 ? -14.683 60.469 5.185 1.00 79.72 245 ASP B CA 1
ATOM 4844 C C . ASP B 1 246 ? -15.487 61.488 4.357 1.00 85.57 245 ASP B C 1
ATOM 4845 O O . ASP B 1 246 ? -14.889 62.320 3.670 1.00 84.00 245 ASP B O 1
ATOM 4850 N N . GLN B 1 247 ? -16.828 61.451 4.480 1.00 85.61 246 GLN B N 1
ATOM 4851 C CA . GLN B 1 247 ? -17.778 62.363 3.829 1.00 88.04 246 GLN B CA 1
ATOM 4852 C C . GLN B 1 247 ? -17.639 63.806 4.346 1.00 93.97 246 GLN B C 1
ATOM 4853 O O . GLN B 1 247 ? -17.858 64.752 3.580 1.00 94.88 246 GLN B O 1
ATOM 4867 N N . LEU B 1 249 ? -14.824 65.142 5.575 1.00 84.54 248 LEU B N 1
ATOM 4868 C CA . LEU B 1 249 ? -13.485 65.658 5.331 1.00 83.50 248 LEU B CA 1
ATOM 4869 C C . LEU B 1 249 ? -13.456 66.262 3.926 1.00 91.11 248 LEU B C 1
ATOM 4870 O O . LEU B 1 249 ? -12.555 65.980 3.130 1.00 91.42 248 LEU B O 1
ATOM 4875 N N . SER B 1 250 ? -14.479 67.106 3.631 1.00 89.98 249 SER B N 1
ATOM 4876 C CA . SER B 1 250 ? -14.648 67.841 2.375 1.00 91.41 249 SER B CA 1
ATOM 4877 C C . SER B 1 250 ? -13.533 68.860 2.269 1.00 94.13 249 SER B C 1
ATOM 4878 O O . SER B 1 250 ? -13.428 69.757 3.109 1.00 93.57 249 SER B O 1
ATOM 4881 N N . SER B 1 251 ? -12.667 68.680 1.260 1.00 89.77 250 SER B N 1
ATOM 4882 C CA . SER B 1 251 ? -11.481 69.499 1.003 1.00 87.97 250 SER B CA 1
ATOM 4883 C C . SER B 1 251 ? -11.786 70.970 0.559 1.00 83.96 250 SER B C 1
ATOM 4884 O O . SER B 1 251 ? -10.832 71.700 0.275 1.00 84.13 250 SER B O 1
ATOM 4887 N N A ASP B 1 252 ? -13.065 71.386 0.497 0.50 77.66 251 ASP B N 1
ATOM 4888 N N B ASP B 1 252 ? -13.070 71.396 0.504 0.50 76.98 251 ASP B N 1
ATOM 4889 C CA A ASP B 1 252 ? -13.414 72.745 0.065 0.50 76.81 251 ASP B CA 1
ATOM 4890 C CA B ASP B 1 252 ? -13.422 72.751 0.057 0.50 75.83 251 ASP B CA 1
ATOM 4891 C C A ASP B 1 252 ? -13.474 73.715 1.241 0.50 75.01 251 ASP B C 1
ATOM 4892 C C B ASP B 1 252 ? -13.533 73.742 1.210 0.50 74.47 251 ASP B C 1
ATOM 4893 O O A ASP B 1 252 ? -14.061 73.393 2.274 0.50 74.85 251 ASP B O 1
ATOM 4894 O O B ASP B 1 252 ? -14.237 73.474 2.183 0.50 74.22 251 ASP B O 1
ATOM 4903 N N . TYR B 1 253 ? -12.857 74.896 1.074 1.00 66.28 252 TYR B N 1
ATOM 4904 C CA . TYR B 1 253 ? -12.799 75.965 2.089 1.00 61.05 252 TYR B CA 1
ATOM 4905 C C . TYR B 1 253 ? -12.845 77.336 1.436 1.00 62.10 252 TYR B C 1
ATOM 4906 O O . TYR B 1 253 ? -12.462 77.456 0.278 1.00 60.36 252 TYR B O 1
ATOM 4915 N N . ASP B 1 254 ? -13.203 78.377 2.212 1.00 58.30 253 ASP B N 1
ATOM 4916 C CA . ASP B 1 254 ? -13.263 79.766 1.736 1.00 58.31 253 ASP B CA 1
ATOM 4917 C C . ASP B 1 254 ? -12.193 80.628 2.411 1.00 56.96 253 ASP B C 1
ATOM 4918 O O . ASP B 1 254 ? -11.916 81.729 1.954 1.00 57.20 253 ASP B O 1
ATOM 4923 N N . THR B 1 255 ? -11.607 80.134 3.493 1.00 50.46 254 THR B N 1
ATOM 4924 C CA . THR B 1 255 ? -10.581 80.838 4.262 1.00 49.46 254 THR B CA 1
ATOM 4925 C C . THR B 1 255 ? -9.493 79.861 4.690 1.00 51.93 254 THR B C 1
ATOM 4926 O O . THR B 1 255 ? -9.798 78.780 5.193 1.00 50.63 254 THR B O 1
ATOM 4930 N N . LYS B 1 256 ? -8.225 80.257 4.520 1.00 48.84 255 LYS B N 1
ATOM 4931 C CA . LYS B 1 256 ? -7.075 79.489 4.980 1.00 47.60 255 LYS B CA 1
ATOM 4932 C C . LYS B 1 256 ? -6.205 80.413 5.817 1.00 52.25 255 LYS B C 1
ATOM 4933 O O . LYS B 1 256 ? -5.865 81.509 5.373 1.00 53.49 255 LYS B O 1
ATOM 4939 N N . VAL B 1 257 ? -5.865 79.986 7.031 1.00 48.58 256 VAL B N 1
ATOM 4940 C CA . VAL B 1 257 ? -5.064 80.790 7.959 1.00 47.31 256 VAL B CA 1
ATOM 4941 C C . VAL B 1 257 ? -3.787 80.049 8.326 1.00 50.19 256 VAL B C 1
ATOM 4942 O O . VAL B 1 257 ? -3.836 78.903 8.760 1.00 49.22 256 VAL B O 1
ATOM 4946 N N . ARG B 1 258 ? -2.652 80.713 8.166 1.00 46.98 257 ARG B N 1
ATOM 4947 C CA . ARG B 1 258 ? -1.376 80.179 8.616 1.00 46.23 257 ARG B CA 1
ATOM 4948 C C . ARG B 1 258 ? -1.057 80.994 9.865 1.00 48.63 257 ARG B C 1
ATOM 4949 O O . ARG B 1 258 ? -1.045 82.221 9.783 1.00 47.75 257 ARG B O 1
ATOM 4957 N N . ILE B 1 259 ? -0.873 80.321 11.030 1.00 42.78 258 ILE B N 1
ATOM 4958 C CA . ILE B 1 259 ? -0.636 80.971 12.305 1.00 40.54 258 ILE B CA 1
ATOM 4959 C C . ILE B 1 259 ? 0.378 80.168 13.109 1.00 45.79 258 ILE B C 1
ATOM 4960 O O . ILE B 1 259 ? 0.404 78.941 13.028 1.00 47.29 258 ILE B O 1
ATOM 4965 N N . ASN B 1 260 ? 1.179 80.856 13.922 1.00 41.03 259 ASN B N 1
ATOM 4966 C CA . ASN B 1 260 ? 2.130 80.221 14.818 1.00 39.00 259 ASN B CA 1
ATOM 4967 C C . ASN B 1 260 ? 1.327 79.442 15.891 1.00 41.41 259 ASN B C 1
ATOM 4968 O O . ASN B 1 260 ? 0.456 80.008 16.553 1.00 39.80 259 ASN B O 1
ATOM 4973 N N . LYS B 1 261 ? 1.599 78.142 16.020 1.00 39.60 260 LYS B N 1
ATOM 4974 C CA . LYS B 1 261 ? 0.914 77.206 16.913 1.00 38.32 260 LYS B CA 1
ATOM 4975 C C . LYS B 1 261 ? 1.015 77.650 18.394 1.00 41.21 260 LYS B C 1
ATOM 4976 O O . LYS B 1 261 ? -0.006 77.716 19.083 1.00 40.06 260 LYS B O 1
ATOM 4982 N N . ARG B 1 262 ? 2.210 77.958 18.869 1.00 39.70 261 ARG B N 1
ATOM 4983 C CA . ARG B 1 262 ? 2.429 78.375 20.265 1.00 40.08 261 ARG B CA 1
ATOM 4984 C C . ARG B 1 262 ? 1.698 79.684 20.590 1.00 43.95 261 ARG B C 1
ATOM 4985 O O . ARG B 1 262 ? 1.088 79.767 21.656 1.00 43.38 261 ARG B O 1
ATOM 4993 N N . GLU B 1 263 ? 1.727 80.691 19.689 1.00 42.05 262 GLU B N 1
ATOM 4994 C CA . GLU B 1 263 ? 1.026 81.957 19.946 1.00 42.00 262 GLU B CA 1
ATOM 4995 C C . GLU B 1 263 ? -0.489 81.743 20.053 1.00 42.06 262 GLU B C 1
ATOM 4996 O O . GLU B 1 263 ? -1.116 82.350 20.922 1.00 40.50 262 GLU B O 1
ATOM 5002 N N . LEU B 1 264 ? -1.072 80.893 19.174 1.00 36.19 263 LEU B N 1
ATOM 5003 C CA . LEU B 1 264 ? -2.503 80.614 19.203 1.00 35.85 263 LEU B CA 1
ATOM 5004 C C . LEU B 1 264 ? -2.860 79.880 20.515 1.00 41.77 263 LEU B C 1
ATOM 5005 O O . LEU B 1 264 ? -3.763 80.308 21.248 1.00 43.44 263 LEU B O 1
ATOM 5010 N N . LEU B 1 265 ? -2.117 78.826 20.832 1.00 36.79 264 LEU B N 1
ATOM 5011 C CA . LEU B 1 265 ? -2.296 78.064 22.076 1.00 35.29 264 LEU B CA 1
ATOM 5012 C C . LEU B 1 265 ? -2.191 78.978 23.311 1.00 37.44 264 LEU B C 1
ATOM 5013 O O . LEU B 1 265 ? -3.104 78.958 24.162 1.00 35.72 264 LEU B O 1
ATOM 5018 N N . ASP B 1 266 ? -1.131 79.801 23.396 1.00 33.02 265 ASP B N 1
ATOM 5019 C CA . ASP B 1 266 ? -0.982 80.696 24.583 1.00 33.98 265 ASP B CA 1
ATOM 5020 C C . ASP B 1 266 ? -2.131 81.703 24.722 1.00 39.68 265 ASP B C 1
ATOM 5021 O O . ASP B 1 266 ? -2.574 81.984 25.835 1.00 37.56 265 ASP B O 1
ATOM 5026 N N . CYS B 1 267 ? -2.640 82.205 23.596 1.00 38.42 266 CYS B N 1
ATOM 5027 C CA . CYS B 1 267 ? -3.710 83.165 23.632 1.00 40.49 266 CYS B CA 1
ATOM 5028 C C . CYS B 1 267 ? -5.037 82.538 24.086 1.00 39.96 266 CYS B C 1
ATOM 5029 O O . CYS B 1 267 ? -5.749 83.139 24.877 1.00 37.38 266 CYS B O 1
ATOM 5032 N N . ILE B 1 268 ? -5.396 81.361 23.537 1.00 37.51 267 ILE B N 1
ATOM 5033 C CA . ILE B 1 268 ? -6.637 80.675 23.883 1.00 37.40 267 ILE B CA 1
ATOM 5034 C C . ILE B 1 268 ? -6.572 80.236 25.356 1.00 42.40 267 ILE B C 1
ATOM 5035 O O . ILE B 1 268 ? -7.563 80.347 26.088 1.00 41.89 267 ILE B O 1
ATOM 5040 N N . ASP B 1 269 ? -5.394 79.817 25.803 1.00 40.49 268 ASP B N 1
ATOM 5041 C CA . ASP B 1 269 ? -5.197 79.427 27.192 1.00 40.68 268 ASP B CA 1
ATOM 5042 C C . ASP B 1 269 ? -5.402 80.659 28.119 1.00 45.31 268 ASP B C 1
ATOM 5043 O O . ASP B 1 269 ? -6.091 80.536 29.128 1.00 46.08 268 ASP B O 1
ATOM 5048 N N . ARG B 1 270 ? -4.885 81.840 27.741 1.00 42.15 269 ARG B N 1
ATOM 5049 C CA . ARG B 1 270 ? -5.072 83.102 28.499 1.00 43.32 269 ARG B CA 1
ATOM 5050 C C . ARG B 1 270 ? -6.557 83.420 28.656 1.00 47.51 269 ARG B C 1
ATOM 5051 O O . ARG B 1 270 ? -7.000 83.749 29.733 1.00 48.56 269 ARG B O 1
ATOM 5059 N N . ALA B 1 271 ? -7.313 83.326 27.570 1.00 42.11 270 ALA B N 1
ATOM 5060 C CA . ALA B 1 271 ? -8.740 83.573 27.540 1.00 42.12 270 ALA B CA 1
ATOM 5061 C C . ALA B 1 271 ? -9.515 82.679 28.531 1.00 44.44 270 ALA B C 1
ATOM 5062 O O . ALA B 1 271 ? -10.478 83.154 29.125 1.00 44.68 270 ALA B O 1
ATOM 5064 N N . THR B 1 272 ? -9.106 81.401 28.710 1.00 41.16 271 THR B N 1
ATOM 5065 C CA . THR B 1 272 ? -9.822 80.493 29.616 1.00 42.83 271 THR B CA 1
ATOM 5066 C C . THR B 1 272 ? -9.829 80.919 31.069 1.00 48.72 271 THR B C 1
ATOM 5067 O O . THR B 1 272 ? -10.711 80.463 31.792 1.00 49.70 271 THR B O 1
ATOM 5071 N N . LEU B 1 273 ? -8.875 81.765 31.513 1.00 44.33 272 LEU B N 1
ATOM 5072 C CA . LEU B 1 273 ? -8.865 82.225 32.904 1.00 43.49 272 LEU B CA 1
ATOM 5073 C C . LEU B 1 273 ? -10.130 83.058 33.213 1.00 48.77 272 LEU B C 1
ATOM 5074 O O . LEU B 1 273 ? -10.541 83.121 34.364 1.00 48.31 272 LEU B O 1
ATOM 5079 N N . LEU B 1 274 ? -10.755 83.670 32.198 1.00 47.72 273 LEU B N 1
ATOM 5080 C CA . LEU B 1 274 ? -11.946 84.488 32.423 1.00 48.64 273 LEU B CA 1
ATOM 5081 C C . LEU B 1 274 ? -13.240 83.659 32.522 1.00 56.76 273 LEU B C 1
ATOM 5082 O O . LEU B 1 274 ? -14.261 84.169 32.973 1.00 58.31 273 LEU B O 1
ATOM 5087 N N . VAL B 1 275 ? -13.186 82.398 32.124 1.00 55.93 274 VAL B N 1
ATOM 5088 C CA . VAL B 1 275 ? -14.336 81.515 32.132 1.00 58.82 274 VAL B CA 1
ATOM 5089 C C . VAL B 1 275 ? -14.070 80.303 33.092 1.00 72.41 274 VAL B C 1
ATOM 5090 O O . VAL B 1 275 ? -13.153 79.507 32.882 1.00 71.20 274 VAL B O 1
ATOM 5094 N N . LYS B 1 276 ? -14.826 80.246 34.201 1.00 76.92 275 LYS B N 1
ATOM 5095 C CA . LYS B 1 276 ? -14.683 79.204 35.235 1.00 79.18 275 LYS B CA 1
ATOM 5096 C C . LYS B 1 276 ? -15.966 78.374 35.312 1.00 87.99 275 LYS B C 1
ATOM 5097 O O . LYS B 1 276 ? -17.048 78.935 35.152 1.00 88.24 275 LYS B O 1
ATOM 5103 N N . GLU B 1 277 ? -15.816 77.045 35.567 1.00 87.78 276 GLU B N 1
ATOM 5104 C CA . GLU B 1 277 ? -16.780 75.920 35.666 1.00 88.85 276 GLU B CA 1
ATOM 5105 C C . GLU B 1 277 ? -18.289 76.267 35.469 1.00 94.25 276 GLU B C 1
ATOM 5106 O O . GLU B 1 277 ? -18.948 75.570 34.691 1.00 93.50 276 GLU B O 1
ATOM 5108 N N . GLY B 1 278 ? -18.802 77.281 36.182 1.00 92.39 277 GLY B N 1
ATOM 5109 C CA . GLY B 1 278 ? -20.189 77.742 36.089 1.00 93.66 277 GLY B CA 1
ATOM 5110 C C . GLY B 1 278 ? -20.509 78.599 34.872 1.00 97.45 277 GLY B C 1
ATOM 5111 O O . GLY B 1 278 ? -21.658 79.024 34.691 1.00 97.68 277 GLY B O 1
ATOM 5112 N N . ASP B 1 279 ? -19.479 78.864 34.035 1.00 92.71 278 ASP B N 1
ATOM 5113 C CA . ASP B 1 279 ? -19.552 79.665 32.808 1.00 92.25 278 ASP B CA 1
ATOM 5114 C C . ASP B 1 279 ? -19.172 78.822 31.595 1.00 91.29 278 ASP B C 1
ATOM 5115 O O . ASP B 1 279 ? -18.347 77.900 31.680 1.00 90.95 278 ASP B O 1
ATOM 5120 N N . LYS B 1 280 ? -19.776 79.145 30.467 1.00 83.72 279 LYS B N 1
ATOM 5121 C CA . LYS B 1 280 ? -19.502 78.490 29.197 1.00 81.09 279 LYS B CA 1
ATOM 5122 C C . LYS B 1 280 ? -19.572 79.566 28.118 1.00 78.16 279 LYS B C 1
ATOM 5123 O O . LYS B 1 280 ? -20.615 79.741 27.479 1.00 80.16 279 LYS B O 1
ATOM 5125 N N . LYS B 1 281 ? -18.476 80.340 27.972 1.00 65.26 280 LYS B N 1
ATOM 5126 C CA . LYS B 1 281 ? -18.411 81.418 26.989 1.00 60.21 280 LYS B CA 1
ATOM 5127 C C . LYS B 1 281 ? -17.519 80.995 25.810 1.00 53.74 280 LYS B C 1
ATOM 5128 O O . LYS B 1 281 ? -16.471 80.397 26.021 1.00 49.42 280 LYS B O 1
ATOM 5134 N N . PRO B 1 282 ? -17.906 81.252 24.548 1.00 48.34 281 PRO B N 1
ATOM 5135 C CA . PRO B 1 282 ? -16.989 80.912 23.452 1.00 46.16 281 PRO B CA 1
ATOM 5136 C C . PRO B 1 282 ? -15.878 81.957 23.274 1.00 45.23 281 PRO B C 1
ATOM 5137 O O . PRO B 1 282 ? -16.010 83.085 23.726 1.00 43.93 281 PRO B O 1
ATOM 5141 N N . ILE B 1 283 ? -14.762 81.555 22.673 1.00 41.05 282 ILE B N 1
ATOM 5142 C CA . ILE B 1 283 ? -13.722 82.479 22.260 1.00 40.38 282 ILE B CA 1
ATOM 5143 C C . ILE B 1 283 ? -14.148 82.923 20.831 1.00 44.44 282 ILE B C 1
ATOM 5144 O O . ILE B 1 283 ? -14.538 82.064 20.027 1.00 41.89 282 ILE B O 1
ATOM 5149 N N . ILE B 1 284 ? -14.184 84.240 20.568 1.00 42.48 283 ILE B N 1
ATOM 5150 C CA . ILE B 1 284 ? -14.566 84.801 19.258 1.00 43.31 283 ILE B CA 1
ATOM 5151 C C . ILE B 1 284 ? -13.308 85.161 18.465 1.00 46.32 283 ILE B C 1
ATOM 5152 O O . ILE B 1 284 ? -12.468 85.888 18.983 1.00 44.37 283 ILE B O 1
ATOM 5165 N N . ASN B 1 286 ? -11.868 86.978 14.931 1.00 42.13 285 ASN B N 1
ATOM 5166 C CA A ASN B 1 286 ? -12.157 87.878 13.813 0.50 42.16 285 ASN B CA 1
ATOM 5167 C CA B ASN B 1 286 ? -12.147 87.894 13.811 0.50 42.52 285 ASN B CA 1
ATOM 5168 C C . ASN B 1 286 ? -10.903 87.835 12.930 1.00 46.50 285 ASN B C 1
ATOM 5169 O O . ASN B 1 286 ? -9.833 88.348 13.295 1.00 44.41 285 ASN B O 1
ATOM 5178 N N . ILE B 1 287 ? -11.008 87.103 11.838 1.00 43.03 286 ILE B N 1
ATOM 5179 C CA . ILE B 1 287 ? -9.909 86.891 10.921 1.00 43.10 286 ILE B CA 1
ATOM 5180 C C . ILE B 1 287 ? -10.018 87.887 9.763 1.00 49.23 286 ILE B C 1
ATOM 5181 O O . ILE B 1 287 ? -11.012 87.913 9.050 1.00 51.20 286 ILE B O 1
ATOM 5186 N N . THR B 1 288 ? -9.004 88.720 9.609 1.00 46.69 287 THR B N 1
ATOM 5187 C CA . THR B 1 288 ? -8.892 89.704 8.524 1.00 48.46 287 THR B CA 1
ATOM 5188 C C . THR B 1 288 ? -7.495 89.503 7.935 1.00 52.55 287 THR B C 1
ATOM 5189 O O . THR B 1 288 ? -6.759 88.649 8.444 1.00 50.56 287 THR B O 1
ATOM 5193 N N . ASP B 1 289 ? -7.124 90.274 6.900 1.00 50.36 288 ASP B N 1
ATOM 5194 C CA . ASP B 1 289 ? -5.803 90.231 6.269 1.00 51.41 288 ASP B CA 1
ATOM 5195 C C . ASP B 1 289 ? -4.703 90.499 7.292 1.00 56.19 288 ASP B C 1
ATOM 5196 O O . ASP B 1 289 ? -4.738 91.511 8.001 1.00 57.21 288 ASP B O 1
ATOM 5198 N N . GLY B 1 290 ? -3.775 89.560 7.394 1.00 51.26 289 GLY B N 1
ATOM 5199 C CA . GLY B 1 290 ? -2.632 89.664 8.292 1.00 50.84 289 GLY B CA 1
ATOM 5200 C C . GLY B 1 290 ? -2.890 89.641 9.787 1.00 52.64 289 GLY B C 1
ATOM 5201 O O . GLY B 1 290 ? -1.935 89.733 10.558 1.00 50.72 289 GLY B O 1
ATOM 5202 N N . ASN B 1 291 ? -4.166 89.520 10.219 1.00 48.57 290 ASN B N 1
ATOM 5203 C CA . ASN B 1 291 ? -4.494 89.567 11.636 1.00 46.95 290 ASN B CA 1
ATOM 5204 C C . ASN B 1 291 ? -5.650 88.685 12.056 1.00 48.27 290 ASN B C 1
ATOM 5205 O O . ASN B 1 291 ? -6.680 88.614 11.405 1.00 48.76 290 ASN B O 1
ATOM 5218 N N . GLU B 1 293 ? -7.953 88.523 15.510 1.00 41.17 292 GLU B N 1
ATOM 5219 C CA . GLU B 1 293 ? -8.353 89.115 16.773 1.00 40.95 292 GLU B CA 1
ATOM 5220 C C . GLU B 1 293 ? -9.201 88.105 17.546 1.00 44.49 292 GLU B C 1
ATOM 5221 O O . GLU B 1 293 ? -10.195 87.598 17.012 1.00 43.97 292 GLU B O 1
ATOM 5227 N N . LEU B 1 294 ? -8.814 87.832 18.795 1.00 42.05 293 LEU B N 1
ATOM 5228 C CA . LEU B 1 294 ? -9.495 86.922 19.708 1.00 41.72 293 LEU B CA 1
ATOM 5229 C C . LEU B 1 294 ? -10.065 87.682 20.879 1.00 44.84 293 LEU B C 1
ATOM 5230 O O . LEU B 1 294 ? -9.380 88.506 21.478 1.00 42.76 293 LEU B O 1
ATOM 5235 N N . ARG B 1 295 ? -11.330 87.414 21.189 1.00 43.43 294 ARG B N 1
ATOM 5236 C CA . ARG B 1 295 ? -12.029 88.042 22.315 1.00 43.15 294 ARG B CA 1
ATOM 5237 C C . ARG B 1 295 ? -12.801 87.035 23.134 1.00 44.49 294 ARG B C 1
ATOM 5238 O O . ARG B 1 295 ? -13.338 86.041 22.599 1.00 42.25 294 ARG B O 1
ATOM 5246 N N . ILE B 1 296 ? -12.920 87.359 24.422 1.00 38.88 295 ILE B N 1
ATOM 5247 C CA . ILE B 1 296 ? -13.744 86.649 25.351 1.00 39.45 295 ILE B CA 1
ATOM 5248 C C . ILE B 1 296 ? -14.175 87.671 26.366 1.00 45.61 295 ILE B C 1
ATOM 5249 O O . ILE B 1 296 ? -13.438 88.622 26.637 1.00 45.06 295 ILE B O 1
ATOM 5254 N N . ASN B 1 297 ? -15.375 87.509 26.902 1.00 45.43 296 ASN B N 1
ATOM 5255 C CA . ASN B 1 297 ? -15.870 88.377 27.985 1.00 47.80 296 ASN B CA 1
ATOM 5256 C C . ASN B 1 297 ? -16.714 87.522 28.921 1.00 54.14 296 ASN B C 1
ATOM 5257 O O . ASN B 1 297 ? -17.337 86.556 28.479 1.00 54.56 296 ASN B O 1
ATOM 5262 N N . SER B 1 298 ? -16.684 87.842 30.210 1.00 51.30 297 SER B N 1
ATOM 5263 C CA . SER B 1 298 ? -17.438 87.158 31.257 1.00 50.96 297 SER B CA 1
ATOM 5264 C C . SER B 1 298 ? -17.750 88.141 32.376 1.00 54.45 297 SER B C 1
ATOM 5265 O O . SER B 1 298 ? -17.463 89.331 32.241 1.00 51.67 297 SER B O 1
ATOM 5268 N N . PHE B 1 299 ? -18.328 87.647 33.487 1.00 56.59 298 PHE B N 1
ATOM 5269 C CA . PHE B 1 299 ? -18.598 88.465 34.676 1.00 58.96 298 PHE B CA 1
ATOM 5270 C C . PHE B 1 299 ? -17.282 88.923 35.317 1.00 60.74 298 PHE B C 1
ATOM 5271 O O . PHE B 1 299 ? -17.247 89.996 35.897 1.00 60.55 298 PHE B O 1
ATOM 5279 N N . ILE B 1 300 ? -16.197 88.139 35.155 1.00 56.42 299 ILE B N 1
ATOM 5280 C CA . ILE B 1 300 ? -14.864 88.457 35.696 1.00 56.40 299 ILE B CA 1
ATOM 5281 C C . ILE B 1 300 ? -14.227 89.652 34.935 1.00 61.16 299 ILE B C 1
ATOM 5282 O O . ILE B 1 300 ? -13.552 90.472 35.551 1.00 63.01 299 ILE B O 1
ATOM 5287 N N . GLY B 1 301 ? -14.431 89.718 33.623 1.00 54.37 300 GLY B N 1
ATOM 5288 C CA . GLY B 1 301 ? -13.900 90.786 32.784 1.00 52.90 300 GLY B CA 1
ATOM 5289 C C . GLY B 1 301 ? -13.766 90.390 31.329 1.00 53.76 300 GLY B C 1
ATOM 5290 O O . GLY B 1 301 ? -14.373 89.409 30.890 1.00 54.06 300 GLY B O 1
ATOM 5291 N N . SER B 1 302 ? -12.965 91.133 30.564 1.00 47.11 301 SER B N 1
ATOM 5292 C CA . SER B 1 302 ? -12.797 90.794 29.146 1.00 45.02 301 SER B CA 1
ATOM 5293 C C . SER B 1 302 ? -11.324 90.726 28.721 1.00 45.06 301 SER B C 1
ATOM 5294 O O . SER B 1 302 ? -10.425 91.185 29.424 1.00 42.88 301 SER B O 1
ATOM 5305 N N . ASN B 1 304 ? -8.881 90.987 24.955 1.00 42.77 303 ASN B N 1
ATOM 5306 C CA . ASN B 1 304 ? -8.721 91.233 23.536 1.00 42.73 303 ASN B CA 1
ATOM 5307 C C . ASN B 1 304 ? -7.264 90.931 23.160 1.00 44.79 303 ASN B C 1
ATOM 5308 O O . ASN B 1 304 ? -6.351 91.423 23.824 1.00 46.20 303 ASN B O 1
ATOM 5313 N N . GLU B 1 305 ? -7.040 90.128 22.126 1.00 38.01 304 GLU B N 1
ATOM 5314 C CA . GLU B 1 305 ? -5.681 89.803 21.688 1.00 37.63 304 GLU B CA 1
ATOM 5315 C C . GLU B 1 305 ? -5.595 89.759 20.166 1.00 43.28 304 GLU B C 1
ATOM 5316 O O . GLU B 1 305 ? -6.489 89.219 19.530 1.00 41.87 304 GLU B O 1
ATOM 5322 N N . ASP B 1 306 ? -4.479 90.246 19.604 1.00 43.17 305 ASP B N 1
ATOM 5323 C CA . ASP B 1 306 ? -4.204 90.216 18.166 1.00 44.82 305 ASP B CA 1
ATOM 5324 C C . ASP B 1 306 ? -3.034 89.289 17.876 1.00 45.84 305 ASP B C 1
ATOM 5325 O O . ASP B 1 306 ? -2.035 89.342 18.562 1.00 45.04 305 ASP B O 1
ATOM 5330 N N . ILE B 1 307 ? -3.165 88.428 16.874 1.00 41.94 306 ILE B N 1
ATOM 5331 C CA . ILE B 1 307 ? -2.095 87.529 16.450 1.00 41.37 306 ILE B CA 1
ATOM 5332 C C . ILE B 1 307 ? -1.868 87.765 14.964 1.00 46.98 306 ILE B C 1
ATOM 5333 O O . ILE B 1 307 ? -2.830 87.798 14.196 1.00 44.45 306 ILE B O 1
ATOM 5338 N N . ASP B 1 308 ? -0.597 87.928 14.561 1.00 46.79 307 ASP B N 1
ATOM 5339 C CA . ASP B 1 308 ? -0.203 88.058 13.157 1.00 47.86 307 ASP B CA 1
ATOM 5340 C C . ASP B 1 308 ? -0.449 86.733 12.432 1.00 49.49 307 ASP B C 1
ATOM 5341 O O . ASP B 1 308 ? -0.062 85.682 12.937 1.00 46.77 307 ASP B O 1
ATOM 5346 N N . ILE B 1 309 ? -1.108 86.774 11.271 1.00 47.52 308 ILE B N 1
ATOM 5347 C CA . ILE B 1 309 ? -1.392 85.564 10.477 1.00 46.70 308 ILE B CA 1
ATOM 5348 C C . ILE B 1 309 ? -1.121 85.839 9.008 1.00 54.38 308 ILE B C 1
ATOM 5349 O O . ILE B 1 309 ? -0.966 86.997 8.597 1.00 53.78 308 ILE B O 1
ATOM 5354 N N . ASP B 1 310 ? -1.143 84.770 8.211 1.00 52.79 309 ASP B N 1
ATOM 5355 C CA . ASP B 1 310 ? -1.130 84.826 6.755 1.00 53.65 309 ASP B CA 1
ATOM 5356 C C . ASP B 1 310 ? -2.462 84.210 6.346 1.00 55.57 309 ASP B C 1
ATOM 5357 O O . ASP B 1 310 ? -2.688 83.030 6.596 1.00 53.32 309 ASP B O 1
ATOM 5359 N N . LYS B 1 311 ? -3.392 85.047 5.857 1.00 53.20 310 LYS B N 1
ATOM 5360 C CA . LYS B 1 311 ? -4.733 84.624 5.482 1.00 52.55 310 LYS B CA 1
ATOM 5361 C C . LYS B 1 311 ? -4.960 84.720 3.971 1.00 59.34 310 LYS B C 1
ATOM 5362 O O . LYS B 1 311 ? -4.630 85.731 3.350 1.00 60.22 310 LYS B O 1
ATOM 5368 N N . ASP B 1 312 ? -5.564 83.669 3.408 1.00 55.46 311 ASP B N 1
ATOM 5369 C CA . ASP B 1 312 ? -6.002 83.591 2.027 1.00 56.65 311 ASP B CA 1
ATOM 5370 C C . ASP B 1 312 ? -7.503 83.336 2.047 1.00 58.04 311 ASP B C 1
ATOM 5371 O O . ASP B 1 312 ? -7.975 82.504 2.816 1.00 57.67 311 ASP B O 1
ATOM 5376 N N . GLY B 1 313 ? -8.248 84.053 1.228 1.00 55.14 312 GLY B N 1
ATOM 5377 C CA . GLY B 1 313 ? -9.693 83.874 1.174 1.00 53.72 312 GLY B CA 1
ATOM 5378 C C . GLY B 1 313 ? -10.456 84.906 1.972 1.00 54.21 312 GLY B C 1
ATOM 5379 O O . GLY B 1 313 ? -9.935 85.985 2.244 1.00 52.90 312 GLY B O 1
ATOM 5380 N N . LYS B 1 314 ? -11.691 84.579 2.360 1.00 48.48 313 LYS B N 1
ATOM 5381 C CA . LYS B 1 314 ? -12.606 85.521 2.997 1.00 47.91 313 LYS B CA 1
ATOM 5382 C C . LYS B 1 314 ? -12.282 85.898 4.442 1.00 51.02 313 LYS B C 1
ATOM 5383 O O . LYS B 1 314 ? -11.873 85.047 5.250 1.00 48.18 313 LYS B O 1
ATOM 5389 N N . ASP B 1 315 ? -12.599 87.165 4.795 1.00 46.59 314 ASP B N 1
ATOM 5390 C CA . ASP B 1 315 ? -12.596 87.602 6.193 1.00 45.82 314 ASP B CA 1
ATOM 5391 C C . ASP B 1 315 ? -13.683 86.775 6.899 1.00 51.25 314 ASP B C 1
ATOM 5392 O O . ASP B 1 315 ? -14.693 86.429 6.266 1.00 51.02 314 ASP B O 1
ATOM 5397 N N . ILE B 1 316 ? -13.477 86.416 8.172 1.00 46.79 315 ILE B N 1
ATOM 5398 C CA . ILE B 1 316 ? -14.483 85.610 8.865 1.00 44.93 315 ILE B CA 1
ATOM 5399 C C . ILE B 1 316 ? -14.471 85.884 10.375 1.00 46.99 315 ILE B C 1
ATOM 5400 O O . ILE B 1 316 ? -13.414 86.052 10.986 1.00 43.40 315 ILE B O 1
ATOM 5413 N N . ILE B 1 318 ? -15.797 83.900 13.685 1.00 39.72 317 ILE B N 1
ATOM 5414 C CA . ILE B 1 318 ? -16.241 82.557 14.071 1.00 39.94 317 ILE B CA 1
ATOM 5415 C C . ILE B 1 318 ? -15.988 82.331 15.575 1.00 44.88 317 ILE B C 1
ATOM 5416 O O . ILE B 1 318 ? -14.989 82.800 16.115 1.00 44.83 317 ILE B O 1
ATOM 5421 N N . GLY B 1 319 ? -16.886 81.608 16.232 1.00 41.67 318 GLY B N 1
ATOM 5422 C CA . GLY B 1 319 ? -16.748 81.315 17.657 1.00 39.07 318 GLY B CA 1
ATOM 5423 C C . GLY B 1 319 ? -16.517 79.846 17.954 1.00 40.48 318 GLY B C 1
ATOM 5424 O O . GLY B 1 319 ? -16.963 78.975 17.199 1.00 37.45 318 GLY B O 1
ATOM 5425 N N . PHE B 1 320 ? -15.819 79.563 19.057 1.00 38.27 319 PHE B N 1
ATOM 5426 C CA . PHE B 1 320 ? -15.496 78.195 19.465 1.00 39.76 319 PHE B CA 1
ATOM 5427 C C . PHE B 1 320 ? -15.427 78.014 20.947 1.00 43.81 319 PHE B C 1
ATOM 5428 O O . PHE B 1 320 ? -15.097 78.953 21.683 1.00 41.98 319 PHE B O 1
ATOM 5436 N N . ASN B 1 321 ? -15.587 76.758 21.373 1.00 42.68 320 ASN B N 1
ATOM 5437 C CA . ASN B 1 321 ? -15.319 76.352 22.756 1.00 41.09 320 ASN B CA 1
ATOM 5438 C C . ASN B 1 321 ? -13.791 76.326 22.873 1.00 42.75 320 ASN B C 1
ATOM 5439 O O . ASN B 1 321 ? -13.143 75.575 22.123 1.00 40.18 320 ASN B O 1
ATOM 5444 N N . PRO B 1 322 ? -13.195 77.200 23.727 1.00 40.63 321 PRO B N 1
ATOM 5445 C CA . PRO B 1 322 ? -11.718 77.264 23.807 1.00 40.23 321 PRO B CA 1
ATOM 5446 C C . PRO B 1 322 ? -11.044 75.915 24.099 1.00 43.30 321 PRO B C 1
ATOM 5447 O O . PRO B 1 322 ? -9.966 75.638 23.536 1.00 42.13 321 PRO B O 1
ATOM 5451 N N . LYS B 1 323 ? -11.698 75.066 24.920 1.00 39.14 322 LYS B N 1
ATOM 5452 C CA . LYS B 1 323 ? -11.198 73.742 25.329 1.00 40.15 322 LYS B CA 1
ATOM 5453 C C . LYS B 1 323 ? -10.789 72.850 24.121 1.00 43.79 322 LYS B C 1
ATOM 5454 O O . LYS B 1 323 ? -9.718 72.236 24.143 1.00 42.81 322 LYS B O 1
ATOM 5460 N N . PHE B 1 324 ? -11.624 72.824 23.077 1.00 39.66 323 PHE B N 1
ATOM 5461 C CA . PHE B 1 324 ? -11.415 72.025 21.868 1.00 39.16 323 PHE B CA 1
ATOM 5462 C C . PHE B 1 324 ? -10.126 72.431 21.113 1.00 42.41 323 PHE B C 1
ATOM 5463 O O . PHE B 1 324 ? -9.399 71.577 20.615 1.00 39.04 323 PHE B O 1
ATOM 5471 N N . PHE B 1 325 ? -9.828 73.721 21.075 1.00 40.33 324 PHE B N 1
ATOM 5472 C CA . PHE B 1 325 ? -8.629 74.206 20.423 1.00 40.08 324 PHE B CA 1
ATOM 5473 C C . PHE B 1 325 ? -7.400 73.912 21.274 1.00 41.71 324 PHE B C 1
ATOM 5474 O O . PHE B 1 325 ? -6.377 73.496 20.731 1.00 40.99 324 PHE B O 1
ATOM 5482 N N . ILE B 1 326 ? -7.489 74.149 22.586 1.00 37.54 325 ILE B N 1
ATOM 5483 C CA . ILE B 1 326 ? -6.410 73.905 23.536 1.00 38.27 325 ILE B CA 1
ATOM 5484 C C . ILE B 1 326 ? -6.038 72.404 23.483 1.00 41.62 325 ILE B C 1
ATOM 5485 O O . ILE B 1 326 ? -4.869 72.078 23.267 1.00 42.11 325 ILE B O 1
ATOM 5490 N N . ASP B 1 327 ? -7.028 71.511 23.570 1.00 38.11 326 ASP B N 1
ATOM 5491 C CA . ASP B 1 327 ? -6.766 70.053 23.510 1.00 38.84 326 ASP B CA 1
ATOM 5492 C C . ASP B 1 327 ? -5.993 69.669 22.260 1.00 42.53 326 ASP B C 1
ATOM 5493 O O . ASP B 1 327 ? -5.005 68.963 22.380 1.00 41.17 326 ASP B O 1
ATOM 5498 N N . ALA B 1 328 ? -6.407 70.186 21.065 1.00 38.22 327 ALA B N 1
ATOM 5499 C CA . ALA B 1 328 ? -5.735 69.837 19.819 1.00 38.64 327 ALA B CA 1
ATOM 5500 C C . ALA B 1 328 ? -4.377 70.512 19.694 1.00 41.23 327 ALA B C 1
ATOM 5501 O O . ALA B 1 328 ? -3.429 69.857 19.288 1.00 42.74 327 ALA B O 1
ATOM 5503 N N . LEU B 1 329 ? -4.268 71.806 20.026 1.00 35.93 328 LEU B N 1
ATOM 5504 C CA . LEU B 1 329 ? -2.999 72.524 19.895 1.00 34.00 328 LEU B CA 1
ATOM 5505 C C . LEU B 1 329 ? -1.933 71.963 20.840 1.00 37.60 328 LEU B C 1
ATOM 5506 O O . LEU B 1 329 ? -0.778 71.912 20.437 1.00 39.04 328 LEU B O 1
ATOM 5511 N N . ARG B 1 330 ? -2.308 71.499 22.040 1.00 35.36 329 ARG B N 1
ATOM 5512 C CA A ARG B 1 330 ? -1.392 70.858 23.015 0.50 35.92 329 ARG B CA 1
ATOM 5513 C CA B ARG B 1 330 ? -1.319 70.938 22.986 0.50 36.55 329 ARG B CA 1
ATOM 5514 C C . ARG B 1 330 ? -0.691 69.611 22.462 1.00 42.74 329 ARG B C 1
ATOM 5515 O O . ARG B 1 330 ? 0.352 69.202 22.977 1.00 42.42 329 ARG B O 1
ATOM 5530 N N . VAL B 1 331 ? -1.278 68.974 21.427 1.00 41.97 330 VAL B N 1
ATOM 5531 C CA . VAL B 1 331 ? -0.718 67.719 20.897 1.00 42.30 330 VAL B CA 1
ATOM 5532 C C . VAL B 1 331 ? -0.165 67.900 19.501 1.00 49.18 330 VAL B C 1
ATOM 5533 O O . VAL B 1 331 ? 0.183 66.907 18.863 1.00 51.10 330 VAL B O 1
ATOM 5537 N N . ILE B 1 332 ? -0.038 69.168 19.042 1.00 44.78 331 ILE B N 1
ATOM 5538 C CA . ILE B 1 332 ? 0.540 69.483 17.736 1.00 44.61 331 ILE B CA 1
ATOM 5539 C C . ILE B 1 332 ? 1.931 70.026 17.991 1.00 51.52 331 ILE B C 1
ATOM 5540 O O . ILE B 1 332 ? 2.085 71.036 18.685 1.00 49.76 331 ILE B O 1
ATOM 5545 N N . ASP B 1 333 ? 2.944 69.340 17.439 1.00 51.66 332 ASP B N 1
ATOM 5546 C CA . ASP B 1 333 ? 4.357 69.679 17.645 1.00 52.01 332 ASP B CA 1
ATOM 5547 C C . ASP B 1 333 ? 4.864 70.729 16.692 1.00 56.14 332 ASP B C 1
ATOM 5548 O O . ASP B 1 333 ? 5.816 71.435 17.022 1.00 58.51 332 ASP B O 1
ATOM 5553 N N . GLU B 1 334 ? 4.222 70.850 15.528 1.00 49.22 333 GLU B N 1
ATOM 5554 C CA . GLU B 1 334 ? 4.560 71.791 14.470 1.00 48.58 333 GLU B CA 1
ATOM 5555 C C . GLU B 1 334 ? 4.617 73.250 14.960 1.00 50.83 333 GLU B C 1
ATOM 5556 O O . GLU B 1 334 ? 3.844 73.640 15.831 1.00 49.14 333 GLU B O 1
ATOM 5562 N N . GLU B 1 335 ? 5.555 74.042 14.410 1.00 49.01 334 GLU B N 1
ATOM 5563 C CA . GLU B 1 335 ? 5.733 75.457 14.769 1.00 49.56 334 GLU B CA 1
ATOM 5564 C C . GLU B 1 335 ? 4.543 76.311 14.273 1.00 52.20 334 GLU B C 1
ATOM 5565 O O . GLU B 1 335 ? 4.130 77.268 14.940 1.00 50.65 334 GLU B O 1
ATOM 5569 N N . GLU B 1 336 ? 3.990 75.937 13.118 1.00 48.69 335 GLU B N 1
ATOM 5570 C CA . GLU B 1 336 ? 2.866 76.631 12.499 1.00 48.52 335 GLU B CA 1
ATOM 5571 C C . GLU B 1 336 ? 1.781 75.657 12.121 1.00 52.54 335 GLU B C 1
ATOM 5572 O O . GLU B 1 336 ? 2.041 74.473 11.940 1.00 53.62 335 GLU B O 1
ATOM 5578 N N . VAL B 1 337 ? 0.546 76.138 12.099 1.00 47.42 336 VAL B N 1
ATOM 5579 C CA . VAL B 1 337 ? -0.606 75.327 11.731 1.00 45.46 336 VAL B CA 1
ATOM 5580 C C . VAL B 1 337 ? -1.407 76.049 10.656 1.00 48.00 336 VAL B C 1
ATOM 5581 O O . VAL B 1 337 ? -1.346 77.272 10.549 1.00 46.94 336 VAL B O 1
ATOM 5585 N N . ASN B 1 338 ? -2.165 75.274 9.881 1.00 45.01 337 ASN B N 1
ATOM 5586 C CA . ASN B 1 338 ? -3.069 75.744 8.849 1.00 45.95 337 ASN B CA 1
ATOM 5587 C C . ASN B 1 338 ? -4.480 75.511 9.314 1.00 49.04 337 ASN B C 1
ATOM 5588 O O . ASN B 1 338 ? -4.818 74.384 9.699 1.00 46.42 337 ASN B O 1
ATOM 5593 N N . LEU B 1 339 ? -5.283 76.581 9.356 1.00 45.50 338 LEU B N 1
ATOM 5594 C CA . LEU B 1 339 ? -6.698 76.501 9.718 1.00 44.62 338 LEU B CA 1
ATOM 5595 C C . LEU B 1 339 ? -7.508 76.688 8.433 1.00 49.09 338 LEU B C 1
ATOM 5596 O O . LEU B 1 339 ? -7.189 77.582 7.663 1.00 50.23 338 LEU B O 1
ATOM 5601 N N . TYR B 1 340 ? -8.492 75.813 8.164 1.00 44.09 339 TYR B N 1
ATOM 5602 C CA . TYR B 1 340 ? -9.332 75.878 6.970 1.00 44.71 339 TYR B CA 1
ATOM 5603 C C . TYR B 1 340 ? -10.763 76.058 7.383 1.00 49.81 339 TYR B C 1
ATOM 5604 O O . TYR B 1 340 ? -11.270 75.289 8.208 1.00 47.96 339 TYR B O 1
ATOM 5621 N N . VAL B 1 342 ? -14.954 77.339 6.029 1.00 51.97 341 VAL B N 1
ATOM 5622 C CA . VAL B 1 342 ? -15.893 77.687 4.958 1.00 53.47 341 VAL B CA 1
ATOM 5623 C C . VAL B 1 342 ? -16.695 78.884 5.421 1.00 58.82 341 VAL B C 1
ATOM 5624 O O . VAL B 1 342 ? -16.669 79.934 4.772 1.00 60.50 341 VAL B O 1
ATOM 5628 N N . ASN B 1 343 ? -17.408 78.730 6.554 1.00 54.00 342 ASN B N 1
ATOM 5629 C CA . ASN B 1 343 ? -18.271 79.774 7.093 1.00 53.52 342 ASN B CA 1
ATOM 5630 C C . ASN B 1 343 ? -18.424 79.614 8.630 1.00 54.67 342 ASN B C 1
ATOM 5631 O O . ASN B 1 343 ? -18.019 78.578 9.179 1.00 54.35 342 ASN B O 1
ATOM 5636 N N . PRO B 1 344 ? -19.031 80.608 9.331 1.00 49.50 343 PRO B N 1
ATOM 5637 C CA . PRO B 1 344 ? -19.107 80.537 10.809 1.00 47.43 343 PRO B CA 1
ATOM 5638 C C . PRO B 1 344 ? -19.923 79.379 11.403 1.00 53.83 343 PRO B C 1
ATOM 5639 O O . PRO B 1 344 ? -19.876 79.168 12.616 1.00 51.79 343 PRO B O 1
ATOM 5643 N N . LYS B 1 345 ? -20.653 78.635 10.573 1.00 54.05 344 LYS B N 1
ATOM 5644 C CA . LYS B 1 345 ? -21.465 77.516 11.040 1.00 54.21 344 LYS B CA 1
ATOM 5645 C C . LYS B 1 345 ? -20.870 76.177 10.588 1.00 60.09 344 LYS B C 1
ATOM 5646 O O . LYS B 1 345 ? -21.300 75.146 11.093 1.00 62.73 344 LYS B O 1
ATOM 5652 N N . ALA B 1 346 ? -19.869 76.191 9.674 1.00 54.10 345 ALA B N 1
ATOM 5653 C CA . ALA B 1 346 ? -19.204 75.001 9.130 1.00 53.37 345 ALA B CA 1
ATOM 5654 C C . ALA B 1 346 ? -18.008 74.569 9.995 1.00 56.84 345 ALA B C 1
ATOM 5655 O O . ALA B 1 346 ? -17.425 75.403 10.682 1.00 55.32 345 ALA B O 1
ATOM 5657 N N . PRO B 1 347 ? -17.551 73.304 9.915 1.00 54.92 346 PRO B N 1
ATOM 5658 C CA . PRO B 1 347 ? -16.380 72.910 10.717 1.00 54.39 346 PRO B CA 1
ATOM 5659 C C . PRO B 1 347 ? -15.091 73.661 10.377 1.00 58.03 346 PRO B C 1
ATOM 5660 O O . PRO B 1 347 ? -14.930 74.164 9.268 1.00 59.15 346 PRO B O 1
ATOM 5664 N N . CYS B 1 348 ? -14.188 73.764 11.349 1.00 51.85 347 CYS B N 1
ATOM 5665 C CA . CYS B 1 348 ? -12.857 74.312 11.134 1.00 51.22 347 CYS B CA 1
ATOM 5666 C C . CYS B 1 348 ? -11.894 73.123 11.132 1.00 49.11 347 CYS B C 1
ATOM 5667 O O . CYS B 1 348 ? -12.047 72.215 11.958 1.00 45.84 347 CYS B O 1
ATOM 5670 N N . PHE B 1 349 ? -10.920 73.114 10.222 1.00 44.36 348 PHE B N 1
ATOM 5671 C CA . PHE B 1 349 ? -9.933 72.031 10.182 1.00 43.91 348 PHE B CA 1
ATOM 5672 C C . PHE B 1 349 ? -8.542 72.535 10.483 1.00 47.86 348 PHE B C 1
ATOM 5673 O O . PHE B 1 349 ? -8.108 73.524 9.903 1.00 49.05 348 PHE B O 1
ATOM 5681 N N . ILE B 1 350 ? -7.848 71.850 11.386 1.00 43.20 349 ILE B N 1
ATOM 5682 C CA . ILE B 1 350 ? -6.439 72.067 11.652 1.00 41.73 349 ILE B CA 1
ATOM 5683 C C . ILE B 1 350 ? -5.736 70.940 10.906 1.00 48.35 349 ILE B C 1
ATOM 5684 O O . ILE B 1 350 ? -5.963 69.763 11.220 1.00 46.57 349 ILE B O 1
ATOM 5689 N N . LYS B 1 351 ? -5.001 71.293 9.842 1.00 47.64 350 LYS B N 1
ATOM 5690 C CA . LYS B 1 351 ? -4.283 70.320 9.020 1.00 50.24 350 LYS B CA 1
ATOM 5691 C C . LYS B 1 351 ? -2.830 70.681 8.910 1.00 61.51 350 LYS B C 1
ATOM 5692 O O . LYS B 1 351 ? -2.432 71.816 9.192 1.00 64.63 350 LYS B O 1
ATOM 5698 N N . ASP B 1 352 ? -2.023 69.703 8.537 1.00 59.71 351 ASP B N 1
ATOM 5699 C CA . ASP B 1 352 ? -0.591 69.906 8.325 1.00 59.31 351 ASP B CA 1
ATOM 5700 C C . ASP B 1 352 ? -0.268 69.637 6.862 1.00 64.20 351 ASP B C 1
ATOM 5701 O O . ASP B 1 352 ? -1.047 68.977 6.147 1.00 62.01 351 ASP B O 1
ATOM 5706 N N . ASP B 1 353 ? 0.916 70.091 6.448 1.00 64.18 352 ASP B N 1
ATOM 5707 C CA . ASP B 1 353 ? 1.425 69.930 5.092 1.00 66.49 352 ASP B CA 1
ATOM 5708 C C . ASP B 1 353 ? 1.803 68.478 4.771 1.00 70.31 352 ASP B C 1
ATOM 5709 O O . ASP B 1 353 ? 1.684 68.071 3.615 1.00 72.06 352 ASP B O 1
ATOM 5711 N N . GLU B 1 354 ? 2.228 67.694 5.783 1.00 64.72 353 GLU B N 1
ATOM 5712 C CA . GLU B 1 354 ? 2.710 66.326 5.580 1.00 64.28 353 GLU B CA 1
ATOM 5713 C C . GLU B 1 354 ? 1.619 65.227 5.669 1.00 64.37 353 GLU B C 1
ATOM 5714 O O . GLU B 1 354 ? 1.954 64.052 5.516 1.00 65.65 353 GLU B O 1
ATOM 5720 N N . GLY B 1 355 ? 0.353 65.603 5.880 1.00 55.64 354 GLY B N 1
ATOM 5721 C CA . GLY B 1 355 ? -0.768 64.669 5.983 1.00 53.07 354 GLY B CA 1
ATOM 5722 C C . GLY B 1 355 ? -0.759 63.776 7.217 1.00 55.65 354 GLY B C 1
ATOM 5723 O O . GLY B 1 355 ? -1.355 62.692 7.210 1.00 57.53 354 GLY B O 1
ATOM 5724 N N . LYS B 1 356 ? -0.107 64.220 8.296 1.00 47.96 355 LYS B N 1
ATOM 5725 C CA . LYS B 1 356 ? -0.014 63.435 9.527 1.00 46.59 355 LYS B CA 1
ATOM 5726 C C . LYS B 1 356 ? -1.275 63.543 10.385 1.00 47.78 355 LYS B C 1
ATOM 5727 O O . LYS B 1 356 ? -1.573 62.608 11.128 1.00 44.71 355 LYS B O 1
ATOM 5732 N N . PHE B 1 357 ? -2.033 64.656 10.280 1.00 43.08 356 PHE B N 1
ATOM 5733 C CA . PHE B 1 357 ? -3.216 64.802 11.131 1.00 41.82 356 PHE B CA 1
ATOM 5734 C C . PHE B 1 357 ? -4.292 65.685 10.538 1.00 46.84 356 PHE B C 1
ATOM 5735 O O . PHE B 1 357 ? -4.028 66.496 9.642 1.00 46.86 356 PHE B O 1
ATOM 5743 N N . ILE B 1 358 ? -5.505 65.545 11.088 1.00 43.73 357 ILE B N 1
ATOM 5744 C CA . ILE B 1 358 ? -6.676 66.393 10.819 1.00 43.87 357 ILE B CA 1
ATOM 5745 C C . ILE B 1 358 ? -7.440 66.543 12.114 1.00 45.32 357 ILE B C 1
ATOM 5746 O O . ILE B 1 358 ? -7.885 65.546 12.676 1.00 44.21 357 ILE B O 1
ATOM 5751 N N . TYR B 1 359 ? -7.544 67.767 12.614 1.00 42.34 358 TYR B N 1
ATOM 5752 C CA . TYR B 1 359 ? -8.352 68.068 13.790 1.00 41.23 358 TYR B CA 1
ATOM 5753 C C . TYR B 1 359 ? -9.535 68.906 13.300 1.00 47.92 358 TYR B C 1
ATOM 5754 O O . TYR B 1 359 ? -9.346 69.987 12.736 1.00 47.95 358 TYR B O 1
ATOM 5763 N N . LEU B 1 360 ? -10.735 68.329 13.374 1.00 46.05 359 LEU B N 1
ATOM 5764 C CA . LEU B 1 360 ? -11.986 68.990 12.960 1.00 46.42 359 LEU B CA 1
ATOM 5765 C C . LEU B 1 360 ? -12.658 69.487 14.222 1.00 48.95 359 LEU B C 1
ATOM 5766 O O . LEU B 1 360 ? -12.807 68.717 15.151 1.00 49.77 359 LEU B O 1
ATOM 5771 N N . ILE B 1 361 ? -13.010 70.758 14.287 1.00 44.36 360 ILE B N 1
ATOM 5772 C CA . ILE B 1 361 ? -13.679 71.323 15.458 1.00 44.46 360 ILE B CA 1
ATOM 5773 C C . ILE B 1 361 ? -14.936 72.019 14.962 1.00 47.56 360 ILE B C 1
ATOM 5774 O O . ILE B 1 361 ? -14.849 72.806 14.038 1.00 46.54 360 ILE B O 1
ATOM 5779 N N . LEU B 1 362 ? -16.092 71.730 15.558 1.00 45.38 361 LEU B N 1
ATOM 5780 C CA . LEU B 1 362 ? -17.320 72.414 15.184 1.00 46.22 361 LEU B CA 1
ATOM 5781 C C . LEU B 1 362 ? -17.364 73.752 15.900 1.00 47.34 361 LEU B C 1
ATOM 5782 O O . LEU B 1 362 ? -17.076 73.819 17.090 1.00 46.38 361 LEU B O 1
ATOM 5787 N N . PRO B 1 363 ? -17.728 74.835 15.200 1.00 43.23 362 PRO B N 1
ATOM 5788 C CA . PRO B 1 363 ? -17.818 76.124 15.867 1.00 42.85 362 PRO B CA 1
ATOM 5789 C C . PRO B 1 363 ? -19.134 76.256 16.637 1.00 48.13 362 PRO B C 1
ATOM 5790 O O . PRO B 1 363 ? -20.057 75.464 16.444 1.00 45.98 362 PRO B O 1
ATOM 5794 N N . VAL B 1 364 ? -19.245 77.338 17.400 1.00 46.34 363 VAL B N 1
ATOM 5795 C CA . VAL B 1 364 ? -20.440 77.692 18.136 1.00 47.58 363 VAL B CA 1
ATOM 5796 C C . VAL B 1 364 ? -21.506 78.156 17.156 1.00 54.09 363 VAL B C 1
ATOM 5797 O O . VAL B 1 364 ? -21.230 78.886 16.199 1.00 52.43 363 VAL B O 1
ATOM 5801 N N . ASN B 1 365 ? -22.720 77.678 17.365 1.00 54.82 364 ASN B N 1
ATOM 5802 C CA . ASN B 1 365 ? -23.815 78.117 16.523 1.00 56.19 364 ASN B CA 1
ATOM 5803 C C . ASN B 1 365 ? -24.462 79.314 17.237 1.00 62.92 364 ASN B C 1
ATOM 5804 O O . ASN B 1 365 ? -25.059 79.156 18.307 1.00 64.13 364 ASN B O 1
ATOM 5809 N N . PHE B 1 366 ? -24.266 80.512 16.683 1.00 59.79 365 PHE B N 1
ATOM 5810 C CA . PHE B 1 366 ? -24.834 81.726 17.242 1.00 61.48 365 PHE B CA 1
ATOM 5811 C C . PHE B 1 366 ? -26.288 81.949 16.745 1.00 76.92 365 PHE B C 1
ATOM 5812 O O . PHE B 1 366 ? -26.966 82.840 17.270 1.00 78.91 365 PHE B O 1
ATOM 5820 N N . ASN B 1 367 ? -26.762 81.119 15.760 1.00 79.41 366 ASN B N 1
ATOM 5821 C CA . ASN B 1 367 ? -28.095 81.138 15.100 1.00 83.02 366 ASN B CA 1
ATOM 5822 C C . ASN B 1 367 ? -28.348 82.469 14.327 1.00 92.13 366 ASN B C 1
ATOM 5823 O O . ASN B 1 367 ? -29.504 82.922 14.215 1.00 94.10 366 ASN B O 1
ATOM 5828 N N . THR B 1 368 ? -27.252 83.054 13.749 1.00 89.46 367 THR B N 1
ATOM 5829 C CA . THR B 1 368 ? -27.188 84.320 12.990 1.00 125.11 367 THR B CA 1
ATOM 5830 C C . THR B 1 368 ? -27.573 85.492 13.912 1.00 143.28 367 THR B C 1
ATOM 5831 O O . THR B 1 368 ? -26.957 85.680 14.962 1.00 96.67 367 THR B O 1
#

CATH classification: 3.10.150.10 (+1 more: 3.10.150.10)

Sequence (709 aa):
GKLICSKANLLKGVNIVSKAVPTRRTTAILECILIDASANEIKLANDELGIETIIDGTIEERGIIALDAKIFSEIVRRKLPDNDVTIETDASFKTVISCEKAKFNIIGKSGDDDFSYIPYVEERNESIVLSQFTLKEVIRQTIFSIADNDNNKLTGELFEIEENKLRVVSLDGHRISIRYIEKNHYDSKKKVVVPGKTLQEISKIIPGSADEDVVIYITNNHIVFEFENTTVVSRLIEGEYFKIDQLSSDDYDTKVRINKRELLDCIDRATLLVKEDKKPIINITDGNELRINSFIGSNEDIDIDKDGKDIIGFNPKFFIIDALRVIDEEEVNLYVNPKAPCFIKDDEGKFIYLILPVNFGKLICSKANLLKGVNIVSKAVPTRTTAILECILIDASANEIKLANDELGIETIIDGTIEERGIIALDAKIFSEIVRRKLPDNDVTIETDASFKTVISCEKAKFNIIIGKSGDDFSYIPYVERRNESIVLSQFTLKEVIRQTIFSIADNDNNKLTGELFEIEENKLRVVSLDGHRISIRYIEKNHHYDSKKKVVVPGKTLQEISKIIPGSADEDVVIYITNNHIVFEFENTTVVSRLIEGEYFKIDQLSSDDYDTKVRINKRELLDCIDRATLLVKEGDKKPIINNITDGNELRINSFIGSNEDIDIDKDGKDIIGFNPKFFIDALRRVIDEEEVNLYVNPKAPCFIKDDEGKFIYLILPVNFNT

Nearest PDB structures (foldseek):
  7ybd-assembly1_A-2  TM=9.253E-01  e=6.344E-38  Clostridioides difficile
  1vpk-assembly1_A-2  TM=9.169E-01  e=4.582E-33  Thermotoga maritima MSB8
  6fvl-assembly1_B  TM=9.350E-01  e=5.121E-31  Escherichia coli K-12
  8dt6-assembly1_B  TM=8.972E-01  e=3.126E-31  Elizabethkingia anophelis NUHP1
  4n96-assembly1_A  TM=9.231E-01  e=8.870E-30  Escherichia coli K-12

Solvent-accessible surface area: 32862 Å² total

Organism: Agathobacter rectalis (strain ATCC 33656 / DSM 3377 / JCM 17463 / KCTC 5835 / VPI 0990) (NCBI:txid515619)